Protein 7TSQ (pdb70)

InterPro domains:
  IPR000594 THIF-type NAD/FAD binding fold [PF00899] (12-118)
  IPR035985 Ubiquitin-activating enzyme-like [SSF69572] (13-163)
  IPR045886 ThiF/MoeB/HesA family [PTHR43267] (12-119)

B-factor: mean 51.38, std 20.16, range [18.45, 174.05]

Sequence (435 aa):
EAANDIRSKKVLIIGAGSLGSMIAENLMRIGVVSQGILDADLLQTGNLSRHALTMTSVGHNKAAALVEHLNRILPDASARSFSCAFPPESEVAKNSLRQYDVIIDCTGDDGVLKSLAAFDWKSEKIFISLAMTWRAEGLFAFAASETSFPVTDASSRFNASAGAWHPVFPARADDVQLWAAVGTKFICRVVSAPGRIYEYFKQMPDGTVEKEPHEYGSAANDIRSKKVLIIGAGSLGSMIAENLMRIGVVSQGILDADLLQTGNLSRHALTMTSVGHNKAAALVEHLNRILPDASARSFSCAFPPESEVAKNSLRQYDVIIDCTGDDGVLKSLAAFDWKSEKIFISLAMTWRAEGLFAFAASETSFPVTDASSRFNASAFPARADDVQLWAAVGTKFICRVVSAPGRIYEYFKQMPDGTVEKEPHEGRFATGRFA

Foldseek 3Di:
DVQLFQLPFAEEEADLAQLRLLLLLVCLLVRNQRYEYEFQDAAAPVRQQRHPDDPVRHGPQSQVRSLVVSCVNDVSRDYDYHNHHPPDDDPVSLVVVLRGAEYEYEDPDLVVLVSQQVRQSVDWHWYWYWYAPQLLQKIKIWIATGRGRDSVVSVVLVVVPPVCLASVHHDGNVSSNVRSVVRSVVVSVCSNPPHTDIKMWGAHRVGDIAIVVGDDDD/DQLFQLPFQEEEEDLAQLRLLLLLVCLLVRNQRYEYEFADAADPVRVQRHDDDPVRGPPTSQVVSLVVSCVNDVSRDYDYHNDHPPDDDPVSLVVVLRGAEYEYEDPDLVVLVSQQVRQSVDWHWYWYWYAPQQLQKIKIWIATGRGRPSVVSVVLVVVPPVHHGNVSSNLVSVVRSVVVSVCSNPPHTWIKMWGADPVGDIDIDIDD/DDDD/DDDDD

Nearest PDB structures (foldseek):
  7tsq-assembly1_B  TM=1.005E+00  e=3.492E-46  Enterobacter cloacae
  7tsx-assembly1_A  TM=9.877E-01  e=6.673E-42  Enterobacter cloacae
  7tqd-assembly1_A  TM=9.864E-01  e=5.724E-39  Enterobacter cloacae
  7to3-assembly1_A  TM=9.776E-01  e=2.320E-38  Enterobacter cloacae
  7tqd-assembly1_B  TM=9.700E-01  e=5.823E-31  Enterobacter cloacae

Radius of gyration: 21.44 Å; Cα contacts (8 Å, |Δi|>4): 1001; chains: 4; bounding box: 47×64×59 Å

Structure (mmCIF, N/CA/C/O backbone):
data_7TSQ
#
_entry.id   7TSQ
#
_cell.length_a   49.695
_cell.length_b   76.354
_cell.length_c   126.901
_cell.angle_alpha   90.000
_cell.angle_beta   90.000
_cell.angle_gamma   90.000
#
_symmetry.space_group_name_H-M   'P 21 21 21'
#
loop_
_entity.id
_entity.type
_entity.pdbx_description
1 polymer Cap2
2 polymer 'Cyclic AMP-AMP-GMP synthase'
3 non-polymer 'MAGNESIUM ION'
4 non-polymer 'ADENOSINE MONOPHOSPHATE'
5 water water
#
loop_
_atom_site.group_PDB
_atom_site.id
_atom_site.type_symbol
_atom_site.label_atom_id
_atom_site.label_alt_id
_atom_site.label_comp_id
_atom_site.label_asym_id
_atom_site.label_entity_id
_atom_site.label_seq_id
_atom_site.pdbx_PDB_ins_code
_atom_site.Cartn_x
_atom_site.Cartn_y
_atom_site.Cartn_z
_atom_site.occupancy
_atom_site.B_iso_or_equiv
_atom_site.auth_seq_id
_atom_site.auth_comp_id
_atom_site.auth_asym_id
_atom_site.auth_atom_id
_atom_site.pdbx_PDB_model_num
ATOM 1 N N . GLU A 1 12 ? 10.33988 -9.18868 25.04455 1.000 103.93746 371 GLU A N 1
ATOM 2 C CA . GLU A 1 12 ? 11.26011 -10.30863 25.19069 1.000 103.72938 371 GLU A CA 1
ATOM 3 C C . GLU A 1 12 ? 10.86940 -11.44593 24.25324 1.000 108.81913 371 GLU A C 1
ATOM 4 O O . GLU A 1 12 ? 9.69301 -11.79246 24.14138 1.000 107.93394 371 GLU A O 1
ATOM 7 N N . ALA A 1 13 ? 11.86902 -12.02971 23.58494 1.000 112.48615 372 ALA A N 1
ATOM 8 C CA . ALA A 1 13 ? 11.59164 -13.05555 22.58552 1.000 105.47690 372 ALA A CA 1
ATOM 9 C C . ALA A 1 13 ? 10.94942 -14.28955 23.20480 1.000 97.41042 372 ALA A C 1
ATOM 10 O O . ALA A 1 13 ? 10.14119 -14.96374 22.55631 1.000 86.62742 372 ALA A O 1
ATOM 17 N N . ALA A 1 14 ? 11.29914 -14.60942 24.44949 1.000 95.38821 373 ALA A N 1
ATOM 18 C CA . ALA A 1 14 ? 10.68741 -15.73462 25.14491 1.000 88.51118 373 ALA A CA 1
ATOM 19 C C . ALA A 1 14 ? 9.26203 -15.45149 25.60248 1.000 82.66603 373 ALA A C 1
ATOM 20 O O . ALA A 1 14 ? 8.57242 -16.37759 26.04692 1.000 79.71080 373 ALA A O 1
ATOM 27 N N . ASN A 1 15 ? 8.81442 -14.19880 25.50340 1.000 78.01012 374 ASN A N 1
ATOM 28 C CA . ASN A 1 15 ? 7.44009 -13.80620 25.78257 1.000 75.12403 374 ASN A CA 1
ATOM 29 C C . ASN A 1 15 ? 6.76139 -13.26001 24.52449 1.000 68.51808 374 ASN A C 1
ATOM 30 O O . ASN A 1 15 ? 5.85613 -12.43023 24.61009 1.000 63.62949 374 ASN A O 1
ATOM 41 N N . ASP A 1 16 ? 7.18840 -13.73259 23.35411 1.000 63.90920 375 ASP A N 1
ATOM 42 C CA . ASP A 1 16 ? 6.66556 -13.29068 22.06322 1.000 64.12605 375 ASP A CA 1
ATOM 43 C C . ASP A 1 16 ? 5.72984 -14.35683 21.51189 1.000 51.62018 375 ASP A C 1
ATOM 44 O O . ASP A 1 16 ? 6.15171 -15.48259 21.24502 1.000 54.20661 375 ASP A O 1
ATOM 53 N N . ILE A 1 17 ? 4.45414 -13.99431 21.32004 1.000 55.10465 376 ILE A N 1
ATOM 54 C CA . ILE A 1 17 ? 3.45852 -14.97213 20.89161 1.000 51.08960 376 ILE A CA 1
ATOM 55 C C . ILE A 1 17 ? 3.74914 -15.47454 19.48155 1.000 46.38699 376 ILE A C 1
ATOM 56 O O . ILE A 1 17 ? 3.32451 -16.57369 19.10739 1.000 43.29502 376 ILE A O 1
ATOM 72 N N . ARG A 1 18 ? 4.47493 -14.68888 18.68084 1.000 42.08548 377 ARG A N 1
ATOM 73 C CA . ARG A 1 18 ? 4.79471 -15.10492 17.31712 1.000 45.45649 377 ARG A CA 1
ATOM 74 C C . ARG A 1 18 ? 5.68953 -16.34179 17.27428 1.000 44.79215 377 ARG A C 1
ATOM 75 O O . ARG A 1 18 ? 5.72898 -17.03115 16.24353 1.000 45.30597 377 ARG A O 1
ATOM 96 N N . SER A 1 19 ? 6.36684 -16.66365 18.37429 1.000 42.71184 378 SER A N 1
ATOM 97 C CA . SER A 1 19 ? 7.16122 -17.87954 18.48772 1.000 43.98052 378 SER A CA 1
ATOM 98 C C . SER A 1 19 ? 6.46724 -18.98663 19.26985 1.000 43.25343 378 SER A C 1
ATOM 99 O O . SER A 1 19 ? 7.01778 -20.08904 19.37862 1.000 45.22114 378 SER A O 1
ATOM 107 N N . LYS A 1 20 ? 5.26534 -18.73366 19.79344 1.000 41.58688 379 LYS A N 1
ATOM 108 C CA . LYS A 1 20 ? 4.52654 -19.71647 20.58229 1.000 39.85470 379 LYS A CA 1
ATOM 109 C C . LYS A 1 20 ? 3.55139 -20.50756 19.70152 1.000 37.88653 379 LYS A C 1
ATOM 110 O O . LYS A 1 20 ? 2.99086 -19.98144 18.73830 1.000 34.84687 379 LYS A O 1
ATOM 129 N N . LYS A 1 21 ? 3.38942 -21.79413 20.02869 1.000 35.97890 380 LYS A N 1
ATOM 130 C CA . LYS A 1 21 ? 2.29491 -22.59222 19.47908 1.000 37.72264 380 LYS A CA 1
ATOM 131 C C . LYS A 1 21 ? 1.00345 -22.22548 20.21623 1.000 34.98512 380 LYS A C 1
ATOM 132 O O . LYS A 1 21 ? 0.97902 -22.21873 21.45371 1.000 32.68262 380 LYS A O 1
ATOM 151 N N . VAL A 1 22 ? -0.06810 -21.90504 19.47570 1.000 29.40550 381 VAL A N 1
ATOM 152 C CA . VAL A 1 22 ? -1.29748 -21.35266 20.06391 1.000 28.84520 381 VAL A CA 1
ATOM 153 C C . VAL A 1 22 ? -2.51039 -22.14406 19.58808 1.000 31.72810 381 VAL A C 1
ATOM 154 O O . VAL A 1 22 ? -2.97584 -21.97254 18.46175 1.000 36.71642 381 VAL A O 1
ATOM 167 N N . LEU A 1 23 ? -3.03260 -23.01538 20.46192 1.000 22.99941 382 LEU A N 1
ATOM 168 C CA . LEU A 1 23 ? -4.29945 -23.69376 20.21682 1.000 28.62070 382 LEU A CA 1
ATOM 169 C C . LEU A 1 23 ? -5.45988 -22.74085 20.48285 1.000 32.58519 382 LEU A C 1
ATOM 170 O O . LEU A 1 23 ? -5.42444 -21.92824 21.41298 1.000 33.19394 382 LEU A O 1
ATOM 186 N N . ILE A 1 24 ? -6.48921 -22.81932 19.63852 1.000 24.26741 383 ILE A N 1
ATOM 187 C CA . ILE A 1 24 ? -7.70968 -22.03185 19.78859 1.000 28.92294 383 ILE A CA 1
ATOM 188 C C . ILE A 1 24 ? -8.87548 -23.01070 19.72022 1.000 29.68658 383 ILE A C 1
ATOM 189 O O . ILE A 1 24 ? -9.17787 -23.55684 18.65851 1.000 29.76041 383 ILE A O 1
ATOM 205 N N . ILE A 1 25 ? -9.50583 -23.26883 20.86910 1.000 27.07242 384 ILE A N 1
ATOM 206 C CA . ILE A 1 25 ? -10.60103 -24.22981 20.97020 1.000 27.96490 384 ILE A CA 1
ATOM 207 C C . ILE A 1 25 ? -11.88371 -23.46000 20.68287 1.000 36.09981 384 ILE A C 1
ATOM 208 O O . ILE A 1 25 ? -12.35137 -22.67052 21.50598 1.000 34.40429 384 ILE A O 1
ATOM 224 N N . GLY A 1 26 ? -12.43985 -23.67882 19.49477 1.000 31.72721 385 GLY A N 1
ATOM 225 C CA . GLY A 1 26 ? -13.62431 -22.95862 19.06466 1.000 33.10216 385 GLY A CA 1
ATOM 226 C C . GLY A 1 26 ? -13.39709 -22.08724 17.84873 1.000 33.26521 385 GLY A C 1
ATOM 227 O O . GLY A 1 26 ? -12.81159 -21.00538 17.96009 1.000 32.22001 385 GLY A O 1
ATOM 231 N N . ALA A 1 27 ? -13.81268 -22.56260 16.67867 1.000 34.23726 386 ALA A N 1
ATOM 232 C CA . ALA A 1 27 ? -13.64380 -21.82315 15.42656 1.000 29.02812 386 ALA A CA 1
ATOM 233 C C . ALA A 1 27 ? -14.94471 -21.15695 14.99696 1.000 31.62178 386 ALA A C 1
ATOM 234 O O . ALA A 1 27 ? -15.37240 -21.26678 13.84392 1.000 28.83260 386 ALA A O 1
ATOM 241 N N . GLY A 1 28 ? -15.58519 -20.45672 15.92410 1.000 33.69893 387 GLY A N 1
ATOM 242 C CA . GLY A 1 28 ? -16.82875 -19.75389 15.68734 1.000 34.04604 387 GLY A CA 1
ATOM 243 C C . GLY A 1 28 ? -16.60570 -18.29889 15.34192 1.000 26.01899 387 GLY A C 1
ATOM 244 O O . GLY A 1 28 ? -15.56993 -17.90712 14.78938 1.000 23.78493 387 GLY A O 1
ATOM 248 N N . SER A 1 29 ? -17.59139 -17.46201 15.69699 1.000 29.41584 388 SER A N 1
ATOM 249 C CA . SER A 1 29 ? -17.52482 -16.04385 15.37131 1.000 29.90628 388 SER A CA 1
ATOM 250 C C . SER A 1 29 ? -16.25803 -15.41352 15.92879 1.000 25.86757 388 SER A C 1
ATOM 251 O O . SER A 1 29 ? -15.40371 -14.92529 15.18260 1.000 28.85139 388 SER A O 1
ATOM 259 N N . LEU A 1 30 ? -16.11052 -15.43344 17.25995 1.000 26.82056 389 LEU A N 1
ATOM 260 C CA . LEU A 1 30 ? -14.97821 -14.76195 17.88772 1.000 33.00895 389 LEU A CA 1
ATOM 261 C C . LEU A 1 30 ? -13.67296 -15.49521 17.62174 1.000 28.31765 389 LEU A C 1
ATOM 262 O O . LEU A 1 30 ? -12.65381 -14.86912 17.31406 1.000 26.94969 389 LEU A O 1
ATOM 278 N N . GLY A 1 31 ? -13.69154 -16.83702 17.70264 1.000 26.64836 390 GLY A N 1
ATOM 279 C CA . GLY A 1 31 ? -12.46753 -17.60196 17.53080 1.000 24.65671 390 GLY A CA 1
ATOM 280 C C . GLY A 1 31 ? -11.85790 -17.44481 16.15096 1.000 25.09612 390 GLY A C 1
ATOM 281 O O . GLY A 1 31 ? -10.64313 -17.33889 16.00392 1.000 25.01382 390 GLY A O 1
ATOM 285 N N . SER A 1 32 ? -12.70032 -17.41788 15.11104 1.000 24.62324 391 SER A N 1
ATOM 286 C CA . SER A 1 32 ? -12.17529 -17.32334 13.75315 1.000 27.12398 391 SER A CA 1
ATOM 287 C C . SER A 1 32 ? -11.52686 -15.97097 13.50649 1.000 23.66549 391 SER A C 1
ATOM 288 O O . SER A 1 32 ? -10.47799 -15.87811 12.86590 1.000 28.26047 391 SER A O 1
ATOM 296 N N . MET A 1 33 ? -12.13818 -14.89544 14.02323 1.000 26.92207 392 MET A N 1
ATOM 297 C CA . MET A 1 33 ? -11.58701 -13.56342 13.81634 1.000 28.64719 392 MET A CA 1
ATOM 298 C C . MET A 1 33 ? -10.32193 -13.34231 14.63511 1.000 26.56121 392 MET A C 1
ATOM 299 O O . MET A 1 33 ? -9.39888 -12.66028 14.19081 1.000 28.70533 392 MET A O 1
ATOM 313 N N . ILE A 1 34 ? -10.24772 -13.92326 15.83619 1.000 26.33563 393 ILE A N 1
ATOM 314 C CA . ILE A 1 34 ? -9.02178 -13.86285 16.62518 1.000 26.86800 393 ILE A CA 1
ATOM 315 C C . ILE A 1 34 ? -7.90829 -14.64020 15.93936 1.000 28.85958 393 ILE A C 1
ATOM 316 O O . ILE A 1 34 ? -6.77141 -14.18428 15.82551 1.000 23.19547 393 ILE A O 1
ATOM 332 N N . ALA A 1 35 ? -8.22558 -15.85249 15.45804 1.000 26.68703 394 ALA A N 1
ATOM 333 C CA . ALA A 1 35 ? -7.22265 -16.65415 14.76653 1.000 26.41968 394 ALA A CA 1
ATOM 334 C C . ALA A 1 35 ? -6.64805 -15.90981 13.56862 1.000 28.39537 394 ALA A C 1
ATOM 335 O O . ALA A 1 35 ? -5.43501 -15.92477 13.33780 1.000 28.60880 394 ALA A O 1
ATOM 342 N N . GLU A 1 36 ? -7.50579 -15.22286 12.79271 1.000 27.82091 395 GLU A N 1
ATOM 343 C CA . GLU A 1 36 ? -7.02307 -14.43503 11.66362 1.000 28.90748 395 GLU A CA 1
ATOM 344 C C . GLU A 1 36 ? -6.13482 -13.29443 12.13234 1.000 25.83716 395 GLU A C 1
ATOM 345 O O . GLU A 1 36 ? -5.05572 -13.06369 11.58579 1.000 26.94461 395 GLU A O 1
ATOM 357 N N . ASN A 1 37 ? -6.57440 -12.55024 13.16065 1.000 25.64388 396 ASN A N 1
ATOM 358 C CA . ASN A 1 37 ? -5.75268 -11.47161 13.69939 1.000 29.83087 396 ASN A CA 1
ATOM 359 C C . ASN A 1 37 ? -4.37783 -11.97783 14.10120 1.000 27.22632 396 ASN A C 1
ATOM 360 O O . ASN A 1 37 ? -3.35283 -11.37814 13.76699 1.000 27.72150 396 ASN A O 1
ATOM 371 N N . LEU A 1 38 ? -4.33680 -13.09937 14.83803 1.000 25.73602 397 LEU A N 1
ATOM 372 C CA . LEU A 1 38 ? -3.06268 -13.64023 15.30069 1.000 28.77844 397 LEU A CA 1
ATOM 373 C C . LEU A 1 38 ? -2.18071 -14.08493 14.14319 1.000 25.14204 397 LEU A C 1
ATOM 374 O O . LEU A 1 38 ? -0.95865 -13.90747 14.17526 1.000 24.31102 397 LEU A O 1
ATOM 390 N N . MET A 1 39 ? -2.78185 -14.64829 13.08950 1.000 22.58172 398 MET A N 1
ATOM 391 C CA . MET A 1 39 ? -1.99446 -15.05332 11.93198 1.000 26.08612 398 MET A CA 1
ATOM 392 C C . MET A 1 39 ? -1.39561 -13.84937 11.22044 1.000 25.84649 398 MET A C 1
ATOM 393 O O . MET A 1 39 ? -0.24585 -13.88848 10.78381 1.000 25.28803 398 MET A O 1
ATOM 407 N N . ARG A 1 40 ? -2.14926 -12.75070 11.12152 1.000 25.94987 399 ARG A N 1
ATOM 408 C CA . ARG A 1 40 ? -1.65017 -11.56878 10.42940 1.000 28.72688 399 ARG A CA 1
ATOM 409 C C . ARG A 1 40 ? -0.53568 -10.89000 11.20629 1.000 27.16393 399 ARG A C 1
ATOM 410 O O . ARG A 1 40 ? 0.35299 -10.28055 10.60067 1.000 26.31732 399 ARG A O 1
ATOM 431 N N . ILE A 1 41 ? -0.52061 -11.00965 12.54352 1.000 30.68396 400 ILE A N 1
ATOM 432 C CA . ILE A 1 41 ? 0.59205 -10.42358 13.28501 1.000 29.65568 400 ILE A CA 1
ATOM 433 C C . ILE A 1 41 ? 1.82292 -11.32103 13.29491 1.000 36.17985 400 ILE A C 1
ATOM 434 O O . ILE A 1 41 ? 2.92308 -10.85657 13.62021 1.000 35.48044 400 ILE A O 1
ATOM 450 N N . GLY A 1 42 ? 1.66520 -12.60005 12.95630 1.000 33.16474 401 GLY A N 1
ATOM 451 C CA . GLY A 1 42 ? 2.80899 -13.47700 12.80993 1.000 33.03600 401 GLY A CA 1
ATOM 452 C C . GLY A 1 42 ? 2.78661 -14.76181 13.61303 1.000 31.65371 401 GLY A C 1
ATOM 453 O O . GLY A 1 42 ? 3.80053 -15.45796 13.68663 1.000 30.46795 401 GLY A O 1
ATOM 457 N N . VAL A 1 43 ? 1.65851 -15.07552 14.24418 1.000 32.22436 402 VAL A N 1
ATOM 458 C CA . VAL A 1 43 ? 1.50158 -16.32615 14.97853 1.000 28.31993 402 VAL A CA 1
ATOM 459 C C . VAL A 1 43 ? 1.22515 -17.42697 13.96898 1.000 24.81922 402 VAL A C 1
ATOM 460 O O . VAL A 1 43 ? 0.06663 -17.70257 13.63964 1.000 27.03649 402 VAL A O 1
ATOM 473 N N . VAL A 1 44 ? 2.28863 -18.04061 13.44246 1.000 25.58053 403 VAL A N 1
ATOM 474 C CA . VAL A 1 44 ? 2.10656 -18.95930 12.32271 1.000 27.12737 403 VAL A CA 1
ATOM 475 C C . VAL A 1 44 ? 1.72320 -20.35619 12.79271 1.000 27.80016 403 VAL A C 1
ATOM 476 O O . VAL A 1 44 ? 1.09337 -21.11592 12.04596 1.000 25.54485 403 VAL A O 1
ATOM 489 N N . SER A 1 45 ? 2.09761 -20.73135 14.01569 1.000 22.94000 404 SER A N 1
ATOM 490 C CA . SER A 1 45 ? 1.86764 -22.09327 14.50731 1.000 27.37059 404 SER A CA 1
ATOM 491 C C . SER A 1 45 ? 0.60392 -22.11334 15.35593 1.000 30.21774 404 SER A C 1
ATOM 492 O O . SER A 1 45 ? 0.64021 -21.90984 16.57529 1.000 29.97292 404 SER A O 1
ATOM 500 N N . GLN A 1 46 ? -0.52941 -22.34590 14.69869 1.000 24.49193 405 GLN A N 1
ATOM 501 C CA . GLN A 1 46 ? -1.83184 -22.32780 15.35326 1.000 25.59503 405 GLN A CA 1
ATOM 502 C C . GLN A 1 46 ? -2.49484 -23.69331 15.20875 1.000 30.04128 405 GLN A C 1
ATOM 503 O O . GLN A 1 46 ? -2.34895 -24.36400 14.17333 1.000 29.09486 405 GLN A O 1
ATOM 517 N N . GLY A 1 47 ? -3.16634 -24.12961 16.27100 1.000 26.27669 406 GLY A N 1
ATOM 518 C CA . GLY A 1 47 ? -4.09467 -25.26146 16.22803 1.000 27.47923 406 GLY A CA 1
ATOM 519 C C . GLY A 1 47 ? -5.46248 -24.77300 16.41584 1.000 28.08632 406 GLY A C 1
ATOM 520 O O . GLY A 1 47 ? -5.73507 -23.82569 17.19022 1.000 28.97480 406 GLY A O 1
ATOM 524 N N . ILE A 1 48 ? -6.43907 -25.36922 15.69008 1.000 26.02766 407 ILE A N 1
ATOM 525 C CA . ILE A 1 48 ? -7.82506 -24.93330 15.65299 1.000 25.95108 407 ILE A CA 1
ATOM 526 C C . ILE A 1 48 ? -8.69070 -26.16530 15.88264 1.000 29.46316 407 ILE A C 1
ATOM 527 O O . ILE A 1 48 ? -8.66749 -27.10713 15.08170 1.000 23.42605 407 ILE A O 1
ATOM 543 N N . LEU A 1 49 ? -9.47874 -26.16087 16.97317 1.000 29.80071 408 LEU A N 1
ATOM 544 C CA . LEU A 1 49 ? -10.26023 -27.33125 17.38004 1.000 28.36833 408 LEU A CA 1
ATOM 545 C C . LEU A 1 49 ? -11.75219 -27.00532 17.35781 1.000 32.05012 408 LEU A C 1
ATOM 546 O O . LEU A 1 49 ? -12.21370 -26.13076 18.10154 1.000 27.30047 408 LEU A O 1
ATOM 562 N N . ASP A 1 50 ? -12.51054 -27.72839 16.51312 1.000 32.71709 409 ASP A N 1
ATOM 563 C CA . ASP A 1 50 ? -13.95854 -27.55778 16.40289 1.000 32.53622 409 ASP A CA 1
ATOM 564 C C . ASP A 1 50 ? -14.55235 -28.71475 15.60437 1.000 30.03293 409 ASP A C 1
ATOM 565 O O . ASP A 1 50 ? -14.04943 -29.06919 14.53303 1.000 31.96690 409 ASP A O 1
ATOM 574 N N . ALA A 1 51 ? -15.63814 -29.29335 16.12718 1.000 34.01649 410 ALA A N 1
ATOM 575 C CA . ALA A 1 51 ? -16.32277 -30.40671 15.47544 1.000 37.26632 410 ALA A CA 1
ATOM 576 C C . ALA A 1 51 ? -17.52022 -30.00615 14.60920 1.000 32.27334 410 ALA A C 1
ATOM 577 O O . ALA A 1 51 ? -17.96516 -30.81400 13.79277 1.000 34.05482 410 ALA A O 1
ATOM 584 N N . ASP A 1 52 ? -18.03828 -28.79419 14.77057 1.000 34.34338 411 ASP A N 1
ATOM 585 C CA . ASP A 1 52 ? -19.22163 -28.30848 14.07128 1.000 37.92182 411 ASP A CA 1
ATOM 586 C C . ASP A 1 52 ? -18.88840 -27.96705 12.61893 1.000 34.12047 411 ASP A C 1
ATOM 587 O O . ASP A 1 52 ? -17.72137 -27.80695 12.24164 1.000 33.72140 411 ASP A O 1
ATOM 596 N N . LEU A 1 53 ? -19.92513 -27.92322 11.78212 1.000 32.00867 412 LEU A N 1
ATOM 597 C CA . LEU A 1 53 ? -19.82344 -27.52439 10.38200 1.000 35.49505 412 LEU A CA 1
ATOM 598 C C . LEU A 1 53 ? -20.26629 -26.06692 10.24469 1.000 32.88518 412 LEU A C 1
ATOM 599 O O . LEU A 1 53 ? -21.06628 -25.57810 11.04510 1.000 32.34294 412 LEU A O 1
ATOM 615 N N . LEU A 1 54 ? -19.70621 -25.35248 9.26177 1.000 29.99971 413 LEU A N 1
ATOM 616 C CA . LEU A 1 54 ? -20.14470 -23.98436 8.98750 1.000 27.27715 413 LEU A CA 1
ATOM 617 C C . LEU A 1 54 ? -21.46101 -24.00515 8.21302 1.000 21.76955 413 LEU A C 1
ATOM 618 O O . LEU A 1 54 ? -21.69457 -24.88451 7.38105 1.000 27.73636 413 LEU A O 1
ATOM 634 N N . GLN A 1 55 ? -22.32875 -23.03177 8.49891 1.000 27.43277 414 GLN A N 1
ATOM 635 C CA . GLN A 1 55 ? -23.63127 -22.93122 7.85122 1.000 27.39987 414 GLN A CA 1
ATOM 636 C C . GLN A 1 55 ? -23.87464 -21.49471 7.41702 1.000 27.27622 414 GLN A C 1
ATOM 637 O O . GLN A 1 55 ? -23.14477 -20.57043 7.78951 1.000 24.03511 414 GLN A O 1
ATOM 651 N N . THR A 1 56 ? -24.91527 -21.30514 6.59859 1.000 32.71445 415 THR A N 1
ATOM 652 C CA . THR A 1 56 ? -25.15783 -19.99745 5.99464 1.000 32.37254 415 THR A CA 1
ATOM 653 C C . THR A 1 56 ? -25.50616 -18.93237 7.02744 1.000 33.95985 415 THR A C 1
ATOM 654 O O . THR A 1 56 ? -25.20323 -17.75132 6.83416 1.000 29.62116 415 THR A O 1
ATOM 665 N N . GLY A 1 57 ? -26.15310 -19.32380 8.12909 1.000 35.17680 416 GLY A N 1
ATOM 666 C CA . GLY A 1 57 ? -26.47691 -18.36441 9.16949 1.000 33.12760 416 GLY A CA 1
ATOM 667 C C . GLY A 1 57 ? -25.27592 -17.86526 9.94478 1.000 34.48539 416 GLY A C 1
ATOM 668 O O . GLY A 1 57 ? -25.36199 -16.82417 10.60381 1.000 36.56534 416 GLY A O 1
ATOM 672 N N . ASN A 1 58 ? -24.15537 -18.58905 9.88481 1.000 29.71046 417 ASN A N 1
ATOM 673 C CA . ASN A 1 58 ? -22.93553 -18.15528 10.54950 1.000 28.23607 417 ASN A CA 1
ATOM 674 C C . ASN A 1 58 ? -22.23094 -17.01633 9.82664 1.000 31.17819 417 ASN A C 1
ATOM 675 O O . ASN A 1 58 ? -21.46115 -16.28981 10.45784 1.000 30.95560 417 ASN A O 1
ATOM 686 N N . LEU A 1 59 ? -22.52792 -16.79417 8.54376 1.000 30.37135 418 LEU A N 1
ATOM 687 C CA . LEU A 1 59 ? -21.69110 -15.91810 7.72667 1.000 27.27217 418 LEU A CA 1
ATOM 688 C C . LEU A 1 59 ? -21.88635 -14.44492 8.06975 1.000 30.22975 418 LEU A C 1
ATOM 689 O O . LEU A 1 59 ? -21.00473 -13.61820 7.79473 1.000 31.66368 418 LEU A O 1
ATOM 705 N N . SER A 1 60 ? -22.97220 -14.10321 8.76343 1.000 24.97297 419 SER A N 1
ATOM 706 C CA . SER A 1 60 ? -23.16786 -12.71100 9.16591 1.000 34.20026 419 SER A CA 1
ATOM 707 C C . SER A 1 60 ? -22.16822 -12.29217 10.23547 1.000 31.30431 419 SER A C 1
ATOM 708 O O . SER A 1 60 ? -21.93649 -11.09264 10.45541 1.000 28.94528 419 SER A O 1
ATOM 716 N N . ARG A 1 61 ? -21.55634 -13.26782 10.90673 1.000 32.65062 420 ARG A N 1
ATOM 717 C CA . ARG A 1 61 ? -20.60739 -12.99429 11.98296 1.000 35.18376 420 ARG A CA 1
ATOM 718 C C . ARG A 1 61 ? -19.44711 -14.00681 11.99763 1.000 32.55733 420 ARG A C 1
ATOM 719 O O . ARG A 1 61 ? -19.26154 -14.76831 12.94204 1.000 38.18808 420 ARG A O 1
ATOM 740 N N . HIS A 1 62 ? -18.63613 -14.02746 10.93609 1.000 32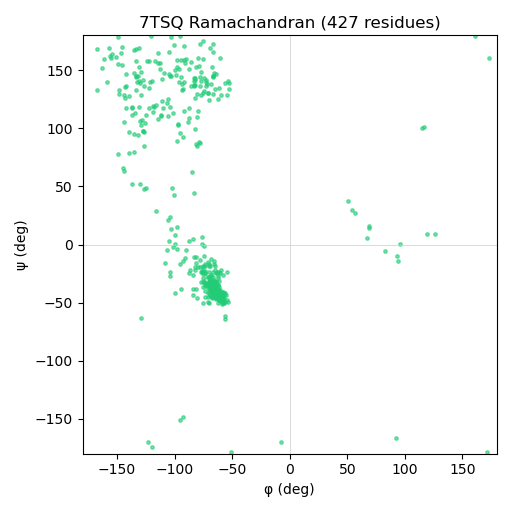.01653 421 HIS A N 1
ATOM 741 C CA . HIS A 1 62 ? -17.57456 -15.02822 10.81244 1.000 30.41596 421 HIS A CA 1
ATOM 742 C C . HIS A 1 62 ? -16.47945 -14.49091 9.89849 1.000 28.85435 421 HIS A C 1
ATOM 743 O O . HIS A 1 62 ? -16.69101 -13.55506 9.12715 1.000 31.69297 421 HIS A O 1
ATOM 757 N N . ALA A 1 63 ? -15.30115 -15.10971 9.99043 1.000 29.53044 422 ALA A N 1
ATOM 758 C CA . ALA A 1 63 ? -14.19817 -14.76268 9.09697 1.000 28.41044 422 ALA A CA 1
ATOM 759 C C . ALA A 1 63 ? -14.27090 -15.45206 7.73824 1.000 30.48759 422 ALA A C 1
ATOM 760 O O . ALA A 1 63 ? -13.67787 -14.95459 6.77312 1.000 29.78644 422 ALA A O 1
ATOM 767 N N . LEU A 1 64 ? -14.98489 -16.56986 7.64129 1.000 29.01206 423 LEU A N 1
ATOM 768 C CA . LEU A 1 64 ? -15.05485 -17.37110 6.42840 1.000 21.80121 423 LEU A CA 1
ATOM 769 C C . LEU A 1 64 ? -16.23745 -16.92929 5.55581 1.000 30.82876 423 LEU A C 1
ATOM 770 O O . LEU A 1 64 ? -17.06928 -16.11148 5.96210 1.000 25.28042 423 LEU A O 1
ATOM 786 N N . THR A 1 65 ? -16.28809 -17.46282 4.32675 1.000 24.12883 424 THR A N 1
ATOM 787 C CA . THR A 1 65 ? -17.28594 -17.07104 3.33200 1.000 22.80946 424 THR A CA 1
ATOM 788 C C . THR A 1 65 ? -18.13594 -18.28309 2.93970 1.000 26.34663 424 THR A C 1
ATOM 789 O O . THR A 1 65 ? -18.01920 -19.35464 3.52388 1.000 26.79035 424 THR A O 1
ATOM 800 N N . MET A 1 66 ? -19.01986 -18.09879 1.94025 1.000 27.17220 425 MET A N 1
ATOM 801 C CA . MET A 1 66 ? -19.87732 -19.18841 1.47086 1.000 26.64002 425 MET A CA 1
ATOM 802 C C . MET A 1 66 ? -19.08008 -20.37502 0.94399 1.000 25.76009 425 MET A C 1
ATOM 803 O O . MET A 1 66 ? -19.60128 -21.48917 0.89232 1.000 26.00624 425 MET A O 1
ATOM 817 N N . THR A 1 67 ? -17.82568 -20.15598 0.54034 1.000 23.77485 426 THR A N 1
ATOM 818 C CA . THR A 1 67 ? -17.00963 -21.24645 0.01415 1.000 28.53505 426 THR A CA 1
ATOM 819 C C . THR A 1 67 ? -16.69957 -22.29637 1.06571 1.000 29.72926 426 THR A C 1
ATOM 820 O O . THR A 1 67 ? -16.30336 -23.41418 0.72070 1.000 30.17286 426 THR A O 1
ATOM 831 N N . SER A 1 68 ? -16.88571 -21.96643 2.34328 1.000 30.51255 427 SER A N 1
ATOM 832 C CA . SER A 1 68 ? -16.64319 -22.89764 3.43480 1.000 28.89310 427 SER A CA 1
ATOM 833 C C . SER A 1 68 ? -17.91175 -23.46984 4.05271 1.000 32.22524 427 SER A C 1
ATOM 834 O O . SER A 1 68 ? -17.82507 -24.22182 5.02765 1.000 29.09354 427 SER A O 1
ATOM 842 N N . VAL A 1 69 ? -19.08563 -23.12873 3.52011 1.000 27.33620 428 VAL A N 1
ATOM 843 C CA . VAL A 1 69 ? -20.33235 -23.67216 4.03831 1.000 29.08834 428 VAL A CA 1
ATOM 844 C C . VAL A 1 69 ? -20.38240 -25.16680 3.77193 1.000 28.66767 428 VAL A C 1
ATOM 845 O O . VAL A 1 69 ? -20.17265 -25.62555 2.64144 1.000 31.91466 428 VAL A O 1
ATOM 858 N N . GLY A 1 70 ? -20.68144 -25.93650 4.81573 1.000 29.93631 429 GLY A N 1
ATOM 859 C CA . GLY A 1 70 ? -20.70257 -27.37871 4.71907 1.000 28.36465 429 GLY A CA 1
ATOM 860 C C . GLY A 1 70 ? -19.41146 -28.07752 5.09823 1.000 26.56808 429 GLY A C 1
ATOM 861 O O . GLY A 1 70 ? -19.39892 -29.31291 5.18605 1.000 34.52292 429 GLY A O 1
ATOM 865 N N . HIS A 1 71 ? -18.32855 -27.33199 5.29463 1.000 25.16548 430 HIS A N 1
ATOM 866 C CA . HIS A 1 71 ? -17.03264 -27.85876 5.69427 1.000 29.58482 430 HIS A CA 1
ATOM 867 C C . HIS A 1 71 ? -16.88254 -27.69896 7.20478 1.000 30.50915 430 HIS A C 1
ATOM 868 O O . HIS A 1 71 ? -17.49954 -26.81593 7.80984 1.000 21.78071 430 HIS A O 1
ATOM 882 N N . ASN A 1 72 ? -16.08463 -28.57696 7.81875 1.000 31.31402 431 ASN A N 1
ATOM 883 C CA . ASN A 1 72 ? -15.80537 -28.44839 9.24583 1.000 26.41262 431 ASN A CA 1
ATOM 884 C C . ASN A 1 72 ? -15.23045 -27.07164 9.52800 1.000 26.50589 431 ASN A C 1
ATOM 885 O O . ASN A 1 72 ? -14.43844 -26.54327 8.73857 1.000 25.46720 431 ASN A O 1
ATOM 896 N N . LYS A 1 73 ? -15.66935 -26.46281 10.63740 1.000 26.35792 432 LYS A N 1
ATOM 897 C CA . LYS A 1 73 ? -15.26160 -25.09455 10.94114 1.000 27.19541 432 LYS A CA 1
ATOM 898 C C . LYS A 1 73 ? -13.75943 -24.99192 11.17307 1.000 27.20264 432 LYS A C 1
ATOM 899 O O . LYS A 1 73 ? -13.13087 -23.99425 10.79952 1.000 20.98914 432 LYS A O 1
ATOM 918 N N . ALA A 1 74 ? -13.14811 -26.01429 11.78423 1.000 26.73501 433 ALA A N 1
ATOM 919 C CA . ALA A 1 74 ? -11.71048 -25.96246 12.03435 1.000 24.92900 433 ALA A CA 1
ATOM 920 C C . ALA A 1 74 ? -10.91933 -26.11122 10.74333 1.000 25.07596 433 ALA A C 1
ATOM 921 O O . ALA A 1 74 ? -10.01948 -25.31831 10.45239 1.000 26.31370 433 ALA A O 1
ATOM 928 N N . ALA A 1 75 ? -11.25709 -27.12526 9.93615 1.000 20.51087 434 ALA A N 1
ATOM 929 C CA . ALA A 1 75 ? -10.53688 -27.37309 8.69366 1.000 24.03866 434 ALA A CA 1
ATOM 930 C C . ALA A 1 75 ? -10.61942 -26.17548 7.75841 1.000 23.45809 434 ALA A C 1
ATOM 931 O O . ALA A 1 75 ? -9.62281 -25.75885 7.16203 1.000 24.40988 434 ALA A O 1
ATOM 938 N N . ALA A 1 76 ? -11.81191 -25.59698 7.61778 1.000 25.28709 435 ALA A N 1
ATOM 939 C CA . ALA A 1 76 ? -11.96447 -24.44384 6.73952 1.000 26.17791 435 ALA A CA 1
ATOM 940 C C . ALA A 1 76 ? -11.21921 -23.22802 7.26870 1.000 27.47209 435 ALA A C 1
ATOM 941 O O . ALA A 1 76 ? -10.57090 -22.50249 6.50594 1.000 23.88003 435 ALA A O 1
ATOM 948 N N . LEU A 1 77 ? -11.30736 -22.97286 8.57835 1.000 24.15788 436 LEU A N 1
ATOM 949 C CA . LEU A 1 77 ? -10.54318 -21.87452 9.14514 1.000 26.44319 436 LEU A CA 1
ATOM 950 C C . LEU A 1 77 ? -9.05622 -22.06016 8.91004 1.000 23.50634 436 LEU A C 1
ATOM 951 O O . LEU A 1 77 ? -8.35511 -21.11509 8.55446 1.000 24.36437 436 LEU A O 1
ATOM 967 N N . VAL A 1 78 ? -8.54992 -23.29472 9.04509 1.000 27.02226 437 VAL A N 1
ATOM 968 C CA . VAL A 1 78 ? -7.13036 -23.54915 8.82851 1.000 24.22244 437 VAL A CA 1
ATOM 969 C C . VAL A 1 78 ? -6.73934 -23.33311 7.37354 1.000 23.72019 437 VAL A C 1
ATOM 970 O O . VAL A 1 78 ? -5.63810 -22.85775 7.08385 1.000 25.61409 437 VAL A O 1
ATOM 983 N N . GLU A 1 79 ? -7.63921 -23.63853 6.42931 1.000 20.82658 438 GLU A N 1
ATOM 984 C CA . GLU A 1 79 ? -7.37588 -23.31372 5.03092 1.000 28.75001 438 GLU A CA 1
ATOM 98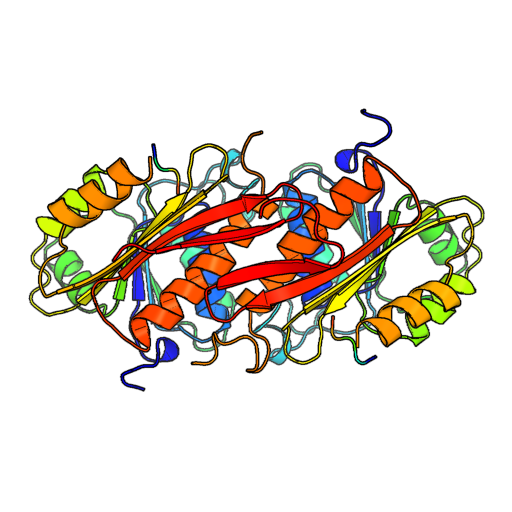5 C C . GLU A 1 79 ? -7.21608 -21.81165 4.83723 1.000 25.80865 438 GLU A C 1
ATOM 986 O O . GLU A 1 79 ? -6.25295 -21.35116 4.21984 1.000 26.88005 438 GLU A O 1
ATOM 998 N N . HIS A 1 80 ? -8.14124 -21.02123 5.39981 1.000 22.85937 439 HIS A N 1
ATOM 999 C CA . HIS A 1 80 ? -8.04646 -19.56694 5.30784 1.000 22.88183 439 HIS A CA 1
ATOM 1000 C C . HIS A 1 80 ? -6.75204 -19.05579 5.92425 1.000 23.40401 439 HIS A C 1
ATOM 1001 O O . HIS A 1 80 ? -6.03184 -18.25490 5.32126 1.000 24.31852 439 HIS A O 1
ATOM 1015 N N . LEU A 1 81 ? -6.40335 -19.55966 7.11507 1.000 18.57370 440 LEU A N 1
ATOM 1016 C CA . LEU A 1 81 ? -5.22019 -19.05953 7.80785 1.000 18.44833 440 LEU A CA 1
ATOM 1017 C C . LEU A 1 81 ? -3.94634 -19.35951 7.02478 1.000 23.30185 440 LEU A C 1
ATOM 1018 O O . LEU A 1 81 ? -3.03614 -18.52450 6.95822 1.000 22.94205 440 LEU A O 1
ATOM 1034 N N . ASN A 1 82 ? -3.86042 -20.53814 6.41499 1.000 20.67745 441 ASN A N 1
ATOM 1035 C CA . ASN A 1 82 ? -2.67487 -20.91042 5.65223 1.000 22.75235 441 ASN A CA 1
ATOM 1036 C C . ASN A 1 82 ? -2.56253 -20.20203 4.30701 1.000 26.82355 441 ASN A C 1
ATOM 1037 O O . ASN A 1 82 ? -1.57892 -20.41952 3.58408 1.000 24.99265 441 ASN A O 1
ATOM 1048 N N . ARG A 1 83 ? -3.53487 -19.36329 3.95962 1.000 23.31180 442 ARG A N 1
ATOM 1049 C CA . ARG A 1 83 ? -3.42537 -18.48257 2.80757 1.000 29.10249 442 ARG A CA 1
ATOM 1050 C C . ARG A 1 83 ? -2.99968 -17.06453 3.17585 1.000 28.65830 442 ARG A C 1
ATOM 1051 O O . ARG A 1 83 ? -2.73862 -16.26132 2.27515 1.000 29.56559 442 ARG A O 1
ATOM 1072 N N . ILE A 1 84 ? -2.85371 -16.75559 4.46692 1.000 23.74781 443 ILE A N 1
ATOM 1073 C CA . ILE A 1 84 ? -2.49944 -15.40681 4.89092 1.000 27.37734 443 ILE A CA 1
ATOM 1074 C C . ILE A 1 84 ? -0.99302 -15.16533 4.76320 1.000 31.14538 443 ILE A C 1
ATOM 1075 O O . ILE A 1 84 ? -0.57230 -14.13075 4.24155 1.000 31.26462 443 ILE A O 1
ATOM 1091 N N . LEU A 1 85 ? -0.16654 -16.10809 5.23120 1.000 26.70631 444 LEU A N 1
ATOM 1092 C CA . LEU A 1 85 ? 1.28593 -15.93073 5.23214 1.000 29.20222 444 LEU A CA 1
ATOM 1093 C C . LEU A 1 85 ? 2.01838 -17.11830 4.60928 1.000 30.67416 444 LEU A C 1
ATOM 1094 O O . LEU A 1 85 ? 1.55703 -18.25178 4.70592 1.000 26.60428 444 LEU A O 1
ATOM 1110 N N . PRO A 1 86 ? 3.17464 -16.87743 3.96771 1.000 28.65205 445 PRO A N 1
ATOM 1111 C CA . PRO A 1 86 ? 3.90472 -18.01006 3.36188 1.000 30.78774 445 PRO A CA 1
ATOM 1112 C C . PRO A 1 86 ? 4.34625 -19.06934 4.35074 1.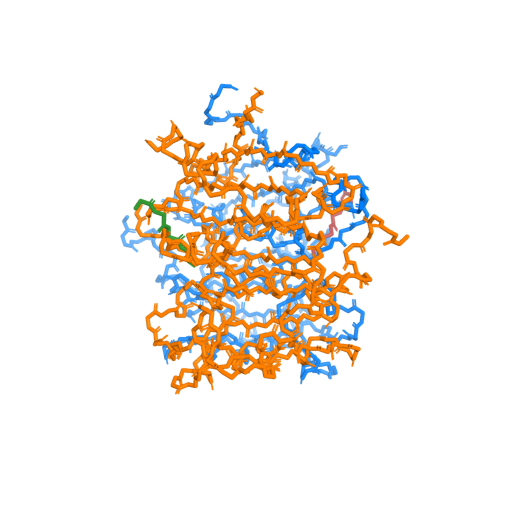000 30.49349 445 PRO A C 1
ATOM 1113 O O . PRO A 1 86 ? 4.43537 -20.24308 3.97466 1.000 27.00991 445 PRO A O 1
ATOM 1124 N N . ASP A 1 87 ? 4.64928 -18.69344 5.59590 1.000 27.86309 446 ASP A N 1
ATOM 1125 C CA . ASP A 1 87 ? 5.08708 -19.63596 6.61326 1.000 27.84929 446 ASP A CA 1
ATOM 1126 C C . ASP A 1 87 ? 3.96741 -20.04909 7.56561 1.000 31.56141 446 ASP A C 1
ATOM 1127 O O . ASP A 1 87 ? 4.23390 -20.72198 8.56567 1.000 31.54771 446 ASP A O 1
ATOM 1136 N N . ALA A 1 88 ? 2.72858 -19.66715 7.27469 1.000 29.03455 447 ALA A N 1
ATOM 1137 C CA . ALA A 1 88 ? 1.59467 -20.11022 8.07647 1.000 28.81530 447 ALA A CA 1
ATOM 1138 C C . ALA A 1 88 ? 1.57528 -21.62563 8.17364 1.000 29.17041 447 ALA A C 1
ATOM 1139 O O . ALA A 1 88 ? 1.64899 -22.32968 7.15885 1.000 28.29628 447 ALA A O 1
ATOM 1146 N N . SER A 1 89 ? 1.48699 -22.12661 9.40827 1.000 31.18974 448 SER A N 1
ATOM 1147 C CA . SER A 1 89 ? 1.44603 -23.55897 9.69032 1.000 29.81224 448 SER A CA 1
ATOM 1148 C C . SER A 1 89 ? 0.28314 -23.89674 10.62419 1.000 30.42271 448 SER A C 1
ATOM 1149 O O . SER A 1 89 ? 0.44188 -24.54338 11.66314 1.000 28.29360 448 SER A O 1
ATOM 1157 N N . ALA A 1 90 ? -0.90981 -23.44229 10.26074 1.000 28.30675 449 ALA A N 1
ATOM 1158 C CA . ALA A 1 90 ? -2.10708 -23.77033 11.02057 1.000 29.94609 449 ALA A CA 1
ATOM 1159 C C . ALA A 1 90 ? -2.50329 -25.22493 10.79283 1.000 31.16394 449 ALA A C 1
ATOM 1160 O O . ALA A 1 90 ? -2.37734 -25.75784 9.67967 1.000 24.85095 449 ALA A O 1
ATOM 1167 N N . ARG A 1 91 ? -2.96890 -25.88078 11.86022 1.000 30.58025 450 ARG A N 1
ATOM 1168 C CA . ARG A 1 91 ? -3.32769 -27.29383 11.83302 1.000 29.65884 450 ARG A CA 1
ATOM 1169 C C . ARG A 1 91 ? -4.71514 -27.46933 12.43362 1.000 29.62719 450 ARG A C 1
ATOM 1170 O O . ARG A 1 91 ? -5.06914 -26.79970 13.41163 1.000 23.41249 450 ARG A O 1
ATOM 1191 N N . SER A 1 92 ? -5.52807 -28.33514 11.81578 1.000 29.17965 451 SER A N 1
ATOM 1192 C CA . SER A 1 92 ? -6.92822 -28.49848 12.18704 1.000 32.08219 451 SER A CA 1
ATOM 1193 C C . SER A 1 92 ? -7.15432 -29.76559 13.00127 1.000 34.14288 451 SER A C 1
ATOM 1194 O O . SER A 1 92 ? -6.50779 -30.79877 12.77569 1.000 32.83616 451 SER A O 1
ATOM 1202 N N . PHE A 1 93 ? -8.08791 -29.67262 13.95344 1.000 34.76258 452 PHE A N 1
ATOM 1203 C CA . PHE A 1 93 ? -8.55595 -30.79463 14.76807 1.000 33.72847 452 PHE A CA 1
ATOM 1204 C C . PHE A 1 93 ? -10.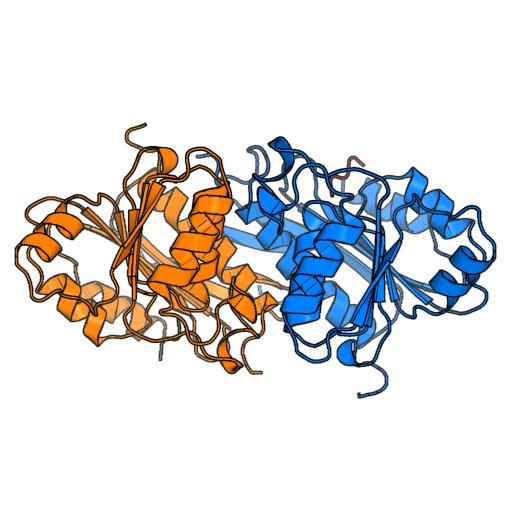08511 -30.82253 14.63389 1.000 37.84080 452 PHE A C 1
ATOM 1205 O O . PHE A 1 93 ? -10.78399 -30.08986 15.33851 1.000 30.48526 452 PHE A O 1
ATOM 1222 N N . SER A 1 94 ? -10.59924 -31.66305 13.72614 1.000 37.44952 453 SER A N 1
ATOM 1223 C CA . SER A 1 94 ? -12.02939 -31.69992 13.42222 1.000 40.63493 453 SER A CA 1
ATOM 1224 C C . SER A 1 94 ? -12.77586 -32.60068 14.40595 1.000 47.93119 453 SER A C 1
ATOM 1225 O O . SER A 1 94 ? -13.37780 -33.60794 14.05133 1.000 54.88761 453 SER A O 1
ATOM 1233 N N . CYS A 1 95 ? -12.72811 -32.19025 15.67231 1.000 46.20208 454 CYS A N 1
ATOM 1234 C CA . CYS A 1 95 ? -13.33588 -32.93739 16.76727 1.000 53.22680 454 CYS A CA 1
ATOM 1235 C C . CYS A 1 95 ? -13.60614 -31.97277 17.91063 1.000 49.24079 454 CYS A C 1
ATOM 1236 O O . CYS A 1 95 ? -13.16575 -30.82554 17.88911 1.000 49.26744 454 CYS A O 1
ATOM 1244 N N . ALA A 1 96 ? -14.35759 -32.44091 18.90519 1.000 51.93819 455 ALA A N 1
ATOM 1245 C CA . ALA A 1 96 ? -14.62223 -31.65156 20.10471 1.000 55.87338 455 ALA A CA 1
ATOM 1246 C C . ALA A 1 96 ? -13.55904 -31.91534 21.17128 1.000 50.23276 455 ALA A C 1
ATOM 1247 O O . ALA A 1 96 ? -12.84214 -32.90959 21.11909 1.000 46.51864 455 ALA A O 1
ATOM 1254 N N . PHE A 1 97 ? -13.42831 -30.97175 22.13200 1.000 47.50896 456 PHE A N 1
ATOM 1255 C CA . PHE A 1 97 ? -12.47252 -31.10292 23.24015 1.000 47.03458 456 PHE A CA 1
ATOM 1256 C C . PHE A 1 97 ? -13.15247 -31.72924 24.44726 1.000 48.37834 456 PHE A C 1
ATOM 1257 O O . PHE A 1 97 ? -14.26207 -31.30760 24.80822 1.000 54.61707 456 PHE A O 1
ATOM 1274 N N . PRO A 1 98 ? -12.53922 -32.74096 25.09199 1.000 50.77268 457 PRO A N 1
ATOM 1275 C CA . PRO A 1 98 ? -11.24195 -33.35671 24.76478 1.000 48.96657 457 PRO A CA 1
ATOM 1276 C C . PRO A 1 98 ? -11.32833 -34.34529 23.61281 1.000 54.78616 457 PRO A C 1
ATOM 1277 O O . PRO A 1 98 ? -12.40132 -34.89722 23.39253 1.000 61.23334 457 PRO A O 1
ATOM 1288 N N . PRO A 1 99 ? -10.22426 -34.55660 22.88856 1.000 62.36635 458 PRO A N 1
ATOM 1289 C CA . PRO A 1 99 ? -10.22649 -35.61652 21.86423 1.000 56.96541 458 PRO A CA 1
ATOM 1290 C C . PRO A 1 99 ? -10.34281 -36.97016 22.53198 1.000 61.21105 458 PRO A C 1
ATOM 1291 O O . PRO A 1 99 ? -10.19762 -37.10050 23.75199 1.000 64.79483 458 PRO A O 1
ATOM 1302 N N . GLU A 1 100 ? -10.65284 -37.99922 21.73904 1.000 60.70981 459 GLU A N 1
ATOM 1303 C CA . GLU A 1 100 ? -10.66640 -39.37749 22.22653 1.000 62.07548 459 GLU A CA 1
ATOM 1304 C C . GLU A 1 100 ? -9.34809 -40.10955 21.98354 1.000 54.01303 459 GLU A C 1
ATOM 1305 O O . GLU A 1 100 ? -8.90084 -40.87642 22.83896 1.000 55.88744 459 GLU A O 1
ATOM 1317 N N . SER A 1 101 ? -8.70879 -39.87025 20.84454 1.000 50.16786 460 SER A N 1
ATOM 1318 C CA . SER A 1 101 ? -7.43308 -40.50206 20.51789 1.000 48.67161 460 SER A CA 1
ATOM 1319 C C . SER A 1 101 ? -6.33235 -40.03205 21.45985 1.000 54.57666 460 SER A C 1
ATOM 1320 O O . SER A 1 101 ? -6.33863 -38.89614 21.94721 1.000 53.30513 460 SER A O 1
ATOM 1328 N N . GLU A 1 102 ? -5.38017 -40.92703 21.74242 1.000 54.70950 461 GLU A N 1
ATOM 1329 C CA . GLU A 1 102 ? -4.21487 -40.52690 22.52159 1.000 56.10306 461 GLU A CA 1
ATOM 1330 C C . GLU A 1 102 ? -3.25458 -39.67461 21.69886 1.000 48.53542 461 GLU A C 1
ATOM 1331 O O . GLU A 1 102 ? -2.65716 -38.73482 22.22332 1.000 52.66971 461 GLU A O 1
ATOM 1343 N N . VAL A 1 103 ? -3.11535 -39.97558 20.40301 1.000 48.24097 462 VAL A N 1
ATOM 1344 C CA . VAL A 1 103 ? -2.27767 -39.16563 19.52286 1.000 50.49777 462 VAL A CA 1
ATOM 1345 C C . VAL A 1 103 ? -2.76915 -37.72734 19.49616 1.000 42.85524 462 VAL A C 1
ATOM 1346 O O . VAL A 1 103 ? -1.99018 -36.77931 19.59130 1.000 42.58596 462 VAL A O 1
ATOM 1359 N N . ALA A 1 104 ? -4.09275 -37.54383 19.38258 1.000 41.25019 463 ALA A N 1
ATOM 1360 C CA . ALA A 1 104 ? -4.65274 -36.19745 19.35832 1.000 47.86538 463 ALA A CA 1
ATOM 1361 C C . ALA A 1 104 ? -4.38468 -35.46104 20.66158 1.000 41.05077 463 ALA A C 1
ATOM 1362 O O . ALA A 1 104 ? -4.03561 -34.27731 20.65926 1.000 37.61741 463 ALA A O 1
ATOM 1369 N N . LYS A 1 105 ? -4.54428 -36.14777 21.80228 1.000 38.91876 464 LYS A N 1
ATOM 1370 C CA . LYS A 1 105 ? -4.25256 -35.52414 23.08623 1.000 43.76960 464 LYS A CA 1
ATOM 1371 C C . LYS A 1 105 ? -2.79395 -35.09861 23.17674 1.000 41.68760 464 LYS A C 1
ATOM 1372 O O . LYS A 1 105 ? -2.48119 -34.00540 23.65398 1.000 43.65898 464 LYS A O 1
ATOM 1391 N N . ASN A 1 106 ? -1.86994 -35.95964 22.72151 1.000 37.57795 465 ASN A N 1
ATOM 1392 C CA . ASN A 1 106 ? -0.45730 -35.60100 22.74083 1.000 43.37246 465 ASN A CA 1
ATOM 1393 C C . ASN A 1 106 ? -0.17149 -34.41958 21.82745 1.000 38.17896 465 ASN A C 1
ATOM 1394 O O . ASN A 1 106 ? 0.65367 -33.56160 22.14537 1.000 41.53200 465 ASN A O 1
ATOM 1405 N N . SER A 1 107 ? -0.87437 -34.33585 20.68839 1.000 39.60098 466 SER A N 1
ATOM 1406 C CA . SER A 1 107 ? -0.70952 -33.19120 19.80031 1.000 39.31137 466 SER A CA 1
ATOM 1407 C C . SER A 1 107 ? -1.17397 -31.90338 20.46164 1.000 38.87495 466 SER A C 1
ATOM 1408 O O . SER A 1 107 ? -0.55466 -30.84779 20.29572 1.000 39.36431 466 SER A O 1
ATOM 1416 N N . LEU A 1 108 ? -2.26673 -31.96737 21.23133 1.000 37.25097 467 LEU A N 1
ATOM 1417 C CA . LEU A 1 108 ? -2.74808 -30.77040 21.90797 1.000 34.91432 467 LEU A CA 1
ATOM 1418 C C . LEU A 1 108 ? -1.81362 -30.35185 23.03812 1.000 36.92033 467 LEU A C 1
ATOM 1419 O O . LEU A 1 108 ? -1.73550 -29.16403 23.36164 1.000 29.89861 467 LEU A O 1
ATOM 1435 N N . ARG A 1 109 ? -1.10203 -31.30370 23.63871 1.000 32.01099 468 ARG A N 1
ATOM 1436 C CA . ARG A 1 109 ? -0.16458 -31.02352 24.72483 1.000 34.76379 468 ARG A CA 1
ATOM 1437 C C . ARG A 1 109 ? 1.15564 -30.41586 24.25255 1.000 36.01503 468 ARG A C 1
ATOM 1438 O O . ARG A 1 109 ? 2.03144 -30.14148 25.08302 1.000 42.87624 468 ARG A O 1
ATOM 1459 N N . GLN A 1 110 ? 1.32069 -30.20488 22.95138 1.000 32.81284 469 GLN A N 1
ATOM 1460 C CA . GLN A 1 110 ? 2.47054 -29.48971 22.41730 1.000 40.01367 469 GLN A CA 1
ATOM 1461 C C . GLN A 1 110 ? 2.24377 -27.98613 22.28562 1.000 31.14686 469 GLN A C 1
ATOM 1462 O O . GLN A 1 110 ? 3.20934 -27.24327 22.07610 1.000 37.45024 469 GLN A O 1
ATOM 1476 N N . TYR A 1 111 ? 1.00565 -27.52403 22.43165 1.000 34.06002 470 TYR A N 1
ATOM 1477 C CA . TYR A 1 111 ? 0.68802 -26.10744 22.29880 1.000 31.70105 470 TYR A CA 1
ATOM 1478 C C . TYR A 1 111 ? 0.96091 -25.36567 23.60109 1.000 39.42685 470 TYR A C 1
ATOM 1479 O O . TYR A 1 111 ? 0.65135 -25.85370 24.69378 1.000 39.13018 470 TYR A O 1
ATOM 1497 N N . ASP A 1 112 ? 1.57163 -24.17742 23.47843 1.000 36.43682 471 ASP A N 1
ATOM 1498 C CA . ASP A 1 112 ? 1.99866 -23.41691 24.64928 1.000 34.65597 471 ASP A CA 1
ATOM 1499 C C . ASP A 1 112 ? 0.87072 -22.56847 25.23370 1.000 34.58468 471 ASP A C 1
ATOM 1500 O O . ASP A 1 112 ? 0.74746 -22.46170 26.45693 1.000 34.45483 471 ASP A O 1
ATOM 1509 N N . VAL A 1 113 ? 0.03288 -21.97114 24.38816 1.000 36.83134 472 VAL A N 1
ATOM 1510 C CA . VAL A 1 113 ? -1.04704 -21.08061 24.81109 1.000 30.62991 472 VAL A CA 1
ATOM 1511 C C . VAL A 1 113 ? -2.37332 -21.68685 24.35950 1.000 34.72032 472 VAL A C 1
ATOM 1512 O O . VAL A 1 113 ? -2.60428 -21.85252 23.15534 1.000 32.10914 472 VAL A O 1
ATOM 1525 N N . ILE A 1 114 ? -3.25455 -21.98996 25.31659 1.000 33.03495 473 ILE A N 1
ATOM 1526 C CA . ILE A 1 114 ? -4.53333 -22.64415 25.03968 1.000 30.63648 473 ILE A CA 1
ATOM 1527 C C . ILE A 1 114 ? -5.63068 -21.59644 25.18423 1.000 35.48846 473 ILE A C 1
ATOM 1528 O O . ILE A 1 114 ? -5.93400 -21.15953 26.29928 1.000 28.84407 473 ILE A O 1
ATOM 1544 N N . ILE A 1 115 ? -6.25897 -21.20345 24.07198 1.000 31.01508 474 ILE A N 1
ATOM 1545 C CA . ILE A 1 115 ? -7.18069 -20.06849 24.04580 1.000 32.45654 474 ILE A CA 1
ATOM 1546 C C . ILE A 1 115 ? -8.60292 -20.57645 23.79563 1.000 38.47603 474 ILE A C 1
ATOM 1547 O O . ILE A 1 115 ? -8.94019 -21.00629 22.68705 1.000 33.99153 474 ILE A O 1
ATOM 1563 N N . ASP A 1 116 ? -9.46483 -20.46950 24.80932 1.000 32.99129 475 ASP A N 1
ATOM 1564 C CA . ASP A 1 116 ? -10.82075 -20.99837 24.74256 1.000 32.44774 475 ASP A CA 1
ATOM 1565 C C . ASP A 1 116 ? -11.77382 -19.91802 24.24558 1.000 38.87764 475 ASP A C 1
ATOM 1566 O O . ASP A 1 116 ? -12.01925 -18.92103 24.93655 1.000 34.03842 475 ASP A O 1
ATOM 1575 N N . CYS A 1 117 ? -12.34559 -20.14559 23.06433 1.000 34.48170 476 CYS A N 1
ATOM 1576 C CA . CYS A 1 117 ? -13.32404 -19.22730 22.50683 1.000 28.21340 476 CYS A CA 1
ATOM 1577 C C . CYS A 1 117 ? -14.63682 -19.91045 22.16093 1.000 37.84373 476 CYS A C 1
ATOM 1578 O O . CYS A 1 117 ? -15.17475 -19.72125 21.06457 1.000 36.42602 476 CYS A O 1
ATOM 1586 N N . THR A 1 118 ? -15.16832 -20.69846 23.09811 1.000 33.83239 477 THR A N 1
ATOM 1587 C CA . THR A 1 118 ? -16.40494 -21.43611 22.87391 1.000 36.28816 477 THR A CA 1
ATOM 1588 C C . THR A 1 118 ? -17.62994 -20.83937 23.55622 1.000 41.13124 477 THR A C 1
ATOM 1589 O O . THR A 1 118 ? -18.75534 -21.08288 23.10931 1.000 41.96390 477 THR A O 1
ATOM 1600 N N . GLY A 1 119 ? -17.44509 -20.06938 24.62589 1.000 42.08049 478 GLY A N 1
ATOM 1601 C CA . GLY A 1 119 ? -18.57268 -19.59811 25.40607 1.000 46.22214 478 GLY A CA 1
ATOM 1602 C C . GLY A 1 119 ? -19.30910 -20.67546 26.17669 1.000 44.66261 478 GLY A C 1
ATOM 1603 O O . GLY A 1 119 ? -20.40251 -20.41851 26.68906 1.000 47.16616 478 GLY A O 1
ATOM 1607 N N . ASP A 1 120 ? -18.72355 -21.85861 26.31119 1.000 39.87475 479 ASP A N 1
ATOM 1608 C CA . ASP A 1 120 ? -19.38046 -23.04382 26.85216 1.000 46.78210 479 ASP A CA 1
ATOM 1609 C C . ASP A 1 120 ? -18.77163 -23.37621 28.20528 1.000 44.79354 479 ASP A C 1
ATOM 1610 O O . ASP A 1 120 ? -17.55360 -23.54024 28.32082 1.000 41.58696 479 ASP A O 1
ATOM 1619 N N . ASP A 1 121 ? -19.61236 -23.44553 29.24024 1.000 44.85319 480 ASP A N 1
ATOM 1620 C CA . ASP A 1 121 ? -19.10126 -23.77169 30.56487 1.000 42.85575 480 ASP A CA 1
ATOM 1621 C C . ASP A 1 121 ? -18.55076 -25.18860 30.62843 1.000 43.72514 480 ASP A C 1
ATOM 1622 O O . ASP A 1 121 ? -17.62978 -25.47034 31.39930 1.000 44.03147 480 ASP A O 1
ATOM 1631 N N . GLY A 1 122 ? -19.11883 -26.09669 29.83416 1.000 43.63876 481 GLY A N 1
ATOM 1632 C CA . GLY A 1 122 ? -18.60493 -27.45253 29.79577 1.000 46.30143 481 GLY A CA 1
ATOM 1633 C C . GLY A 1 122 ? -17.17719 -27.52209 29.29657 1.000 44.29545 481 GLY A C 1
ATOM 1634 O O . GLY A 1 122 ? -16.38708 -28.35107 29.74346 1.000 43.19976 481 GLY A O 1
ATOM 1638 N N . VAL A 1 123 ? -16.82413 -26.64232 28.35447 1.000 42.19827 482 VAL A N 1
ATOM 1639 C CA . VAL A 1 123 ? -15.45111 -26.60078 27.86920 1.000 39.00289 482 VAL A CA 1
ATOM 1640 C C . VAL A 1 123 ? -14.50761 -26.16023 28.97692 1.000 42.05272 482 VAL A C 1
ATOM 1641 O O . VAL A 1 123 ? -13.39902 -26.68278 29.11233 1.000 44.60403 482 VAL A O 1
ATOM 1654 N N . LEU A 1 124 ? -14.94039 -25.21379 29.82019 1.000 38.60603 483 LEU A N 1
ATOM 1655 C CA . LEU A 1 124 ? -14.12827 -24.83309 30.96923 1.000 46.68979 483 LEU A CA 1
ATOM 1656 C C . LEU A 1 124 ? -13.87788 -26.02932 31.87401 1.000 46.98704 483 LEU A C 1
ATOM 1657 O O . LEU A 1 124 ? -12.74569 -26.30189 32.28282 1.000 49.24013 483 LEU A O 1
ATOM 1673 N N . LYS A 1 125 ? -14.94805 -26.77885 32.17744 1.000 48.28507 484 LYS A N 1
ATOM 1674 C CA . LYS A 1 125 ? -14.82511 -27.97049 33.00632 1.000 49.65398 484 LYS A CA 1
ATOM 1675 C C . LYS A 1 125 ? -13.91679 -29.00905 32.35677 1.000 47.26344 484 LYS A C 1
ATOM 1676 O O . LYS A 1 125 ? -13.13396 -29.68009 33.03668 1.000 45.18509 484 LYS A O 1
ATOM 1695 N N . SER A 1 126 ? -13.97363 -29.13691 31.02200 1.000 45.55186 485 SER A N 1
ATOM 1696 C CA . SER A 1 126 ? -13.10023 -30.08021 30.33073 1.000 42.51059 485 SER A CA 1
ATOM 1697 C C . SER A 1 126 ? -11.64736 -29.62809 30.37300 1.000 41.99026 485 SER A C 1
ATOM 1698 O O . SER A 1 126 ? -10.73231 -30.44545 30.51911 1.000 37.90635 485 SER A O 1
ATOM 1706 N N . LEU A 1 127 ? -11.40316 -28.31708 30.22265 1.000 41.09410 486 LEU A N 1
ATOM 1707 C CA . LEU A 1 127 ? -10.04560 -27.79622 30.33385 1.000 41.52615 486 LEU A CA 1
ATOM 1708 C C . LEU A 1 127 ? -9.45226 -28.11149 31.69363 1.000 44.06251 486 LEU A C 1
ATOM 1709 O O . LEU A 1 127 ? -8.33013 -28.61752 31.80208 1.000 41.95106 486 LEU A O 1
ATOM 1725 N N . ALA A 1 128 ? -10.22051 -27.86070 32.76190 1.000 42.06522 487 ALA A N 1
ATOM 1726 C CA . ALA A 1 128 ? -9.74008 -28.13632 34.11034 1.000 40.77265 487 ALA A CA 1
ATOM 1727 C C . ALA A 1 128 ? -9.46416 -29.61171 34.33194 1.000 45.51533 487 ALA A C 1
ATOM 1728 O O . ALA A 1 128 ? -8.56543 -29.96525 35.10988 1.000 47.39667 487 ALA A O 1
ATOM 1735 N N . ALA A 1 129 ? -10.17686 -30.49314 33.63552 1.000 47.95387 488 ALA A N 1
ATOM 1736 C CA . ALA A 1 129 ? -10.01273 -31.92686 33.82423 1.000 47.92461 488 ALA A CA 1
ATOM 1737 C C . ALA A 1 129 ? -8.92236 -32.56464 32.96546 1.000 46.41449 488 ALA A C 1
ATOM 1738 O O . ALA A 1 129 ? -8.37242 -33.58997 33.36410 1.000 45.91833 488 ALA A O 1
ATOM 1745 N N . PHE A 1 130 ? -8.57860 -31.95867 31.82829 1.000 41.70819 489 PHE A N 1
ATOM 1746 C CA . PHE A 1 130 ? -7.55916 -32.48235 30.91641 1.000 46.99653 489 PHE A CA 1
ATOM 1747 C C . PHE A 1 130 ? -6.18403 -32.43773 31.57678 1.000 50.98612 489 PHE A C 1
ATOM 1748 O O . PHE A 1 130 ? -5.86582 -31.52435 32.34511 1.000 46.23194 489 PHE A O 1
ATOM 1765 N N . ASP A 1 131 ? -5.36569 -33.45457 31.28727 1.000 47.89216 490 ASP A N 1
ATOM 1766 C CA . ASP A 1 131 ? -4.00029 -33.54676 31.80615 1.000 48.34851 490 ASP A CA 1
ATOM 1767 C C . ASP A 1 131 ? -3.04512 -32.92520 30.79971 1.000 45.58548 490 ASP A C 1
ATOM 1768 O O . ASP A 1 131 ? -2.54722 -33.58426 29.88698 1.000 46.66500 490 ASP A O 1
ATOM 1777 N N . TRP A 1 132 ? -2.76333 -31.63436 30.98428 1.000 44.56725 491 TRP A N 1
ATOM 1778 C CA . TRP A 1 132 ? -1.89310 -30.91149 30.06616 1.000 41.37307 491 TRP A CA 1
ATOM 1779 C C . TRP A 1 132 ? -0.41978 -31.28494 30.21882 1.000 39.98285 491 TRP A C 1
ATOM 1780 O O . TRP A 1 132 ? 0.36498 -31.03701 29.29786 1.000 40.01518 491 TRP A O 1
ATOM 1801 N N . LYS A 1 133 ? -0.04145 -31.87929 31.35104 1.000 42.44889 492 LYS A N 1
ATOM 1802 C CA . LYS A 1 133 ? 1.28039 -32.43340 31.62769 1.000 46.75226 492 LYS A CA 1
ATOM 1803 C C . LYS A 1 133 ? 2.39229 -31.38378 31.72291 1.000 52.40010 492 LYS A C 1
ATOM 1804 O O . LYS A 1 133 ? 3.57262 -31.74743 31.89937 1.000 48.03237 492 LYS A O 1
ATOM 1823 N N . SER A 1 134 ? 2.06262 -30.08704 31.65916 1.000 45.02788 493 SER A N 1
ATOM 1824 C CA . SER A 1 134 ? 3.03495 -29.00814 31.83455 1.000 46.68225 493 SER A CA 1
ATOM 1825 C C . SER A 1 134 ? 2.27492 -27.69506 32.01069 1.000 50.22214 493 SER A C 1
ATOM 1826 O O . SER A 1 134 ? 1.06870 -27.62222 31.77359 1.000 44.71152 493 SER A O 1
ATOM 1834 N N . GLU A 1 135 ? 2.99944 -26.64766 32.42984 1.000 48.77870 494 GLU A N 1
ATOM 1835 C CA . GLU A 1 135 ? 2.38817 -25.33012 32.62126 1.000 50.33160 494 GLU A CA 1
ATOM 1836 C C . GLU A 1 135 ? 2.03178 -24.69628 31.27759 1.000 44.27273 494 GLU A C 1
ATOM 1837 O O . GLU A 1 135 ? 2.85766 -24.65331 30.35836 1.000 39.72402 494 GLU A O 1
ATOM 1849 N N . LYS A 1 136 ? 0.78779 -24.22012 31.16096 1.000 40.43302 495 LYS A N 1
ATOM 1850 C CA . LYS A 1 136 ? 0.26345 -23.59234 29.95431 1.000 42.68969 495 LYS A CA 1
ATOM 1851 C C . LYS A 1 136 ? -0.24857 -22.19541 30.29467 1.000 39.56171 495 LYS A C 1
ATOM 1852 O O . LYS A 1 136 ? -0.55288 -21.88801 31.44598 1.000 40.18053 495 LYS A O 1
ATOM 1871 N N . ILE A 1 137 ? -0.33287 -21.32992 29.27799 1.000 33.95185 496 ILE A N 1
ATOM 1872 C CA . ILE A 1 137 ? -0.96183 -20.01691 29.39565 1.000 33.90188 496 ILE A CA 1
ATOM 1873 C C . ILE A 1 137 ? -2.40862 -20.15320 28.90625 1.000 35.46037 496 ILE A C 1
ATOM 1874 O O . ILE A 1 137 ? -2.66051 -20.13351 27.69609 1.000 40.27021 496 ILE A O 1
ATOM 1890 N N . PHE A 1 138 ? -3.35022 -20.34821 29.83570 1.000 30.97067 497 PHE A N 1
ATOM 1891 C CA . PHE A 1 138 ? -4.76772 -20.48944 29.49031 1.000 33.54000 497 PHE A CA 1
ATOM 1892 C C . PHE A 1 138 ? -5.39607 -19.10704 29.31866 1.000 37.14532 497 PHE A C 1
ATOM 1893 O O . PHE A 1 138 ? -5.09109 -18.17455 30.07631 1.000 33.53520 497 PHE A O 1
ATOM 1910 N N . ILE A 1 139 ? -6.27658 -18.96915 28.31582 1.000 31.23559 498 ILE A N 1
ATOM 1911 C CA . ILE A 1 139 ? -6.97446 -17.70736 28.07211 1.000 33.41036 498 ILE A CA 1
ATOM 1912 C C . ILE A 1 139 ? -8.41107 -17.95145 27.60386 1.000 38.14042 498 ILE A C 1
ATOM 1913 O O . ILE A 1 139 ? -8.63188 -18.34047 26.45202 1.000 47.67576 498 ILE A O 1
ATOM 1929 N N . SER A 1 140 ? -9.40274 -17.72291 28.47106 1.000 31.63970 499 SER A N 1
ATOM 1930 C CA . SER A 1 140 ? -10.80517 -17.82558 28.05828 1.000 34.45375 499 SER A CA 1
ATOM 1931 C C . SER A 1 140 ? -11.33797 -16.46302 27.62738 1.000 37.13392 499 SER A C 1
ATOM 1932 O O . SER A 1 140 ? -11.04860 -15.44288 28.26203 1.000 38.10150 499 SER A O 1
ATOM 1940 N N . LEU A 1 141 ? -12.10608 -16.44955 26.53334 1.000 34.44066 500 LEU A N 1
ATOM 1941 C CA . LEU A 1 141 ? -12.67642 -15.21540 25.99403 1.000 28.06205 500 LEU A CA 1
ATOM 1942 C C . LEU A 1 141 ? -14.06969 -15.49870 25.44141 1.000 33.71138 500 LEU A C 1
ATOM 1943 O O . LEU A 1 141 ? -14.24901 -16.44406 24.66613 1.000 34.31026 500 LEU A O 1
ATOM 1959 N N . ALA A 1 142 ? -15.05308 -14.69751 25.85877 1.000 29.10686 501 ALA A N 1
ATOM 1960 C CA . ALA A 1 142 ? -16.41752 -14.81120 25.36060 1.000 36.42192 501 ALA A CA 1
ATOM 1961 C C . ALA A 1 142 ? -17.10752 -13.46924 25.51385 1.000 36.50997 501 ALA A C 1
ATOM 1962 O O . ALA A 1 142 ? -16.66228 -12.60659 26.27973 1.000 35.91500 501 ALA A O 1
ATOM 1969 N N . MET A 1 143 ? -18.19452 -13.27184 24.76169 1.000 35.91012 502 MET A N 1
ATOM 1970 C CA . MET A 1 143 ? -18.94795 -12.02252 24.76142 1.000 39.19064 502 MET A CA 1
ATOM 1971 C C . MET A 1 143 ? -20.25139 -12.19432 25.54076 1.000 36.45148 502 MET A C 1
ATOM 1972 O O . MET A 1 143 ? -20.65083 -13.30931 25.86984 1.000 40.47481 502 MET A O 1
ATOM 1986 N N . THR A 1 144 ? -20.89391 -11.07158 25.87650 1.000 44.51745 503 THR A N 1
ATOM 1987 C CA . THR A 1 144 ? -22.24199 -11.10768 26.44053 1.000 44.98401 503 THR A CA 1
ATOM 1988 C C . THR A 1 144 ? -23.26041 -11.34887 25.32285 1.000 45.50858 503 THR A C 1
ATOM 1989 O O . THR A 1 144 ? -22.91557 -11.34805 24.14010 1.000 46.59676 503 THR A O 1
ATOM 2000 N N . TRP A 1 145 ? -24.53515 -11.56489 25.68505 1.000 54.69275 504 TRP A N 1
ATOM 2001 C CA . TRP A 1 145 ? -25.46103 -12.12613 24.69678 1.000 67.16157 504 TRP A CA 1
ATOM 2002 C C . TRP A 1 145 ? -25.74140 -11.15551 23.55819 1.000 65.35159 504 TRP A C 1
ATOM 2003 O O . TRP A 1 145 ? -25.95802 -11.58381 22.41777 1.000 68.20902 504 TRP A O 1
ATOM 2024 N N . ARG A 1 146 ? -25.71527 -9.84455 23.81608 1.000 52.59643 505 ARG A N 1
ATOM 2025 C CA . ARG A 1 146 ? -25.87178 -8.86936 22.74305 1.000 54.71574 505 ARG A CA 1
ATOM 2026 C C . ARG A 1 146 ? -24.55598 -8.17787 22.37276 1.000 48.75802 505 ARG A C 1
ATOM 2027 O O . ARG A 1 146 ? -24.56087 -7.08488 21.78784 1.000 48.24289 505 ARG A O 1
ATOM 2048 N N . ALA A 1 147 ? -23.43107 -8.80898 22.70635 1.000 44.47323 506 ALA A N 1
ATOM 2049 C CA . ALA A 1 147 ? -22.09366 -8.25343 22.47812 1.000 40.04766 506 ALA A CA 1
ATOM 2050 C C . ALA A 1 147 ? -21.95951 -6.83092 23.01105 1.000 40.88529 506 ALA A C 1
ATOM 2051 O O . ALA A 1 147 ? -21.36233 -5.95796 22.37724 1.000 41.45906 506 ALA A O 1
ATOM 2058 N N . GLU A 1 148 ? -22.58768 -6.57129 24.15380 1.000 43.37824 507 GLU A N 1
ATOM 2059 C CA . GLU A 1 148 ? -22.37234 -5.32922 24.89255 1.000 46.83440 507 GLU A CA 1
ATOM 2060 C C . GLU A 1 148 ? -21.08370 -5.34428 25.71745 1.000 45.81652 507 GLU A C 1
ATOM 2061 O O . GLU A 1 148 ? -20.55546 -4.27065 26.02926 1.000 40.07874 507 GLU A O 1
ATOM 2073 N N . GLY A 1 149 ? -20.52289 -6.52545 25.99923 1.000 39.83642 508 GLY A N 1
ATOM 2074 C CA . GLY A 1 149 ? -19.27786 -6.65204 26.73102 1.000 40.45996 508 GLY A CA 1
ATOM 2075 C C . GLY A 1 149 ? -18.46916 -7.87552 26.32567 1.000 36.17700 508 GLY A C 1
ATOM 2076 O O . GLY A 1 149 ? -18.88199 -8.66766 25.47952 1.000 34.17584 508 GLY A O 1
ATOM 2080 N N . LEU A 1 150 ? -17.29281 -8.02137 26.95930 1.000 38.40577 509 LEU A N 1
ATOM 2081 C CA . LEU A 1 150 ? -16.34642 -9.10828 26.67290 1.000 31.99411 509 LEU A CA 1
ATOM 2082 C C . LEU A 1 150 ? -15.69365 -9.59588 27.96175 1.000 35.42879 509 LEU A C 1
ATOM 2083 O O . LEU A 1 150 ? -15.02355 -8.81979 28.65160 1.000 34.94016 509 LEU A O 1
ATOM 2099 N N . PHE A 1 151 ? -15.92185 -10.87034 28.30464 1.000 30.82151 510 PHE A N 1
ATOM 2100 C CA . PHE A 1 151 ? -15.22652 -11.50329 29.42036 1.000 32.56133 510 PHE A CA 1
ATOM 2101 C C . PHE A 1 151 ? -13.83365 -11.93770 28.96648 1.000 35.05884 510 PHE A C 1
ATOM 2102 O O . PHE A 1 151 ? -13.69900 -12.62137 27.94527 1.000 31.84659 510 PHE A O 1
ATOM 2119 N N . ALA A 1 152 ? -12.79502 -11.56632 29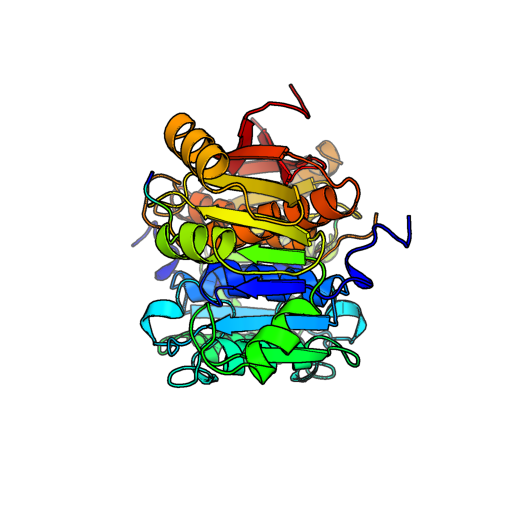.73134 1.000 33.75531 511 ALA A N 1
ATOM 2120 C CA . ALA A 1 152 ? -11.40186 -11.85005 29.35193 1.000 28.73655 511 ALA A CA 1
ATOM 2121 C C . ALA A 1 152 ? -10.58331 -12.37798 30.53519 1.000 34.22853 511 ALA A C 1
ATOM 2122 O O . ALA A 1 152 ? -10.00546 -11.59622 31.29584 1.000 36.38136 511 ALA A O 1
ATOM 2129 N N . PHE A 1 153 ? -10.49020 -13.70442 30.64416 1.000 35.87213 512 PHE A N 1
ATOM 2130 C CA . PHE A 1 153 ? -9.77840 -14.36365 31.73244 1.000 36.08244 512 PHE A CA 1
ATOM 2131 C C . PHE A 1 153 ? -8.48607 -14.99911 31.22387 1.000 36.49634 512 PHE A C 1
ATOM 2132 O O . PHE A 1 153 ? -8.40842 -15.46543 30.08314 1.000 34.81963 512 PHE A O 1
ATOM 2149 N N . ALA A 1 154 ? -7.46826 -15.02978 32.09246 1.000 39.68167 513 ALA A N 1
ATOM 2150 C CA . ALA A 1 154 ? -6.18342 -15.62848 31.75688 1.000 36.51345 513 ALA A CA 1
ATOM 2151 C C . ALA A 1 154 ? -5.53435 -16.21414 33.00948 1.000 41.72628 513 ALA A C 1
ATOM 2152 O O . ALA A 1 154 ? -5.81854 -15.79401 34.13728 1.000 35.24506 513 ALA A O 1
ATOM 2159 N N . ALA A 1 155 ? -4.66159 -17.20363 32.79296 1.000 39.42976 514 ALA A N 1
ATOM 2160 C CA . ALA A 1 155 ? -3.98325 -17.90591 33.87941 1.000 42.18516 514 ALA A CA 1
ATOM 2161 C C . ALA A 1 155 ? -2.77024 -18.65172 33.33524 1.000 44.74764 514 ALA A C 1
ATOM 2162 O O . ALA A 1 155 ? -2.74588 -19.05901 32.16701 1.000 41.02761 514 ALA A O 1
ATOM 2169 N N . SER A 1 156 ? -1.76433 -18.83598 34.19848 1.000 44.01313 515 SER A N 1
ATOM 2170 C CA . SER A 1 156 ? -0.53011 -19.54882 33.84796 1.000 49.21623 515 SER A CA 1
ATOM 2171 C C . SER A 1 156 ? -0.27957 -20.66422 34.86385 1.000 52.26844 515 SER A C 1
ATOM 2172 O O . SER A 1 156 ? 0.47928 -20.49478 35.82283 1.000 57.63224 515 SER A O 1
ATOM 2180 N N . GLU A 1 157 ? -0.90978 -21.82169 34.63118 1.000 54.29816 516 GLU A N 1
ATOM 2181 C CA . GLU A 1 157 ? -0.87049 -22.94747 35.56145 1.000 53.37963 516 GLU A CA 1
ATOM 2182 C C . GLU A 1 157 ? -0.90683 -24.25786 34.77698 1.000 52.64626 516 GLU A C 1
ATOM 2183 O O . GLU A 1 157 ? -1.23111 -24.28823 33.58571 1.000 48.28293 516 GLU A O 1
ATOM 2195 N N . THR A 1 158 ? -0.56189 -25.36082 35.45935 1.000 54.55483 517 THR A N 1
ATOM 2196 C CA . THR A 1 158 ? -0.59122 -26.67604 34.81878 1.000 56.86139 517 THR A CA 1
ATOM 2197 C C . THR A 1 158 ? -2.01622 -27.19917 34.64942 1.000 54.68261 517 THR A C 1
ATOM 2198 O O . THR A 1 158 ? -2.27325 -28.01640 33.75454 1.000 54.44540 517 THR A O 1
ATOM 2209 N N . SER A 1 159 ? -2.95792 -26.70896 35.45922 1.000 56.62676 518 SER A N 1
ATOM 2210 C CA . SER A 1 159 ? -4.38013 -27.04244 35.34883 1.000 58.44686 518 SER A CA 1
ATOM 2211 C C . SER A 1 159 ? -5.20674 -25.76235 35.28385 1.000 53.82744 518 SER A C 1
ATOM 2212 O O . SER A 1 159 ? -4.89399 -24.78557 35.96628 1.000 52.72212 518 SER A O 1
ATOM 2220 N N . PHE A 1 160 ? -6.25401 -25.76323 34.45172 1.000 51.17907 519 PHE A N 1
ATOM 2221 C CA . PHE A 1 160 ? -7.07071 -24.55292 34.27053 1.000 49.80401 519 PHE A CA 1
ATOM 2222 C C . PHE A 1 160 ? -7.89696 -24.27671 35.52304 1.000 49.57919 519 PHE A C 1
ATOM 2223 O O . PHE A 1 160 ? -8.57050 -25.18360 36.02791 1.000 49.13491 519 PHE A O 1
ATOM 2240 N N . PRO A 1 161 ? -7.88546 -23.03925 36.05215 1.000 48.75066 520 PRO A N 1
ATOM 2241 C CA . PRO A 1 161 ? -8.73824 -22.71206 37.22743 1.000 48.50001 520 PRO A CA 1
ATOM 2242 C C . PRO A 1 161 ? -10.18953 -22.40815 36.87598 1.000 49.32484 520 PRO A C 1
ATOM 2243 O O . PRO A 1 161 ? -10.60141 -21.26691 36.71918 1.000 51.92157 520 PRO A O 1
ATOM 2254 N N . VAL A 1 162 ? -11.01738 -23.45001 36.79225 1.000 50.88029 521 VAL A N 1
ATOM 2255 C CA . VAL A 1 162 ? -12.38452 -23.26045 36.32094 1.000 54.66537 521 VAL A CA 1
ATOM 2256 C C . VAL A 1 162 ? -13.20680 -22.47858 37.33765 1.000 51.57523 521 VAL A C 1
ATOM 2257 O O . VAL A 1 162 ? -13.93633 -21.54766 36.98998 1.000 48.95059 521 VAL A O 1
ATOM 2270 N N . THR A 1 163 ? -13.07358 -22.82000 38.62448 1.000 52.03625 522 THR A N 1
ATOM 2271 C CA . THR A 1 163 ? -13.89122 -22.18140 39.64814 1.000 52.87003 522 THR A CA 1
ATOM 2272 C C . THR A 1 163 ? -13.68741 -20.67196 39.66410 1.000 55.80807 522 THR A C 1
ATOM 2273 O O . THR A 1 163 ? -14.64685 -19.90492 39.58986 1.000 56.23804 522 THR A O 1
ATOM 2284 N N . ASP A 1 164 ? -12.42915 -20.21648 39.71455 1.000 51.85183 523 ASP A N 1
ATOM 2285 C CA . ASP A 1 164 ? -12.17276 -18.77951 39.77619 1.000 56.32290 523 ASP A CA 1
ATOM 2286 C C . ASP A 1 164 ? -12.66263 -18.06305 38.52365 1.000 50.27357 523 ASP A C 1
ATOM 2287 O O . ASP A 1 164 ? -13.22583 -16.96919 38.59822 1.000 52.51713 523 ASP A O 1
ATOM 2296 N N . ALA A 1 165 ? -12.44122 -18.65973 37.34689 1.000 51.33772 524 ALA A N 1
ATOM 2297 C CA . ALA A 1 165 ? -12.93123 -18.05235 36.11724 1.000 46.98980 524 ALA A CA 1
ATOM 2298 C C . ALA A 1 165 ? -14.44104 -17.87750 36.15757 1.000 48.12576 524 ALA A C 1
ATOM 2299 O O . ALA A 1 165 ? -14.96747 -16.80209 35.87399 1.000 53.19469 524 ALA A O 1
ATOM 2306 N N . SER A 1 166 ? -15.16655 -18.94499 36.52204 1.000 54.73497 525 SER A N 1
ATOM 2307 C CA . SER A 1 166 ? -16.61827 -18.85663 36.62786 1.000 56.61072 525 SER A CA 1
ATOM 2308 C C . SER A 1 166 ? -17.04086 -17.77915 37.61259 1.000 51.14254 525 SER A C 1
ATOM 2309 O O . SER A 1 166 ? -17.94936 -16.99323 37.33677 1.000 57.34042 525 SER A O 1
ATOM 2317 N N . SER A 1 167 ? -16.36760 -17.70367 38.76817 1.000 50.03560 526 SER A N 1
ATOM 2318 C CA . SER A 1 167 ? -16.68410 -16.67239 39.74735 1.000 55.09944 526 SER A CA 1
ATOM 2319 C C . SER A 1 167 ? -16.56842 -15.28309 39.14330 1.000 57.47192 526 SER A C 1
ATOM 2320 O O . SER A 1 167 ? -17.48362 -14.46728 39.24636 1.000 57.07857 526 SER A O 1
ATOM 2328 N N . ARG A 1 168 ? -15.43559 -14.99647 38.48684 1.000 56.22810 527 ARG A N 1
ATOM 2329 C CA . ARG A 1 168 ? -15.24094 -13.68677 37.87399 1.000 54.60858 527 ARG A CA 1
ATOM 2330 C C . ARG A 1 168 ? -16.31221 -13.39593 36.82645 1.000 52.38110 527 ARG A C 1
ATOM 2331 O O . ARG A 1 168 ? -16.88412 -12.30233 36.80051 1.000 56.74631 527 ARG A O 1
ATOM 2352 N N . PHE A 1 169 ? -16.62875 -14.37332 35.96573 1.000 53.03411 528 PHE A N 1
ATOM 2353 C CA . PHE A 1 169 ? -17.67483 -14.16851 34.96943 1.000 56.50052 528 PHE A CA 1
ATOM 2354 C C . PHE A 1 169 ? -19.00667 -13.81831 35.62926 1.000 58.53754 528 PHE A C 1
ATOM 2355 O O . PHE A 1 169 ? -19.68629 -12.87395 35.22608 1.000 59.37949 528 PHE A O 1
ATOM 2372 N N . ASN A 1 170 ? -19.39972 -14.58358 36.66188 1.000 60.28158 529 ASN A N 1
ATOM 2373 C CA . ASN A 1 170 ? -20.67122 -14.33038 37.33480 1.000 66.09255 529 ASN A CA 1
ATOM 2374 C C . ASN A 1 170 ? -20.68377 -12.97163 38.02424 1.000 67.98402 529 ASN A C 1
ATOM 2375 O O . ASN A 1 170 ? -21.70265 -12.27710 38.03515 1.000 74.17665 529 ASN A O 1
ATOM 2386 N N . ALA A 1 171 ? -19.54641 -12.56849 38.60748 1.000 60.82163 530 ALA A N 1
ATOM 2387 C CA . ALA A 1 171 ? -19.47321 -11.27410 39.27227 1.000 64.57516 530 ALA A CA 1
ATOM 2388 C C . ALA A 1 171 ? -19.65877 -10.13198 38.28849 1.000 63.11604 530 ALA A C 1
ATOM 2389 O O . ALA A 1 171 ? -20.29025 -9.12236 38.60443 1.000 70.74031 530 ALA A O 1
ATOM 2396 N N . SER A 1 172 ? -19.12420 -10.27787 37.07040 1.000 59.01325 531 SER A N 1
ATOM 2397 C CA . SER A 1 172 ? -19.30043 -9.24415 36.05740 1.000 67.75013 531 SER A CA 1
ATOM 2398 C C . SER A 1 172 ? -20.70508 -9.26641 35.46925 1.000 72.16975 531 SER A C 1
ATOM 2399 O O . SER A 1 172 ? -21.21842 -8.22298 35.05207 1.000 69.58388 531 SER A O 1
ATOM 2407 N N . ALA A 1 173 ? -21.34634 -10.43166 35.44453 1.000 75.66038 532 ALA A N 1
ATOM 2408 C CA . ALA A 1 173 ? -22.70065 -10.55470 34.91768 1.000 79.60248 532 ALA A CA 1
ATOM 2409 C C . ALA A 1 173 ? -23.70589 -9.87161 35.83620 1.000 77.91958 532 ALA A C 1
ATOM 2410 O O . ALA A 1 173 ? -24.79563 -9.48740 35.41094 1.000 83.51114 532 ALA A O 1
ATOM 2417 N N . GLY A 1 188 ? -30.14894 2.67435 15.86412 1.000 94.66070 547 GLY A N 1
ATOM 2418 C CA . GLY A 1 188 ? -30.10427 1.56051 14.94232 1.000 91.82006 547 GLY A CA 1
ATOM 2419 C C . GLY A 1 188 ? -29.54228 0.30096 15.56407 1.000 97.44574 547 GLY A C 1
ATOM 2420 O O . GLY A 1 188 ? -29.37325 0.23416 16.77307 1.000 93.34950 547 GLY A O 1
ATOM 2423 N N . ALA A 1 189 ? -29.27817 -0.70729 14.73500 1.000 96.21240 548 ALA A N 1
ATOM 2424 C CA . ALA A 1 189 ? -28.67126 -1.93776 15.22043 1.000 96.77867 548 ALA A CA 1
ATOM 2425 C C . ALA A 1 189 ? -27.23411 -1.75054 15.67898 1.000 96.99733 548 ALA A C 1
ATOM 2426 O O . ALA A 1 189 ? -26.70022 -2.63218 16.36239 1.000 94.62188 548 ALA A O 1
ATOM 2433 N N . TRP A 1 190 ? -26.61948 -0.60751 15.36397 1.000 102.37962 549 TRP A N 1
ATOM 2434 C CA . TRP A 1 190 ? -25.28669 -0.30483 15.86413 1.000 104.05962 549 TRP A CA 1
ATOM 2435 C C . TRP A 1 190 ? -25.25339 -0.21854 17.38537 1.000 103.03415 549 TRP A C 1
ATOM 2436 O O . TRP A 1 190 ? -24.20944 -0.46964 17.99024 1.000 98.99756 549 TRP A O 1
ATOM 2457 N N . HIS A 1 191 ? -26.37303 0.12559 18.01415 1.000 93.61285 550 HIS A N 1
ATOM 2458 C CA . HIS A 1 191 ? -26.40817 0.28192 19.46561 1.000 91.92740 550 HIS A CA 1
ATOM 2459 C C . HIS A 1 191 ? -26.05665 -1.04111 20.13522 1.000 93.81367 550 HIS A C 1
ATOM 2460 O O . HIS A 1 191 ? -26.57343 -2.09419 19.72930 1.000 89.64789 550 HIS A O 1
ATOM 2474 N N . PRO A 1 192 ? -25.19200 -1.04059 21.16010 1.000 107.62407 551 PRO A N 1
ATOM 2475 C CA . PRO A 1 192 ? -24.75113 -2.32593 21.73093 1.000 102.66068 551 PRO A CA 1
ATOM 2476 C C . PRO A 1 192 ? -25.87635 -3.20306 22.24996 1.000 103.84863 551 PRO A C 1
ATOM 2477 O O . PRO A 1 192 ? -25.72424 -4.42806 22.25725 1.000 98.19859 551 PRO A O 1
ATOM 2488 N N . VAL A 1 193 ? -27.01286 -2.62909 22.64908 1.000 96.00538 552 VAL A N 1
ATOM 2489 C CA . VAL A 1 193 ? -28.09005 -3.42605 23.22205 1.000 94.28895 552 VAL A CA 1
ATOM 2490 C C . VAL A 1 193 ? -28.72405 -4.33575 22.17807 1.000 89.00938 552 VAL A C 1
ATOM 2491 O O . VAL A 1 193 ? -29.26383 -5.39222 22.51823 1.000 91.19856 552 VAL A O 1
ATOM 2504 N N . PHE A 1 194 ? -28.66464 -3.95487 20.89800 1.000 86.52944 553 PHE A N 1
ATOM 2505 C CA . PHE A 1 194 ? -29.24609 -4.74420 19.81560 1.000 87.33405 553 PHE A CA 1
ATOM 2506 C C . PHE A 1 194 ? -28.44720 -6.03526 19.61413 1.000 80.22056 553 PHE A C 1
ATOM 2507 O O . PHE A 1 194 ? -27.36843 -6.20397 20.18621 1.000 77.58314 553 PHE A O 1
ATOM 2524 N N . PRO A 1 195 ? -28.96203 -6.97898 18.81003 1.000 80.71119 554 PRO A N 1
ATOM 2525 C CA . PRO A 1 195 ? -28.23567 -8.24489 18.59515 1.000 76.25448 554 PRO A CA 1
ATOM 2526 C C . PRO A 1 195 ? -26.86578 -8.02443 17.96646 1.000 68.16667 554 PRO A C 1
ATOM 2527 O O . PRO A 1 195 ? -26.57629 -6.98111 17.37580 1.000 62.06386 554 PRO A O 1
ATOM 2538 N N . ALA A 1 196 ? -26.00341 -9.02990 18.11455 1.000 58.34328 555 ALA A N 1
ATOM 2539 C CA . ALA A 1 196 ? -24.62428 -8.90874 17.65719 1.000 56.58746 555 ALA A CA 1
ATOM 2540 C C . ALA A 1 196 ? -24.53327 -8.95013 16.13762 1.000 48.94372 555 ALA A C 1
ATOM 2541 O O . ALA A 1 196 ? -25.24663 -9.70567 15.47449 1.000 55.77644 555 ALA A O 1
ATOM 2548 N N . ARG A 1 197 ? -23.66489 -8.10752 15.58698 1.000 43.33335 556 ARG A N 1
ATOM 2549 C CA . ARG A 1 197 ? -23.39654 -8.03048 14.15468 1.000 42.36447 556 ARG A CA 1
ATOM 2550 C C . ARG A 1 197 ? -21.91819 -8.30932 13.91556 1.000 38.46476 556 ARG A C 1
ATOM 2551 O O . ARG A 1 197 ? -21.15545 -8.54446 14.85329 1.000 38.41531 556 ARG A O 1
ATOM 2572 N N . ALA A 1 198 ? -21.51026 -8.27879 12.64264 1.000 36.75277 557 ALA A N 1
ATOM 2573 C CA . ALA A 1 198 ? -20.10835 -8.50701 12.31215 1.000 35.37606 557 ALA A CA 1
ATOM 2574 C C . ALA A 1 198 ? -19.19600 -7.52169 13.01688 1.000 37.02764 557 ALA A C 1
ATOM 2575 O O . ALA A 1 198 ? -18.16073 -7.89717 13.57681 1.000 32.19403 557 ALA A O 1
ATOM 2582 N N . ASP A 1 199 ? -19.58636 -6.23806 13.04597 1.000 33.86873 558 ASP A N 1
ATOM 2583 C CA . ASP A 1 199 ? -18.69394 -5.23904 13.62142 1.000 32.34004 558 ASP A CA 1
ATOM 2584 C C . ASP A 1 199 ? -18.56938 -5.39186 15.12943 1.000 31.36435 558 ASP A C 1
ATOM 2585 O O . ASP A 1 199 ? -17.48327 -5.15071 15.67778 1.000 36.76316 558 ASP A O 1
ATOM 2594 N N . ASP A 1 200 ? -19.62081 -5.85629 15.81879 1.000 36.91836 559 ASP A N 1
ATOM 2595 C CA . ASP A 1 200 ? -19.51971 -6.12908 17.24486 1.000 37.84082 559 ASP A CA 1
ATOM 2596 C C . ASP A 1 200 ? -18.50119 -7.22207 17.52559 1.000 35.00523 559 ASP A C 1
ATOM 2597 O O . ASP A 1 200 ? -17.66810 -7.10139 18.42704 1.000 27.28791 559 ASP A O 1
ATOM 2606 N N . VAL A 1 201 ? -18.56280 -8.32426 16.76460 1.000 32.72488 560 VAL A N 1
ATOM 2607 C CA . VAL A 1 201 ? -17.64382 -9.42975 16.98718 1.000 29.87472 560 VAL A CA 1
ATOM 2608 C C . VAL A 1 201 ? -16.23682 -9.04764 16.56872 1.000 30.35956 560 VAL A C 1
ATOM 2609 O O . VAL A 1 201 ? -15.24752 -9.46591 17.18012 1.000 30.53630 560 VAL A O 1
ATOM 2622 N N . GLN A 1 202 ? -16.11217 -8.22372 15.51857 1.000 31.60441 561 GLN A N 1
ATOM 2623 C CA . GLN A 1 202 ? -14.79429 -7.76733 15.09391 1.000 32.74991 561 GLN A CA 1
ATOM 2624 C C . GLN A 1 202 ? -14.17633 -6.85197 16.13365 1.000 29.91775 561 GLN A C 1
ATOM 2625 O O . GLN A 1 202 ? -12.95810 -6.83283 16.34149 1.000 28.65738 561 GLN A O 1
ATOM 2639 N N . LEU A 1 203 ? -15.01369 -6.03875 16.78933 1.000 29.80103 562 LEU A N 1
ATOM 2640 C CA . LEU A 1 203 ? -14.50310 -5.17436 17.83661 1.000 28.81517 562 LEU A CA 1
ATOM 2641 C C . LEU A 1 203 ? -13.95847 -5.99508 18.99133 1.000 29.67195 562 LEU A C 1
ATOM 2642 O O . LEU A 1 203 ? -12.86885 -5.72185 19.50460 1.000 28.22677 562 LEU A O 1
ATOM 2658 N N . TRP A 1 204 ? -14.69483 -7.02015 19.41146 1.000 27.38236 563 TRP A N 1
ATOM 2659 C CA . TRP A 1 204 ? -14.24082 -7.84011 20.52408 1.000 25.69843 563 TRP A CA 1
ATOM 2660 C C . TRP A 1 204 ? -13.16528 -8.84850 20.13197 1.000 33.84737 563 TRP A C 1
ATOM 2661 O O . TRP A 1 204 ? -12.46720 -9.36599 21.01615 1.000 36.26807 563 TRP A O 1
ATOM 2682 N N . ALA A 1 205 ? -13.02595 -9.16602 18.84279 1.000 27.74434 564 ALA A N 1
ATOM 2683 C CA . ALA A 1 205 ? -11.87802 -9.94710 18.39372 1.000 32.63678 564 ALA A CA 1
ATOM 2684 C C . ALA A 1 205 ? -10.59613 -9.12878 18.38239 1.000 28.93585 564 ALA A C 1
ATOM 2685 O O . ALA A 1 205 ? -9.51263 -9.66530 18.64764 1.000 29.20147 564 ALA A O 1
ATOM 2692 N N . ALA A 1 206 ? -10.69700 -7.83103 18.08982 1.000 26.76717 565 ALA A N 1
ATOM 2693 C CA . ALA A 1 206 ? -9.54277 -6.95185 18.18995 1.000 31.64898 565 ALA A CA 1
ATOM 2694 C C . ALA A 1 206 ? -9.14340 -6.71699 19.63763 1.000 29.62885 565 ALA A C 1
ATOM 2695 O O . ALA A 1 206 ? -7.95739 -6.69544 19.96833 1.000 30.71946 565 ALA A O 1
ATOM 2702 N N . VAL A 1 207 ? -10.12273 -6.52630 20.52993 1.000 28.85288 566 VAL A N 1
ATOM 2703 C CA . VAL A 1 207 ? -9.79995 -6.30876 21.93394 1.000 29.03833 566 VAL A CA 1
ATOM 2704 C C . VAL A 1 207 ? -9.24401 -7.56806 22.57654 1.000 28.30811 566 VAL A C 1
ATOM 2705 O O . VAL A 1 207 ? -8.37248 -7.50467 23.45273 1.000 33.26128 566 VAL A O 1
ATOM 2718 N N . GLY A 1 208 ? -9.72025 -8.74788 22.14541 1.000 30.78004 567 GLY A N 1
ATOM 2719 C CA . GLY A 1 208 ? -9.21540 -9.99052 22.68929 1.000 27.96708 567 GLY A CA 1
ATOM 2720 C C . GLY A 1 208 ? -7.86042 -10.39731 22.15498 1.000 27.61143 567 GLY A C 1
ATOM 2721 O O . GLY A 1 208 ? -7.07648 -11.03343 22.86734 1.000 30.06044 567 GLY A O 1
ATOM 2725 N N . THR A 1 209 ? -7.56124 -10.06010 20.89878 1.000 28.65928 568 THR A N 1
ATOM 2726 C CA . THR A 1 209 ? -6.21850 -10.28739 20.37809 1.000 29.70845 568 THR A CA 1
ATOM 2727 C C . THR A 1 209 ? -5.19401 -9.43229 21.10775 1.000 28.96995 568 THR A C 1
ATOM 2728 O O . THR A 1 209 ? -4.09006 -9.89222 21.41535 1.000 30.71614 568 THR A O 1
ATOM 2739 N N . LYS A 1 210 ? -5.55330 -8.17867 21.42405 1.000 27.17478 569 LYS A N 1
ATOM 2740 C CA . LYS A 1 210 ? -4.68623 -7.35313 22.25515 1.000 36.29472 569 LYS A CA 1
ATOM 2741 C C . LYS A 1 210 ? -4.53136 -7.93882 23.65554 1.000 29.52785 569 LYS A C 1
ATOM 2742 O O . LYS A 1 210 ? -3.43304 -7.93477 24.21788 1.000 35.40147 569 LYS A O 1
ATOM 2761 N N . PHE A 1 211 ? -5.61144 -8.48451 24.22867 1.000 32.56749 570 PHE A N 1
ATOM 2762 C CA . PHE A 1 211 ? -5.53559 -9.14203 25.53473 1.000 29.72793 570 PHE A CA 1
ATOM 2763 C C . PHE A 1 211 ? -4.67399 -10.39510 25.48755 1.000 33.31380 570 PHE A C 1
ATOM 2764 O O . PHE A 1 211 ? -3.96731 -10.70899 26.44962 1.000 31.91403 570 PHE A O 1
ATOM 2781 N N . ILE A 1 212 ? -4.72566 -11.13921 24.37544 1.000 31.82189 571 ILE A N 1
ATOM 2782 C CA . ILE A 1 212 ? -3.92972 -12.34900 24.24604 1.000 31.23179 571 ILE A CA 1
ATOM 2783 C C . ILE A 1 212 ? -2.44717 -12.02102 24.15220 1.000 32.45071 571 ILE A C 1
ATOM 2784 O O . ILE A 1 212 ? -1.59639 -12.70992 24.71963 1.000 34.68185 571 ILE A O 1
ATOM 2800 N N . CYS A 1 213 ? -2.10868 -10.94459 23.43837 1.000 30.90849 572 CYS A N 1
ATOM 2801 C CA . CYS A 1 213 ? -0.70896 -10.55419 23.30040 1.000 34.77487 572 CYS A CA 1
ATOM 2802 C C . CYS A 1 213 ? -0.15221 -9.94922 24.58115 1.000 34.28539 572 CYS A C 1
ATOM 2803 O O . CYS A 1 213 ? 1.03436 -10.12938 24.88792 1.000 35.34966 572 CYS A O 1
ATOM 2811 N N . ARG A 1 214 ? -0.98498 -9.24427 25.35218 1.000 30.48090 573 ARG A N 1
ATOM 2812 C CA . ARG A 1 214 ? -0.53087 -8.70343 26.62863 1.000 39.86977 573 ARG A CA 1
ATOM 2813 C C . ARG A 1 214 ? -0.31932 -9.80721 27.65784 1.000 34.96970 573 ARG A C 1
ATOM 2814 O O . ARG A 1 214 ? 0.63272 -9.76930 28.43851 1.000 40.21870 573 ARG A O 1
ATOM 2835 N N . VAL A 1 215 ? -1.18847 -10.82697 27.65146 1.000 39.21122 574 VAL A N 1
ATOM 2836 C CA . VAL A 1 215 ? -1.05910 -11.93801 28.58839 1.000 35.43670 574 VAL A CA 1
ATOM 2837 C C . VAL A 1 215 ? 0.22483 -12.71617 28.33444 1.000 42.20713 574 VAL A C 1
ATOM 2838 O O . VAL A 1 215 ? 0.96202 -13.05496 29.26279 1.000 41.17967 574 VAL A O 1
ATOM 2851 N N . VAL A 1 216 ? 0.51483 -13.02076 27.06403 1.000 34.04270 575 VAL A N 1
ATOM 2852 C CA . VAL A 1 216 ? 1.72283 -13.78230 26.74950 1.000 41.71056 575 VAL A CA 1
ATOM 2853 C C . VAL A 1 216 ? 2.97960 -12.97780 27.03830 1.000 41.85783 575 VAL A C 1
ATOM 2854 O O . VAL A 1 216 ? 4.01725 -13.53939 27.40736 1.000 45.63915 575 VAL A O 1
ATOM 2867 N N . SER A 1 217 ? 2.91213 -11.65066 26.89865 1.000 46.54085 576 SER A N 1
ATOM 2868 C CA . SER A 1 217 ? 4.05562 -10.80902 27.22836 1.000 51.21603 576 SER A CA 1
ATOM 2869 C C . SER A 1 217 ? 4.32082 -10.78208 28.72528 1.000 55.34168 576 SER A C 1
ATOM 2870 O O . SER A 1 217 ? 5.48244 -10.69705 29.14049 1.000 55.77515 576 SER A O 1
ATOM 2878 N N . ALA A 1 218 ? 3.27848 -10.90401 29.55219 1.000 47.40969 577 ALA A N 1
ATOM 2879 C CA . ALA A 1 218 ? 3.41010 -10.89463 31.00689 1.000 45.95409 577 ALA A CA 1
ATOM 2880 C C . ALA A 1 218 ? 2.48585 -11.92958 31.60964 1.000 45.49097 577 ALA A C 1
ATOM 2881 O O . ALA A 1 218 ? 1.40842 -11.59885 32.14054 1.000 48.82777 577 ALA A O 1
ATOM 2888 N N . PRO A 1 219 ? 2.86755 -13.20670 31.58708 1.000 49.00393 578 PRO A N 1
ATOM 2889 C CA . PRO A 1 219 ? 1.96434 -14.26667 32.05203 1.000 47.12901 578 PRO A CA 1
ATOM 2890 C C . PRO A 1 219 ? 1.63659 -14.14573 33.53434 1.000 48.51035 578 PRO A C 1
ATOM 2891 O O . PRO A 1 219 ? 2.45522 -13.69230 34.33973 1.000 52.16562 578 PRO A O 1
ATOM 2902 N N . GLY A 1 220 ? 0.41451 -14.54649 33.87832 1.000 52.51494 579 GLY A N 1
ATOM 2903 C CA . GLY A 1 220 ? -0.07455 -14.48025 35.24513 1.000 52.51956 579 GLY A CA 1
ATOM 2904 C C . GLY A 1 220 ? -1.59092 -14.53602 35.29295 1.000 52.36236 579 GLY A C 1
ATOM 2905 O O . GLY A 1 220 ? -2.26590 -14.62455 34.27001 1.000 54.43207 579 GLY A O 1
ATOM 2909 N N . ARG A 1 221 ? -2.12418 -14.48443 36.51858 1.000 51.45071 580 ARG A N 1
ATOM 2910 C CA . ARG A 1 221 ? -3.58040 -14.48254 36.71467 1.000 46.03726 580 ARG A CA 1
ATOM 2911 C C . ARG A 1 221 ? -4.13142 -13.07733 36.47432 1.000 46.19651 580 ARG A C 1
ATOM 2912 O O . ARG A 1 221 ? -3.81395 -12.14586 37.22042 1.000 45.73477 580 ARG A O 1
ATOM 2933 N N . ILE A 1 222 ? -4.94999 -12.92945 35.43276 1.000 45.42513 581 ILE A N 1
ATOM 2934 C CA . ILE A 1 222 ? -5.48890 -11.64668 34.99657 1.000 45.07952 581 ILE A CA 1
ATOM 2935 C C . ILE A 1 222 ? -6.97780 -11.83019 34.74300 1.000 42.77318 581 ILE A C 1
ATOM 2936 O O . ILE A 1 222 ? -7.42212 -12.90213 34.32253 1.000 43.50936 581 ILE A O 1
ATOM 2952 N N . TYR A 1 223 ? -7.76640 -10.78849 35.03737 1.000 42.41365 582 TYR A N 1
ATOM 2953 C CA . TYR A 1 223 ? -9.16039 -10.76538 34.59848 1.000 42.80227 582 TYR A CA 1
ATOM 2954 C C . TYR A 1 223 ? -9.63598 -9.34562 34.32685 1.000 43.33018 582 TYR A C 1
ATOM 2955 O O . TYR A 1 223 ? -9.43643 -8.45857 35.16342 1.000 45.60688 582 TYR A O 1
ATOM 2973 N N . GLU A 1 224 ? -10.29978 -9.15032 33.18141 1.000 42.64785 583 GLU A N 1
ATOM 2974 C CA . GLU A 1 224 ? -10.78451 -7.83831 32.75924 1.000 43.19975 583 GLU A CA 1
ATOM 2975 C C . GLU A 1 224 ? -12.14219 -7.99700 32.08574 1.000 41.63739 583 GLU A C 1
ATOM 2976 O O . GLU A 1 224 ? -12.41027 -9.01175 31.42634 1.000 36.95571 583 GLU A O 1
ATOM 2988 N N . TYR A 1 225 ? -13.00893 -6.98763 32.26063 1.000 43.80406 584 TYR A N 1
ATOM 2989 C CA . TYR A 1 225 ? -14.35045 -6.96105 31.67104 1.000 43.98135 584 TYR A CA 1
ATOM 2990 C C . TYR A 1 225 ? -14.51625 -5.67555 30.86638 1.000 37.38825 584 TYR A C 1
ATOM 2991 O O . TYR A 1 225 ? -14.53624 -4.57959 31.43620 1.000 43.92455 584 TYR A O 1
ATOM 3009 N N . PHE A 1 226 ? -14.60650 -5.80898 29.54388 1.000 37.74422 585 PHE A N 1
ATOM 3010 C CA . PHE A 1 226 ? -14.76153 -4.67555 28.63942 1.000 42.52426 585 PHE A CA 1
ATOM 3011 C C . PHE A 1 226 ? -16.23959 -4.43011 28.33613 1.000 43.07316 585 PHE A C 1
ATOM 3012 O O . PHE A 1 226 ? -17.09345 -5.31037 28.50193 1.000 42.38771 585 PHE A O 1
ATOM 3029 N N . LYS A 1 227 ? -16.54840 -3.19273 27.90441 1.000 42.54386 586 LYS A N 1
ATOM 3030 C CA . LYS A 1 227 ? -17.92129 -2.74804 27.65302 1.000 39.78658 586 LYS A CA 1
ATOM 3031 C C . LYS A 1 227 ? -17.99018 -1.81417 26.44287 1.000 38.14389 586 LYS A C 1
ATOM 3032 O O . LYS A 1 227 ? -17.27033 -0.81722 26.39436 1.000 40.55572 586 LYS A O 1
ATOM 3051 N N . GLN A 1 228 ? -18.84637 -2.14335 25.46672 1.000 38.56813 587 GLN A N 1
ATOM 3052 C CA . GLN A 1 228 ? -19.13895 -1.23418 24.35427 1.000 45.48576 587 GLN A CA 1
ATOM 3053 C C . GLN A 1 228 ? -20.19331 -0.21818 24.78125 1.000 42.75356 587 GLN A C 1
ATOM 3054 O O . GLN A 1 228 ? -21.15764 -0.56410 25.46395 1.000 49.53894 587 GLN A O 1
ATOM 3068 N N . MET A 1 229 ? -19.98673 1.04817 24.41403 1.000 36.45157 588 MET A N 1
ATOM 3069 C CA . MET A 1 229 ? -20.88088 2.14473 24.76209 1.000 49.10584 588 MET A CA 1
ATOM 3070 C C . MET A 1 229 ? -21.57474 2.69531 23.52227 1.000 50.58204 588 MET A C 1
ATOM 3071 O O . MET A 1 229 ? -21.06756 2.55599 22.40443 1.000 48.45894 588 MET A O 1
ATOM 3085 N N . PRO A 1 230 ? -22.74539 3.33679 23.67639 1.000 53.99969 589 PRO A N 1
ATOM 3086 C CA . PRO A 1 230 ? -23.47977 3.78410 22.47502 1.000 59.10970 589 PRO A CA 1
ATOM 3087 C C . PRO A 1 230 ? -22.74998 4.84007 21.66536 1.000 54.65785 589 PRO A C 1
ATOM 3088 O O . PRO A 1 230 ? -22.97971 4.94715 20.45284 1.000 57.18902 589 PRO A O 1
ATOM 3099 N N . ASP A 1 231 ? -21.86037 5.60945 22.28866 1.000 60.59939 590 ASP A N 1
ATOM 3100 C CA . ASP A 1 231 ? -21.12908 6.64729 21.57464 1.000 62.46253 590 ASP A CA 1
ATOM 3101 C C . ASP A 1 231 ? -19.89878 6.12321 20.84818 1.000 55.75565 590 ASP A C 1
ATOM 3102 O O . ASP A 1 231 ? -19.17371 6.92273 20.24557 1.000 53.85077 590 ASP A O 1
ATOM 3111 N N . GLY A 1 232 ? -19.67274 4.81493 20.84907 1.000 51.41097 591 GLY A N 1
ATOM 3112 C CA . GLY A 1 232 ? -18.57097 4.23630 20.11536 1.000 49.55298 591 GLY A CA 1
ATOM 3113 C C . GLY A 1 232 ? -17.31102 3.97780 20.91319 1.000 45.93584 591 GLY A C 1
ATOM 3114 O O . GLY A 1 232 ? -16.31386 3.53111 20.33184 1.000 47.66868 591 GLY A O 1
ATOM 3118 N N . THR A 1 233 ? -17.31210 4.28524 22.20363 1.000 43.40907 592 THR A N 1
ATOM 3119 C CA . THR A 1 233 ? -16.16657 4.10721 23.08401 1.000 44.53700 592 THR A CA 1
ATOM 3120 C C . THR A 1 233 ? -16.20700 2.73485 23.76289 1.000 39.86319 592 THR A C 1
ATOM 3121 O O . THR A 1 233 ? -17.24775 2.07903 23.82916 1.000 41.83839 592 THR A O 1
ATOM 3132 N N . VAL A 1 234 ? -15.03595 2.28292 24.22038 1.000 40.08860 593 VAL A N 1
ATOM 3133 C CA . VAL A 1 234 ? -14.87293 1.00697 24.92003 1.000 38.81362 593 VAL A CA 1
ATOM 3134 C C . VAL A 1 234 ? -14.25523 1.27775 26.28545 1.000 36.78221 593 VAL A C 1
ATOM 3135 O O . VAL A 1 234 ? -13.29343 2.04612 26.38954 1.000 37.57058 593 VAL A O 1
ATOM 3148 N N . GLU A 1 235 ? -14.80924 0.64735 27.32848 1.000 40.29312 594 GLU A N 1
ATOM 3149 C CA . GLU A 1 235 ? -14.36730 0.82699 28.71021 1.000 43.58416 594 GLU A CA 1
ATOM 3150 C C . GLU A 1 235 ? -13.96806 -0.52681 29.29153 1.000 36.67690 594 GLU A C 1
ATOM 3151 O O . GLU A 1 235 ? -14.38163 -1.57215 28.79088 1.000 36.04855 594 GLU A O 1
ATOM 3163 N N . LYS A 1 236 ? -13.13714 -0.50933 30.34970 1.000 39.18720 595 LYS A N 1
ATOM 3164 C CA . LYS A 1 236 ? -12.62969 -1.73104 30.96946 1.000 43.40452 595 LYS A CA 1
ATOM 3165 C C . LYS A 1 236 ? -12.75129 -1.65861 32.49102 1.000 45.03661 595 LYS A C 1
ATOM 3166 O O . LYS A 1 236 ? -12.58864 -0.59187 33.09373 1.000 48.41689 595 LYS A O 1
ATOM 3185 N N . GLU A 1 237 ? -13.04305 -2.80609 33.10101 1.000 46.32296 596 GLU A N 1
ATOM 3186 C CA . GLU A 1 237 ? -13.16275 -2.94772 34.55202 1.000 49.42044 596 GLU A CA 1
ATOM 3187 C C . GLU A 1 237 ? -12.27277 -4.10764 34.99863 1.000 52.81345 596 GLU A C 1
ATOM 3188 O O . GLU A 1 237 ? -12.72413 -5.26796 34.96846 1.000 59.90038 596 GLU A O 1
ATOM 3200 N N . PRO A 1 238 ? -11.05696 -3.84151 35.48938 1.000 49.75132 597 PRO A N 1
ATOM 3201 C CA . PRO A 1 238 ? -10.57110 -2.61025 36.13895 1.000 56.56038 597 PRO A CA 1
ATOM 3202 C C . PRO A 1 238 ? -10.12760 -1.49335 35.20803 1.000 52.88720 597 PRO A C 1
ATOM 3203 O O . PRO A 1 238 ? -9.55612 -1.77737 34.17176 1.000 49.12398 597 PRO A O 1
ATOM 3214 N N . HIS A 1 239 ? -10.38993 -0.24359 35.57648 1.000 48.90228 598 HIS A N 1
ATOM 3215 C CA . HIS A 1 239 ? -9.90984 0.87433 34.77878 1.000 54.04253 598 HIS A CA 1
ATOM 3216 C C . HIS A 1 239 ? -8.39444 0.96193 34.87116 1.000 51.25159 598 HIS A C 1
ATOM 3217 O O . HIS A 1 239 ? -7.81424 0.77356 35.94255 1.000 56.44565 598 HIS A O 1
ATOM 3231 N N . GLU A 1 240 ? -7.74874 1.23041 33.72932 1.000 50.33138 599 GLU A N 1
ATOM 3232 C CA . GLU A 1 240 ? -6.30125 1.40596 33.69258 1.000 43.50102 599 GLU A CA 1
ATOM 3233 C C . GLU A 1 240 ? -5.88224 2.69544 32.98697 1.000 46.19235 599 GLU A C 1
ATOM 3234 O O . GLU A 1 240 ? -5.29066 3.57719 33.61643 1.000 50.05486 599 GLU A O 1
ATOM 3246 N N . TYR A 1 241 ? -6.18485 2.82756 31.69663 1.000 45.19982 600 TYR A N 1
ATOM 3247 C CA . TYR A 1 241 ? -5.71859 3.95329 30.89175 1.000 46.88186 600 TYR A CA 1
ATOM 3248 C C . TYR A 1 241 ? -6.80012 5.02501 30.75075 1.000 48.83340 600 TYR A C 1
ATOM 3249 O O . TYR A 1 241 ? -7.99696 4.72769 30.69391 1.000 48.11585 600 TYR A O 1
ATOM 3267 N N . GLY A 1 242 ? -6.36684 6.28753 30.70116 1.000 51.02552 601 GLY A N 1
ATOM 3268 C CA . GLY A 1 242 ? -7.27800 7.39935 30.47368 1.000 45.23899 601 GLY A CA 1
ATOM 3269 C C . GLY A 1 242 ? -7.82256 8.02033 31.74355 1.000 54.74333 601 GLY A C 1
ATOM 3270 O O . GLY A 1 242 ? -7.34741 7.77749 32.85581 1.000 60.61171 601 GLY A O 1
ATOM 3274 N N . SER A 1 243 ? -8.85684 8.84646 31.56450 1.000 69.91175 602 SER A N 1
ATOM 3275 C CA . SER A 1 243 ? -9.52550 9.48701 32.69901 1.000 72.37106 602 SER A CA 1
ATOM 3276 C C . SER A 1 243 ? -10.50114 8.53106 33.37490 1.000 75.14288 602 SER A C 1
ATOM 3277 O O . SER A 1 243 ? -11.56118 8.22080 32.82216 1.000 75.75181 602 SER A O 1
ATOM 3285 N N . ALA B 1 13 ? -36.56151 2.30431 6.26430 1.000 86.00746 372 ALA B N 1
ATOM 3286 C CA . ALA B 1 13 ? -35.45101 1.98636 5.37835 1.000 88.65288 372 ALA B CA 1
ATOM 3287 C C . ALA B 1 13 ? -34.69279 3.23743 4.96033 1.000 94.64887 372 ALA B C 1
ATOM 3288 O O . ALA B 1 13 ? -33.51968 3.16676 4.61174 1.000 92.86582 372 ALA B O 1
ATOM 3294 N N . ALA B 1 14 ? -35.36675 4.38680 5.00393 1.000 94.80580 373 ALA B N 1
ATOM 3295 C CA . ALA B 1 14 ? -34.69783 5.63732 4.67196 1.000 95.56663 373 ALA B CA 1
ATOM 3296 C C . ALA B 1 14 ? -33.53604 5.91744 5.60857 1.000 91.13300 373 ALA B C 1
ATOM 3297 O O . ALA B 1 14 ? -32.59651 6.63455 5.24314 1.000 89.09011 373 ALA B O 1
ATOM 3304 N N . ASN B 1 15 ? -33.57118 5.35570 6.81917 1.000 87.47644 374 ASN B N 1
ATOM 3305 C CA . ASN B 1 15 ? -32.48897 5.48603 7.78133 1.000 80.38388 374 ASN B CA 1
ATOM 3306 C C . ASN B 1 15 ? -31.61510 4.23438 7.87409 1.000 78.13848 374 ASN B C 1
ATOM 3307 O O . ASN B 1 15 ? -30.76955 4.15191 8.76863 1.000 77.78004 374 ASN B O 1
ATOM 3318 N N . ASP B 1 16 ? -31.74340 3.30630 6.92632 1.000 75.43403 375 ASP B N 1
ATOM 3319 C CA . ASP B 1 16 ? -31.13649 1.97805 7.00508 1.000 68.91580 375 ASP B CA 1
ATOM 3320 C C . ASP B 1 16 ? -30.11636 1.80662 5.88910 1.000 55.21318 375 ASP B C 1
ATOM 3321 O O . ASP B 1 16 ? -30.46339 1.85757 4.70540 1.000 53.73299 375 ASP B O 1
ATOM 3330 N N . ILE B 1 17 ? -28.85338 1.55994 6.26684 1.000 53.95856 376 ILE B N 1
ATOM 3331 C CA . ILE B 1 17 ? -27.78548 1.45622 5.27570 1.000 47.48318 376 ILE B CA 1
ATOM 3332 C C . ILE B 1 17 ? -27.91917 0.18392 4.44156 1.000 40.42273 376 ILE B C 1
ATOM 3333 O O . ILE B 1 17 ? -27.41984 0.12387 3.31223 1.000 45.77261 376 ILE B O 1
ATOM 3349 N N . ARG B 1 18 ? -28.59289 -0.84802 4.96394 1.000 40.20940 377 ARG B N 1
ATOM 3350 C CA . ARG B 1 18 ? -28.73720 -2.09648 4.21740 1.000 44.91154 377 ARG B CA 1
ATOM 3351 C C . ARG B 1 18 ? -29.48531 -1.90315 2.89984 1.000 42.84690 377 ARG B C 1
ATOM 3352 O O . ARG B 1 18 ? -29.32103 -2.69914 1.96722 1.000 43.82946 377 ARG B O 1
ATOM 3373 N N . SER B 1 19 ? -30.30126 -0.85691 2.79742 1.000 46.12085 378 SER B N 1
ATOM 3374 C CA . SER B 1 19 ? -31.02210 -0.54500 1.57166 1.000 43.42265 378 SER B CA 1
ATOM 3375 C C . SER B 1 19 ? -30.35956 0.55670 0.74244 1.000 46.69412 378 SER B C 1
ATOM 3376 O O . SER B 1 19 ? -30.87493 0.91505 -0.32121 1.000 45.01782 378 SER B O 1
ATOM 3384 N N . LYS B 1 20 ? -29.23047 1.08564 1.20871 1.000 43.31230 379 LYS B N 1
ATOM 3385 C CA . LYS B 1 20 ? -28.52199 2.15922 0.51794 1.000 42.25588 379 LYS B CA 1
ATOM 3386 C C . LYS B 1 20 ? -27.40354 1.59717 -0.35857 1.000 41.52620 379 LYS B C 1
ATOM 3387 O O . LYS B 1 20 ? -26.72458 0.64044 0.01808 1.000 38.78440 379 LYS B O 1
ATOM 3406 N N . LYS B 1 21 ? -27.24022 2.17913 -1.55274 1.000 35.77886 380 LYS B N 1
ATOM 3407 C CA . LYS B 1 21 ? -26.04689 1.92109 -2.35704 1.000 38.11953 380 LYS B CA 1
ATOM 3408 C C . LYS B 1 21 ? -24.86522 2.66747 -1.73319 1.000 39.72493 380 LYS B C 1
ATOM 3409 O O . LYS B 1 21 ? -24.98833 3.84943 -1.39200 1.000 38.33653 380 LYS B O 1
ATOM 3428 N N . VAL B 1 22 ? -23.72894 1.98119 -1.54915 1.000 33.70265 381 VAL B N 1
ATOM 3429 C CA . VAL B 1 22 ? -22.60197 2.51831 -0.77448 1.000 32.08279 381 VAL B CA 1
ATOM 3430 C C . VAL B 1 22 ? -21.31288 2.37165 -1.57430 1.000 37.67777 381 VAL B C 1
ATOM 3431 O O . VAL B 1 22 ? -20.76517 1.27422 -1.70289 1.000 38.31275 381 VAL B O 1
ATOM 3444 N N . LEU B 1 23 ? -20.81154 3.49449 -2.10325 1.000 32.91164 382 LEU B N 1
ATOM 3445 C CA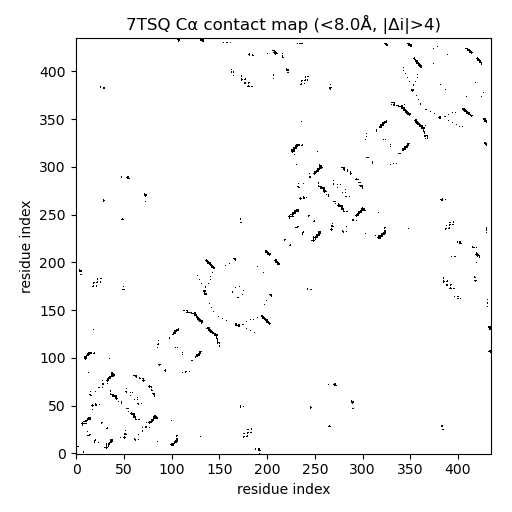 . LEU B 1 23 ? -19.49977 3.53716 -2.73758 1.000 34.76486 382 LEU B CA 1
ATOM 3446 C C . LEU B 1 23 ? -18.41860 3.71765 -1.67822 1.000 41.49437 382 LEU B C 1
ATOM 3447 O O . LEU B 1 23 ? -18.57052 4.51453 -0.74556 1.000 34.83992 382 LEU B O 1
ATOM 3463 N N . ILE B 1 24 ? -17.33212 2.95186 -1.80701 1.000 34.84295 383 ILE B N 1
ATOM 3464 C CA . ILE B 1 24 ? -16.20085 3.00431 -0.88659 1.000 33.43257 383 ILE B CA 1
ATOM 3465 C C . ILE B 1 24 ? -14.95231 3.23774 -1.72860 1.000 30.74637 383 ILE B C 1
ATOM 3466 O O . ILE B 1 24 ? -14.48182 2.32876 -2.41850 1.000 34.55209 383 ILE B O 1
ATOM 3482 N N . ILE B 1 25 ? -14.43282 4.46308 -1.70017 1.000 36.44137 384 ILE B N 1
ATOM 3483 C CA . ILE B 1 25 ? -13.25363 4.84730 -2.47450 1.000 36.72323 384 ILE B CA 1
ATOM 3484 C C . ILE B 1 25 ? -12.02803 4.52136 -1.63629 1.000 39.31201 384 ILE B C 1
ATOM 3485 O O . ILE B 1 25 ? -11.76112 5.17586 -0.62637 1.000 40.06794 384 ILE B O 1
ATOM 3501 N N . GLY B 1 26 ? -11.28545 3.49876 -2.05159 1.000 35.90562 385 GLY B N 1
ATOM 3502 C CA . GLY B 1 26 ? -10.12889 3.04322 -1.30338 1.000 40.12407 385 GLY B CA 1
ATOM 3503 C C . GLY B 1 26 ? -10.30424 1.64527 -0.74161 1.000 39.46833 385 GLY B C 1
ATOM 3504 O O . GLY B 1 26 ? -11.00534 1.45589 0.25933 1.000 32.23875 385 GLY B O 1
ATOM 3508 N N . ALA B 1 27 ? -9.72298 0.65355 -1.41390 1.000 38.38758 386 ALA B N 1
ATOM 3509 C CA . ALA B 1 27 ? -9.80784 -0.74639 -1.00348 1.000 37.46100 386 ALA B CA 1
ATOM 3510 C C . ALA B 1 27 ? -8.54480 -1.20431 -0.28262 1.000 40.03412 386 ALA B C 1
ATOM 3511 O O . ALA B 1 27 ? -8.04304 -2.30715 -0.53796 1.000 30.17291 386 ALA B O 1
ATOM 3518 N N . GLY B 1 28 ? -8.01050 -0.37201 0.59889 1.000 38.29001 387 GLY B N 1
ATOM 3519 C CA . GLY B 1 28 ? -6.81850 -0.67504 1.36092 1.000 35.84357 387 GLY B CA 1
ATOM 3520 C C . GLY B 1 28 ? -7.12227 -1.29283 2.70929 1.000 36.18916 387 GLY B C 1
ATOM 3521 O O . GLY B 1 28 ? -8.11237 -2.00339 2.89057 1.000 30.18321 387 GLY B O 1
ATOM 3525 N N . SER B 1 29 ? -6.26126 -1.00774 3.68578 1.000 32.82711 388 SER B N 1
ATOM 3526 C CA . SER B 1 29 ? -6.40811 -1.63398 4.99257 1.000 36.25066 388 SER B CA 1
ATOM 3527 C C . SER B 1 29 ? -7.77193 -1.36987 5.57833 1.000 30.91316 388 SER B C 1
ATOM 3528 O O . SER B 1 29 ? -8.59288 -2.27587 5.78885 1.000 32.46738 388 SER B O 1
ATOM 3536 N N . LEU B 1 30 ? -8.05444 -0.08911 5.86065 1.000 32.32409 389 LEU B N 1
ATOM 3537 C CA . LEU B 1 30 ? -9.29302 0.25831 6.53761 1.000 35.77838 389 LEU B CA 1
ATOM 3538 C C . LEU B 1 30 ? -10.51541 0.04505 5.65530 1.000 26.91594 389 LEU B C 1
ATOM 3539 O O . LEU B 1 30 ? -11.57450 -0.39556 6.12190 1.000 27.79907 389 LEU B O 1
ATOM 3555 N N . GLY B 1 31 ? -10.38541 0.32405 4.35624 1.000 37.07735 390 GLY B N 1
ATOM 3556 C CA . GLY B 1 31 ? -11.51463 0.23069 3.45565 1.000 30.37007 390 GLY B CA 1
ATOM 3557 C C . GLY B 1 31 ? -11.91672 -1.18304 3.09901 1.000 31.08321 390 GLY B C 1
ATOM 3558 O O . GLY B 1 31 ? -13.09464 -1.45163 2.84577 1.000 27.92249 390 GLY B O 1
ATOM 3562 N N . SER B 1 32 ? -10.95819 -2.10400 3.04788 1.000 28.92755 391 SER B N 1
ATOM 3563 C CA . SER B 1 32 ? -11.31069 -3.49379 2.80080 1.000 29.87727 391 SER B CA 1
ATOM 3564 C C . SER B 1 32 ? -12.08451 -4.06719 3.97671 1.000 29.18180 391 SER B C 1
ATOM 3565 O O . SER B 1 32 ? -13.11653 -4.72220 3.80160 1.000 26.26822 391 SER B O 1
ATOM 3573 N N . MET B 1 33 ? -11.60514 -3.80536 5.20463 1.000 24.31573 392 MET B N 1
ATOM 3574 C CA . MET B 1 33 ? -12.26878 -4.33676 6.38851 1.000 33.61946 392 MET B CA 1
ATOM 3575 C C . MET B 1 33 ? -13.63937 -3.71255 6.58664 1.000 22.99954 392 MET B C 1
ATOM 3576 O O . MET B 1 33 ? -14.60443 -4.40021 6.92127 1.000 30.83917 392 MET B O 1
ATOM 3590 N N . ILE B 1 34 ? -13.76062 -2.39755 6.36573 1.000 27.85290 393 ILE B N 1
ATOM 3591 C CA . ILE B 1 34 ? -15.05997 -1.74510 6.47786 1.000 27.50817 393 ILE B CA 1
ATOM 3592 C C . ILE B 1 34 ? -16.03841 -2.33115 5.47121 1.000 27.12400 393 ILE B C 1
ATOM 3593 O O . ILE B 1 34 ? -17.18087 -2.66183 5.80209 1.000 27.69786 393 ILE B O 1
ATOM 3609 N N . ALA B 1 35 ? -15.59147 -2.50098 4.21815 1.000 31.56704 394 ALA B N 1
ATOM 3610 C CA . ALA B 1 35 ? -16.44973 -3.09844 3.19932 1.000 29.24364 394 ALA B CA 1
ATOM 3611 C C . ALA B 1 35 ? -16.94062 -4.47611 3.62248 1.000 33.57946 394 ALA B C 1
ATOM 3612 O O . ALA B 1 35 ? -18.12756 -4.78802 3.49869 1.000 28.86212 394 ALA B O 1
ATOM 3619 N N . GLU B 1 36 ? -16.04139 -5.32372 4.14274 1.000 28.85535 395 GLU B N 1
ATOM 3620 C CA . GLU B 1 36 ? -16.45534 -6.65364 4.57719 1.000 29.97677 395 GLU B CA 1
ATOM 3621 C C . GLU B 1 36 ? -17.47311 -6.57192 5.70541 1.000 23.29789 395 GLU B C 1
ATOM 3622 O O . GLU B 1 36 ? -18.50053 -7.25710 5.68887 1.000 29.96841 395 GLU B O 1
ATOM 3634 N N . ASN B 1 37 ? -17.20584 -5.72432 6.71708 1.000 25.77344 396 ASN B N 1
ATOM 3635 C CA . ASN B 1 37 ? -18.17096 -5.53673 7.79576 1.000 23.84240 396 ASN B CA 1
ATOM 3636 C C . ASN B 1 37 ? -19.53488 -5.16328 7.25254 1.000 30.77403 396 ASN B C 1
ATOM 3637 O O . ASN B 1 37 ? -20.55534 -5.74258 7.63176 1.000 27.73482 396 ASN B O 1
ATOM 3648 N N . LEU B 1 38 ? -19.57447 -4.16945 6.35167 1.000 26.75212 397 LEU B N 1
ATOM 3649 C CA . LEU B 1 38 ? -20.84488 -3.72950 5.78547 1.000 27.11269 397 LEU B CA 1
ATOM 3650 C C . LEU B 1 38 ? -21.53484 -4.84493 5.01201 1.000 24.41794 397 LEU B C 1
ATOM 3651 O O . LEU B 1 38 ? -22.75234 -5.03637 5.13123 1.000 26.11790 397 LEU B O 1
ATOM 3667 N N . MET B 1 39 ? -20.77539 -5.63198 4.24249 1.000 25.05804 398 MET B N 1
ATOM 3668 C CA . MET B 1 39 ? -21.38587 -6.72782 3.50257 1.000 22.85381 398 MET B CA 1
ATOM 3669 C C . MET B 1 39 ? -22.02653 -7.74156 4.43909 1.000 25.90758 398 MET B C 1
ATOM 3670 O O . MET B 1 39 ? -23.11345 -8.25274 4.16322 1.000 25.56743 398 MET B O 1
ATOM 3684 N N . ARG B 1 40 ? -21.37384 -8.02933 5.57122 1.000 27.45751 399 ARG B N 1
ATOM 3685 C CA . ARG B 1 40 ? -21.88941 -9.02135 6.50435 1.000 26.17410 399 ARG B CA 1
ATOM 3686 C C . ARG B 1 40 ? -23.09883 -8.53997 7.29073 1.000 28.22810 399 ARG B C 1
ATOM 3687 O O . ARG B 1 40 ? -23.90419 -9.37077 7.72178 1.000 29.57128 399 ARG B O 1
ATOM 3708 N N . ILE B 1 41 ? -23.28000 -7.22282 7.46720 1.000 32.60161 400 ILE B N 1
ATOM 3709 C CA . ILE B 1 41 ? -24.50552 -6.74409 8.10203 1.000 34.54519 400 ILE B CA 1
ATOM 3710 C C . ILE B 1 41 ? -25.66544 -6.61881 7.13110 1.000 32.18930 400 ILE B C 1
ATOM 3711 O O . ILE B 1 41 ? -26.80563 -6.40990 7.56221 1.000 34.01454 400 ILE B O 1
ATOM 3727 N N . GLY B 1 42 ? -25.40275 -6.72927 5.82990 1.000 36.02787 401 GLY B N 1
ATOM 3728 C CA . GLY B 1 42 ? -26.45775 -6.70483 4.83997 1.000 32.91321 401 GLY B CA 1
ATOM 3729 C C . GLY B 1 42 ? -26.41098 -5.59804 3.80063 1.000 32.24752 401 GLY B C 1
ATOM 3730 O O . GLY B 1 42 ? -27.37534 -5.41315 3.05385 1.000 35.45268 401 GLY B O 1
ATOM 3734 N N . VAL B 1 43 ? -25.32489 -4.83589 3.75169 1.000 31.11735 402 VAL B N 1
ATOM 3735 C CA . VAL B 1 43 ? -25.16867 -3.79960 2.73439 1.000 34.13999 402 VAL B CA 1
ATOM 3736 C C . VAL B 1 43 ? -24.70735 -4.46731 1.44693 1.000 30.33004 402 VAL B C 1
ATOM 3737 O O . VAL B 1 43 ? -23.50647 -4.53573 1.17059 1.000 30.40028 402 VAL B O 1
ATOM 3750 N N . VAL B 1 44 ? -25.65307 -4.97784 0.65107 1.000 28.09724 403 VAL B N 1
ATOM 3751 C CA . VAL B 1 44 ? -25.27167 -5.79663 -0.49434 1.000 36.42323 403 VAL B CA 1
ATOM 3752 C C . VAL B 1 44 ? -24.86301 -4.93683 -1.68428 1.000 30.35446 403 VAL B C 1
ATOM 3753 O O . VAL B 1 44 ? -23.93479 -5.28241 -2.41862 1.000 38.91643 403 VAL B O 1
ATOM 3766 N N . SER B 1 45 ? -25.54582 -3.81544 -1.90504 1.000 34.24350 404 SER B N 1
ATOM 3767 C CA . SER B 1 45 ? -25.22271 -2.94183 -3.03476 1.000 36.10979 404 SER B CA 1
ATOM 3768 C C . SER B 1 45 ? -24.05446 -2.04880 -2.63529 1.000 39.86561 404 SER B C 1
ATOM 3769 O O . SER B 1 45 ? -24.22848 -1.05350 -1.92253 1.000 34.11806 404 SER B O 1
ATOM 3777 N N . GLN B 1 46 ? -22.84907 -2.42473 -3.07051 1.000 33.34143 405 GLN B N 1
ATOM 3778 C CA . GLN B 1 46 ? -21.63388 -1.68373 -2.75701 1.000 34.65438 405 GLN B CA 1
ATOM 3779 C C . GLN B 1 46 ? -20.81778 -1.44783 -4.02334 1.000 39.32981 405 GLN B C 1
ATOM 3780 O O . GLN B 1 46 ? -20.80441 -2.28404 -4.93331 1.000 33.40163 405 GLN B O 1
ATOM 3794 N N . GLY B 1 47 ? -20.15643 -0.29368 -4.08849 1.000 36.17200 406 GLY B N 1
ATOM 3795 C CA . GLY B 1 47 ? -19.12382 -0.03416 -5.07802 1.000 33.89024 406 GLY B CA 1
ATOM 3796 C C . GLY B 1 47 ? -17.77224 0.07696 -4.39473 1.000 34.29697 406 GLY B C 1
ATOM 3797 O O . GLY B 1 47 ? -17.68570 0.45438 -3.22351 1.000 38.45087 406 GLY B O 1
ATOM 3801 N N . ILE B 1 48 ? -16.70577 -0.27372 -5.12793 1.000 31.01283 407 ILE B N 1
ATOM 3802 C CA . ILE B 1 48 ? -15.34246 -0.31269 -4.59158 1.000 27.92874 407 ILE B CA 1
ATOM 3803 C C . ILE B 1 48 ? -14.41472 0.31345 -5.62705 1.000 33.14351 407 ILE B C 1
ATOM 3804 O O . ILE B 1 48 ? -14.17747 -0.27229 -6.68737 1.000 32.98017 407 ILE B O 1
ATOM 3820 N N . LEU B 1 49 ? -13.85794 1.48896 -5.31377 1.000 34.49076 408 LEU B N 1
ATOM 3821 C CA . LEU B 1 49 ? -13.04433 2.25228 -6.26363 1.000 38.62162 408 LEU B CA 1
ATOM 3822 C C . LEU B 1 49 ? -11.58889 2.28150 -5.80406 1.000 38.14317 408 LEU B C 1
ATOM 3823 O O . LEU B 1 49 ? -11.26626 2.92962 -4.80187 1.000 34.55599 408 LEU B O 1
ATOM 3839 N N . ASP B 1 50 ? -10.71501 1.58784 -6.54614 1.000 31.42362 409 ASP B N 1
ATOM 3840 C CA . ASP B 1 50 ? -9.28014 1.54139 -6.27731 1.000 36.72396 409 ASP B CA 1
ATOM 3841 C C . ASP B 1 50 ? -8.54854 1.13681 -7.55211 1.000 34.74707 409 ASP B C 1
ATOM 3842 O O . ASP B 1 50 ? -9.00244 0.25544 -8.28765 1.000 38.47748 409 ASP B O 1
ATOM 3851 N N . ALA B 1 51 ? -7.39807 1.77029 -7.81139 1.000 34.47487 410 ALA B N 1
ATOM 3852 C CA . ALA B 1 51 ? -6.61817 1.50194 -9.01425 1.000 42.79998 410 ALA B CA 1
ATOM 3853 C C . ALA B 1 51 ? -5.32214 0.73104 -8.78178 1.000 38.47957 410 ALA B C 1
ATOM 3854 O O . ALA B 1 51 ? -4.75459 0.20538 -9.74572 1.000 41.69759 410 ALA B O 1
ATOM 3861 N N . ASP B 1 52 ? -4.84381 0.65762 -7.54019 1.000 36.85612 411 ASP B N 1
ATOM 3862 C CA . ASP B 1 52 ? -3.57497 0.01336 -7.21939 1.000 33.57136 411 ASP B CA 1
ATOM 3863 C C . ASP B 1 52 ? -3.76515 -1.49229 -7.02032 1.000 39.44903 411 ASP B C 1
ATOM 3864 O O . ASP B 1 52 ? -4.86486 -1.96983 -6.73421 1.000 35.23045 411 ASP B O 1
ATOM 3873 N N . LEU B 1 53 ? -2.67877 -2.24711 -7.19357 1.000 35.25868 412 LEU B N 1
ATOM 3874 C CA . LEU B 1 53 ? -2.69291 -3.69863 -7.01689 1.000 36.54187 412 LEU B CA 1
ATOM 3875 C C . LEU B 1 53 ? -2.41290 -4.06057 -5.55580 1.000 33.85802 412 LEU B C 1
ATOM 3876 O O . LEU B 1 53 ? -1.76123 -3.30765 -4.83736 1.000 36.26863 412 LEU B O 1
ATOM 3892 N N . LEU B 1 54 ? -2.95556 -5.19907 -5.10965 1.000 33.40814 413 LEU B N 1
ATOM 3893 C CA . LEU B 1 54 ? -2.67545 -5.68018 -3.75691 1.000 29.25124 413 LEU B CA 1
ATOM 3894 C C . LEU B 1 54 ? -1.24555 -6.20710 -3.67404 1.000 30.66677 413 LEU B C 1
ATOM 3895 O O . LEU B 1 54 ? -0.76873 -6.89670 -4.58255 1.000 31.62356 413 LEU B O 1
ATOM 3911 N N . GLN B 1 55 ? -0.54889 -5.85024 -2.59577 1.000 32.84142 414 GLN B N 1
ATOM 3912 C CA . GLN B 1 55 ? 0.85359 -6.19692 -2.39879 1.000 32.52213 414 GLN B CA 1
ATOM 3913 C C . GLN B 1 55 ? 0.98854 -7.13391 -1.20356 1.000 32.46121 414 GLN B C 1
ATOM 3914 O O . GLN B 1 55 ? 0.11813 -7.18464 -0.32660 1.000 34.10852 414 GLN B O 1
ATOM 3928 N N . THR B 1 56 ? 2.07883 -7.91304 -1.18444 1.000 28.05904 415 THR B N 1
ATOM 3929 C CA . THR B 1 56 ? 2.28593 -8.87033 -0.10097 1.000 35.02755 415 THR B CA 1
ATOM 3930 C C . THR B 1 56 ? 2.41832 -8.17855 1.24110 1.000 36.58650 415 THR B C 1
ATOM 3931 O O . THR B 1 56 ? 1.98455 -8.68403 2.27831 1.000 39.78705 415 THR B O 1
ATOM 3942 N N . GLY B 1 57 ? 3.02375 -6.98725 1.23811 1.000 30.65575 416 GLY B N 1
ATOM 3943 C CA . GLY B 1 57 ? 3.15618 -6.23521 2.46497 1.000 43.80146 416 GLY B CA 1
ATOM 3944 C C . GLY B 1 57 ? 1.85633 -5.67501 3.00525 1.000 41.17006 416 GLY B C 1
ATOM 3945 O O . GLY B 1 57 ? 1.78487 -5.29956 4.18596 1.000 48.71157 416 GLY B O 1
ATOM 3949 N N . ASN B 1 58 ? 0.81579 -5.61192 2.16688 1.000 40.60699 417 ASN B N 1
ATOM 3950 C CA . ASN B 1 58 ? -0.47645 -5.12165 2.61942 1.000 36.84923 417 ASN B CA 1
ATOM 3951 C C . ASN B 1 58 ? -1.19226 -6.13366 3.49805 1.000 40.26805 417 ASN B C 1
ATOM 3952 O O . ASN B 1 58 ? -1.98687 -5.74196 4.35262 1.000 35.36268 417 ASN B O 1
ATOM 3963 N N . LEU B 1 59 ? -0.86981 -7.42772 3.35644 1.000 34.71455 418 LEU B N 1
ATOM 3964 C CA . LEU B 1 59 ? -1.68494 -8.47641 3.96470 1.000 36.06297 418 LEU B CA 1
ATOM 3965 C C . LEU B 1 59 ? -1.63825 -8.43772 5.48501 1.000 35.01442 418 LEU B C 1
ATOM 3966 O O . LEU B 1 59 ? -2.61429 -8.80932 6.14387 1.000 39.67735 418 LEU B O 1
ATOM 3982 N N . SER B 1 60 ? -0.54749 -7.94304 6.06660 1.000 31.61002 419 SER B N 1
ATOM 3983 C CA . SER B 1 60 ? -0.46635 -7.86128 7.52248 1.000 31.85364 419 SER B CA 1
ATOM 3984 C C . SER B 1 60 ? -1.63721 -7.09593 8.12619 1.000 33.37162 419 SER B C 1
ATOM 3985 O O . SER B 1 60 ? -1.98562 -7.31007 9.29343 1.000 32.48530 419 SER B O 1
ATOM 3993 N N . ARG B 1 61 ? -2.27368 -6.20996 7.33972 1.000 34.60559 420 ARG B N 1
ATOM 3994 C CA . ARG B 1 61 ? -3.37648 -5.37374 7.80314 1.000 35.26712 420 ARG B CA 1
ATOM 3995 C C . ARG B 1 61 ? -4.39333 -5.18744 6.66646 1.000 33.35567 420 ARG B C 1
ATOM 3996 O O . ARG B 1 61 ? -4.61668 -4.09259 6.15010 1.000 37.59700 420 ARG B O 1
ATOM 4017 N N . HIS B 1 62 ? -5.04327 -6.28173 6.27516 1.000 30.63506 421 HIS B N 1
ATOM 4018 C CA . HIS B 1 62 ? -5.95130 -6.28869 5.13161 1.000 31.20812 421 HIS B CA 1
ATOM 4019 C C . HIS B 1 62 ? -6.97228 -7.40156 5.32735 1.000 31.87774 421 HIS B C 1
ATOM 4020 O O . HIS B 1 62 ? -6.79974 -8.29917 6.15764 1.000 35.36851 421 HIS B O 1
ATOM 4034 N N . ALA B 1 63 ? -8.05720 -7.33286 4.55211 1.000 29.42014 422 ALA B N 1
ATOM 4035 C CA . ALA B 1 63 ? -9.10593 -8.34486 4.61106 1.000 26.11484 422 ALA B CA 1
ATOM 4036 C C . ALA B 1 63 ? -8.85452 -9.54339 3.70831 1.000 27.73882 422 ALA B C 1
ATOM 4037 O O . ALA B 1 63 ? -9.40989 -10.61941 3.96682 1.000 32.48082 422 ALA B O 1
ATOM 4044 N N . LEU B 1 64 ? -8.02729 -9.39118 2.67137 1.000 24.67490 423 LEU B N 1
ATOM 4045 C CA . LEU B 1 64 ? -7.79397 -10.43641 1.68327 1.000 26.47794 423 LEU B CA 1
ATOM 4046 C C . LEU B 1 64 ? -6.54851 -11.24360 2.05082 1.000 28.64714 423 LEU B C 1
ATOM 4047 O O . LEU B 1 64 ? -5.89489 -10.99555 3.07188 1.000 27.24376 423 LEU B O 1
ATOM 4063 N N . THR B 1 65 ? -6.22914 -12.25164 1.22890 1.000 26.00634 424 THR B N 1
ATOM 4064 C CA . THR B 1 65 ? -5.11702 -13.16501 1.48711 1.000 26.50661 424 THR B CA 1
ATOM 4065 C C . THR B 1 65 ? -4.13316 -13.15933 0.31781 1.000 29.58317 424 THR B C 1
ATOM 4066 O O . THR B 1 65 ? -4.23527 -12.34133 -0.59756 1.000 29.16988 424 THR B O 1
ATOM 4077 N N . MET B 1 66 ? -3.18154 -14.10671 0.33704 1.000 24.79596 425 MET B N 1
ATOM 4078 C CA . MET B 1 66 ? -2.17572 -14.18393 -0.72553 1.000 28.41036 425 MET B CA 1
ATOM 4079 C C . MET B 1 66 ? -2.78840 -14.47984 -2.08958 1.000 24.63417 425 MET B C 1
ATOM 4080 O O . MET B 1 66 ? -2.17933 -14.16590 -3.12229 1.000 27.21664 425 MET B O 1
ATOM 4094 N N . THR B 1 67 ? -3.97314 -15.09651 -2.10992 1.000 26.27133 426 THR B N 1
ATOM 4095 C CA . THR B 1 67 ? -4.62809 -15.45312 -3.36242 1.000 30.05908 426 THR B CA 1
ATOM 4096 C C . THR B 1 67 ? -5.04740 -14.23767 -4.17032 1.000 28.76752 426 THR B C 1
ATOM 4097 O O . THR B 1 67 ? -5.34267 -14.37320 -5.36242 1.000 25.45423 426 THR B O 1
ATOM 4108 N N . SER B 1 68 ? -5.04461 -13.05206 -3.55667 1.000 28.22476 427 SER B N 1
ATOM 4109 C CA . SER B 1 68 ? -5.38662 -11.81242 -4.23695 1.000 30.65593 427 SER B CA 1
ATOM 4110 C C . SER B 1 68 ? -4.19730 -10.90805 -4.53457 1.000 27.90141 427 SER B C 1
ATOM 4111 O O . SER B 1 68 ? -4.36574 -9.87901 -5.18383 1.000 29.35126 427 SER B O 1
ATOM 4119 N N . VAL B 1 69 ? -2.99418 -11.27421 -4.07764 1.000 28.80055 428 VAL B N 1
ATOM 4120 C CA . VAL B 1 69 ? -1.81122 -10.46587 -4.34907 1.000 27.67520 428 VAL B CA 1
ATOM 4121 C C . VAL B 1 69 ? -1.53204 -10.45989 -5.84143 1.000 28.16518 428 VAL B C 1
ATOM 4122 O O . VAL B 1 69 ? -1.54523 -11.50017 -6.50780 1.000 27.65700 428 VAL B O 1
ATOM 4135 N N . GLY B 1 70 ? -1.25961 -9.26679 -6.37852 1.000 28.37364 429 GLY B N 1
ATOM 4136 C CA . GLY B 1 70 ? -1.04805 -9.09172 -7.79872 1.000 29.77875 429 GLY B CA 1
ATOM 4137 C C . GLY B 1 70 ? -2.27796 -8.70014 -8.59463 1.000 29.92793 429 GLY B C 1
ATOM 4138 O O . GLY B 1 70 ? -2.14393 -8.31766 -9.76434 1.000 37.71336 429 GLY B O 1
ATOM 4142 N N . HIS B 1 71 ? -3.46890 -8.82844 -8.01261 1.000 28.55641 430 HIS B N 1
ATOM 4143 C CA . HIS B 1 71 ? -4.73284 -8.44975 -8.62749 1.000 33.37916 430 HIS B CA 1
ATOM 4144 C C . HIS B 1 71 ? -5.11028 -7.04491 -8.16106 1.000 34.92506 430 HIS B C 1
ATOM 4145 O O . HIS B 1 71 ? -4.74179 -6.62482 -7.06131 1.000 32.18447 430 HIS B O 1
ATOM 4159 N N . ASN B 1 72 ? -5.84057 -6.30511 -9.00508 1.000 32.42753 431 ASN B N 1
ATOM 4160 C CA . ASN B 1 72 ? -6.32556 -4.98708 -8.60116 1.000 30.57459 431 ASN B CA 1
ATOM 4161 C C . ASN B 1 72 ? -7.06930 -5.08864 -7.27822 1.000 26.82178 431 ASN B C 1
ATOM 4162 O O . ASN B 1 72 ? -7.82872 -6.03453 -7.04318 1.000 27.94899 431 ASN B O 1
ATOM 4173 N N . LYS B 1 73 ? -6.84804 -4.09918 -6.39896 1.000 27.81017 432 LYS B N 1
ATOM 4174 C CA . LYS B 1 73 ? -7.42611 -4.14407 -5.05873 1.000 27.80514 432 LYS B CA 1
ATOM 4175 C C . LYS B 1 73 ? -8.95083 -4.12086 -5.09596 1.000 37.30727 432 LYS B C 1
ATOM 4176 O O . LYS B 1 73 ? -9.61586 -4.78808 -4.28787 1.000 24.51542 432 LYS B O 1
ATOM 4195 N N . ALA B 1 74 ? -9.53300 -3.35371 -6.02192 1.000 30.60067 433 ALA B N 1
ATOM 4196 C CA . ALA B 1 74 ? -10.98627 -3.26116 -6.09160 1.000 31.34913 433 ALA B CA 1
ATOM 4197 C C . ALA B 1 74 ? -11.60456 -4.55556 -6.59380 1.000 28.61111 433 ALA B C 1
ATOM 4198 O O . ALA B 1 74 ? -12.51684 -5.11103 -5.96980 1.000 27.77834 433 ALA B O 1
ATOM 4205 N N . ALA B 1 75 ? -11.09978 -5.07422 -7.72002 1.000 24.33943 434 ALA B N 1
ATOM 4206 C CA . ALA B 1 75 ? -11.61985 -6.31480 -8.27877 1.000 31.90941 434 ALA B CA 1
ATOM 4207 C C . ALA B 1 75 ? -11.51494 -7.45993 -7.28129 1.000 31.35005 434 ALA B C 1
ATOM 4208 O O . ALA B 1 75 ? -12.46307 -8.22068 -7.08096 1.000 31.09907 434 ALA B O 1
ATOM 4215 N N . ALA B 1 76 ? -10.35441 -7.60198 -6.62876 1.000 30.44580 435 ALA B N 1
ATOM 4216 C CA . ALA B 1 76 ? -10.17301 -8.69423 -5.68055 1.000 34.02454 435 ALA B CA 1
ATOM 4217 C C . ALA B 1 76 ? -11.12474 -8.56801 -4.50113 1.000 31.66741 435 ALA B C 1
ATOM 4218 O O . ALA B 1 76 ? -11.73335 -9.54909 -4.06049 1.000 32.61762 435 ALA B O 1
ATOM 4225 N N . LEU B 1 77 ? -11.25385 -7.35067 -3.95059 1.000 32.16295 436 LEU B N 1
ATOM 4226 C CA . LEU B 1 77 ? -12.17088 -7.15493 -2.83475 1.000 27.67458 436 LEU B CA 1
ATOM 4227 C C . LEU B 1 77 ? -13.60364 -7.45382 -3.23140 1.000 29.61005 436 LEU B C 1
ATOM 4228 O O . LEU B 1 77 ? -14.35551 -8.06043 -2.46338 1.000 24.96825 436 LEU B O 1
ATOM 4244 N N . VAL B 1 78 ? -14.00642 -7.07170 -4.45141 1.000 28.48735 437 VAL B N 1
ATOM 4245 C CA . VAL B 1 78 ? -15.36544 -7.34207 -4.90320 1.000 25.97945 437 VAL B CA 1
ATOM 4246 C C . VAL B 1 78 ? -15.59673 -8.83838 -5.06739 1.000 30.52513 437 VAL B C 1
ATOM 4247 O O . VAL B 1 78 ? -16.64287 -9.36668 -4.67437 1.000 25.20794 437 VAL B O 1
ATOM 4260 N N . GLU B 1 79 ? -14.60743 -9.57518 -5.60526 1.000 25.91475 438 GLU B N 1
ATOM 4261 C CA . GLU B 1 79 ? -14.72498 -11.02882 -5.66972 1.000 30.83594 438 GLU B CA 1
ATOM 4262 C C . GLU B 1 79 ? -14.92772 -11.63345 -4.28655 1.000 30.06035 438 GLU B C 1
ATOM 4263 O O . GLU B 1 79 ? -15.72852 -12.55749 -4.10893 1.000 25.93265 438 GLU B O 1
ATOM 4275 N N . HIS B 1 80 ? -14.21266 -11.11758 -3.28072 1.000 26.81282 439 HIS B N 1
ATOM 4276 C CA . HIS B 1 80 ? -14.36596 -11.60503 -1.91621 1.000 28.52210 439 HIS B CA 1
ATOM 4277 C C . HIS B 1 80 ? -15.72056 -11.22644 -1.34505 1.000 23.50688 439 HIS B C 1
ATOM 4278 O O . HIS B 1 80 ? -16.38836 -12.04680 -0.70803 1.000 21.93562 439 HIS B O 1
ATOM 4292 N N . LEU B 1 81 ? -16.14747 -9.97675 -1.55993 1.000 22.00265 440 LEU B N 1
ATOM 4293 C CA . LEU B 1 81 ? -17.41768 -9.52278 -1.00682 1.000 25.34812 440 LEU B CA 1
ATOM 4294 C C . LEU B 1 81 ? -18.60304 -10.29019 -1.58645 1.000 27.92871 440 LEU B C 1
ATOM 4295 O O . LEU B 1 81 ? -19.57245 -10.56233 -0.86694 1.000 29.13305 440 LEU B O 1
ATOM 4311 N N . ASN B 1 82 ? -18.55722 -10.63540 -2.88137 1.000 26.40941 441 ASN B N 1
ATOM 4312 C CA . ASN B 1 82 ? -19.64312 -11.37565 -3.52282 1.000 26.48710 441 ASN B CA 1
ATOM 4313 C C . ASN B 1 82 ? -19.73060 -12.82501 -3.06769 1.000 27.19895 441 ASN B C 1
ATOM 4314 O O . ASN B 1 82 ? -20.76286 -13.46696 -3.29058 1.000 24.79269 441 ASN B O 1
ATOM 4325 N N . ARG B 1 83 ? -18.69040 -13.35016 -2.41688 1.000 27.04280 442 ARG B N 1
ATOM 4326 C CA . ARG B 1 83 ? -18.72581 -14.67362 -1.81526 1.000 26.35082 442 ARG B CA 1
ATOM 4327 C C . ARG B 1 83 ? -19.20281 -14.67003 -0.36781 1.000 26.41059 442 ARG B C 1
ATOM 4328 O O . ARG B 1 83 ? -19.41989 -15.74998 0.19126 1.000 25.51438 442 ARG B O 1
ATOM 4349 N N . ILE B 1 84 ? -19.43784 -13.50090 0.23274 1.000 29.49441 443 ILE B N 1
ATOM 4350 C CA . ILE B 1 84 ? -19.80836 -13.44860 1.64346 1.000 26.38879 443 ILE B CA 1
ATOM 4351 C C . ILE B 1 84 ? -21.25675 -13.86785 1.83782 1.000 30.47889 443 ILE B C 1
ATOM 4352 O O . ILE B 1 84 ? -21.56488 -14.72915 2.66758 1.000 29.93893 443 ILE B O 1
ATOM 4368 N N . LEU B 1 85 ? -22.17404 -13.26984 1.07186 1.000 31.06549 444 LEU B N 1
ATOM 4369 C CA . LEU B 1 85 ? -23.59682 -13.54887 1.19292 1.000 33.32049 444 LEU B CA 1
ATOM 4370 C C . LEU B 1 85 ? -24.22991 -13.82322 -0.16115 1.000 32.43204 444 LEU B C 1
ATOM 4371 O O . LEU B 1 85 ? -23.76523 -13.31301 -1.18109 1.000 29.60349 444 LEU B O 1
ATOM 4387 N N . PRO B 1 86 ? -25.31382 -14.61461 -0.19790 1.000 30.24948 445 PRO B N 1
ATOM 4388 C CA . PRO B 1 86 ? -25.96807 -14.88173 -1.49391 1.000 28.48186 445 PRO B CA 1
ATOM 4389 C C . PRO B 1 86 ? -26.40411 -13.64597 -2.26649 1.000 31.99876 445 PRO B C 1
ATOM 4390 O O . PRO B 1 86 ? -26.25017 -13.60011 -3.49523 1.000 31.74900 445 PRO B O 1
ATOM 4401 N N . ASP B 1 87 ? -26.96705 -12.64750 -1.59162 1.000 29.95583 446 ASP B N 1
ATOM 4402 C CA . ASP B 1 87 ? -27.48224 -11.45629 -2.25812 1.000 36.62734 446 ASP B CA 1
ATOM 4403 C C . ASP B 1 87 ? -26.43609 -10.36296 -2.46650 1.000 30.59590 446 ASP B C 1
ATOM 4404 O O . ASP B 1 87 ? -26.77463 -9.28941 -2.98015 1.000 33.03457 446 ASP B O 1
ATOM 4413 N N . ALA B 1 88 ? -25.18346 -10.60534 -2.08805 1.000 31.83271 447 ALA B N 1
ATOM 4414 C CA . ALA B 1 88 ? -24.12172 -9.62709 -2.30189 1.000 31.50010 447 ALA B CA 1
ATOM 4415 C C . ALA B 1 88 ? -24.08424 -9.18729 -3.75413 1.000 28.32686 447 ALA B C 1
ATOM 4416 O O . ALA B 1 88 ? -24.14076 -10.01339 -4.67152 1.000 36.21554 447 ALA B O 1
ATOM 4423 N N . SER B 1 89 ? -23.98453 -7.87113 -3.96288 1.000 27.17390 448 SER B N 1
ATOM 4424 C CA . SER B 1 89 ? -24.00122 -7.27144 -5.29275 1.000 32.98038 448 SER B CA 1
ATOM 4425 C C . SER B 1 89 ? -22.94103 -6.17777 -5.40863 1.000 38.68579 448 SER B C 1
ATOM 4426 O O . SER B 1 89 ? -23.20764 -5.03946 -5.81498 1.000 30.19352 448 SER B O 1
ATOM 4434 N N . ALA B 1 90 ? -21.70799 -6.52791 -5.05643 1.000 29.10589 449 ALA B N 1
ATOM 4435 C CA . ALA B 1 90 ? -20.60394 -5.58476 -5.11933 1.000 30.92261 449 ALA B CA 1
ATOM 4436 C C . ALA B 1 90 ? -20.12611 -5.40335 -6.55654 1.000 32.03352 449 ALA B C 1
ATOM 4437 O O . ALA B 1 90 ? -20.20510 -6.31394 -7.38467 1.000 33.97605 449 ALA B O 1
ATOM 4444 N N . ARG B 1 91 ? -19.64112 -4.19422 -6.85341 1.000 36.47118 450 ARG B N 1
ATOM 4445 C CA . ARG B 1 91 ? -19.15301 -3.83539 -8.18042 1.000 35.92428 450 ARG B CA 1
ATOM 4446 C C . ARG B 1 91 ? -17.80354 -3.14400 -8.04304 1.000 33.17375 450 ARG B C 1
ATOM 4447 O O . ARG B 1 91 ? -17.59820 -2.35295 -7.11799 1.000 31.47009 450 ARG B O 1
ATOM 4468 N N . SER B 1 92 ? -16.87571 -3.45393 -8.95358 1.000 34.10913 451 SER B N 1
ATOM 4469 C CA . SER B 1 92 ? -15.51445 -2.93290 -8.88767 1.000 38.46683 451 SER B CA 1
ATOM 4470 C C . SER B 1 92 ? -15.28518 -1.81555 -9.90009 1.000 35.84982 451 SER B C 1
ATOM 4471 O O . SER B 1 92 ? -15.84192 -1.82966 -11.00115 1.000 34.02682 451 SER B O 1
ATOM 4479 N N . PHE B 1 93 ? -14.46691 -0.83769 -9.50332 1.000 38.92622 452 PHE B N 1
ATOM 4480 C CA . PHE B 1 93 ? -14.03966 0.26216 -10.37227 1.000 36.17645 452 PHE B CA 1
ATOM 4481 C C . PHE B 1 93 ? -12.51002 0.32622 -10.32731 1.000 37.72001 452 PHE B C 1
ATOM 4482 O O . PHE B 1 93 ? -11.93843 0.89539 -9.39499 1.000 43.39938 452 PHE B O 1
ATOM 4499 N N . SER B 1 94 ? -11.84223 -0.26590 -11.32549 1.000 40.62151 453 SER B N 1
ATOM 4500 C CA . SER B 1 94 ? -10.37464 -0.34712 -11.35148 1.000 42.64441 453 SER B CA 1
ATOM 4501 C C . SER B 1 94 ? -9.70054 0.91133 -11.89449 1.000 51.36048 453 SER B C 1
ATOM 4502 O O . SER B 1 94 ? -8.76988 0.83347 -12.70248 1.000 57.56264 453 SER B O 1
ATOM 4510 N N . CYS B 1 95 ? -10.16769 2.07682 -11.45537 1.000 53.03287 454 CYS B N 1
ATOM 4511 C CA . CYS B 1 95 ? -9.64763 3.37660 -11.85272 1.000 55.81132 454 CYS B CA 1
ATOM 4512 C C . CYS B 1 95 ? -9.51147 4.23655 -10.60835 1.000 58.03947 454 CYS B C 1
ATOM 4513 O O . CYS B 1 95 ? -10.00506 3.88359 -9.53729 1.000 57.03547 454 CYS B O 1
ATOM 4521 N N . ALA B 1 96 ? -8.80805 5.35905 -10.73762 1.000 57.42255 455 ALA B N 1
ATOM 4522 C CA . ALA B 1 96 ? -8.70538 6.31304 -9.63732 1.000 69.69772 455 ALA B CA 1
ATOM 4523 C C . ALA B 1 96 ? -9.81661 7.35981 -9.73186 1.000 63.28524 455 ALA B C 1
ATOM 4524 O O . ALA B 1 96 ? -10.37672 7.58912 -10.79964 1.000 59.51524 455 ALA B O 1
ATOM 4531 N N . PHE B 1 97 ? -10.15743 7.97509 -8.57839 1.000 65.85475 456 PHE B N 1
ATOM 4532 C CA . PHE B 1 97 ? -11.21835 8.98502 -8.56395 1.000 68.77536 456 PHE B CA 1
ATOM 4533 C C . PHE B 1 97 ? -10.63283 10.34840 -8.91478 1.000 64.30801 456 PHE B C 1
ATOM 4534 O O . PHE B 1 97 ? -9.54780 10.70021 -8.43217 1.000 67.27386 456 PHE B O 1
ATOM 4551 N N . PRO B 1 98 ? -11.32071 11.13629 -9.77420 1.000 62.37111 457 PRO B N 1
ATOM 4552 C CA . PRO B 1 98 ? -12.54932 10.81943 -10.52817 1.000 63.77119 457 PRO B CA 1
ATOM 4553 C C . PRO B 1 98 ? -12.25961 9.98252 -11.76634 1.000 64.21984 457 PRO B C 1
ATOM 4554 O O . PRO B 1 98 ? -11.11472 9.96020 -12.21829 1.000 67.46793 457 PRO B O 1
ATOM 4565 N N . PRO B 1 99 ? -13.27438 9.30594 -12.30251 1.000 69.47012 458 PRO B N 1
ATOM 4566 C CA . PRO B 1 99 ? -13.07252 8.54654 -13.54543 1.000 67.97393 458 PRO B CA 1
ATOM 4567 C C . PRO B 1 99 ? -12.80195 9.48800 -14.70587 1.000 70.62229 458 PRO B C 1
ATOM 4568 O O . PRO B 1 99 ? -12.87698 10.71426 -14.58493 1.000 73.13504 458 PRO B O 1
ATOM 4579 N N . GLU B 1 100 ? -12.44801 8.90235 -15.84985 1.000 73.97666 459 GLU B N 1
ATOM 4580 C CA . GLU B 1 100 ? -12.30183 9.66058 -17.08860 1.000 82.57776 459 GLU B CA 1
ATOM 4581 C C . GLU B 1 100 ? -13.51527 9.54426 -18.00708 1.000 77.53960 459 GLU B C 1
ATOM 4582 O O . GLU B 1 100 ? -13.96099 10.54860 -18.56698 1.000 76.66842 459 GLU B O 1
ATOM 4594 N N . SER B 1 101 ? -14.07673 8.34419 -18.14459 1.000 76.78364 460 SER B N 1
ATOM 4595 C CA . SER B 1 101 ? -15.28361 8.14891 -18.94581 1.000 75.67771 460 SER B CA 1
ATOM 4596 C C . SER B 1 101 ? -16.47321 8.84674 -18.29626 1.000 67.79222 460 SER B C 1
ATOM 4597 O O . SER B 1 101 ? -16.58075 8.92962 -17.06729 1.000 62.45168 460 SER B O 1
ATOM 4605 N N . GLU B 1 102 ? -17.37674 9.38346 -19.12801 1.000 69.66588 461 GLU B N 1
ATOM 4606 C CA . GLU B 1 102 ? -18.61315 9.97185 -18.61735 1.000 66.76576 461 GLU B CA 1
ATOM 4607 C C . GLU B 1 102 ? -19.62764 8.91800 -18.18165 1.000 65.92725 461 GLU B C 1
ATOM 4608 O O . GLU B 1 102 ? -20.47576 9.19365 -17.32889 1.000 58.83854 461 GLU B O 1
ATOM 4620 N N . VAL B 1 103 ? -19.56455 7.70865 -18.74980 1.000 64.17140 462 VAL B N 1
ATOM 4621 C CA . VAL B 1 103 ? -20.37397 6.60326 -18.25277 1.000 62.31446 462 VAL B CA 1
ATOM 4622 C C . VAL B 1 103 ? -19.98606 6.26548 -16.82081 1.000 55.93221 462 VAL B C 1
ATOM 4623 O O . VAL B 1 103 ? -20.83627 6.09999 -15.94259 1.000 54.24465 462 VAL B O 1
ATOM 4636 N N . ALA B 1 104 ? -18.67505 6.19016 -16.55538 1.000 57.08212 463 ALA B N 1
ATOM 4637 C CA . ALA B 1 104 ? -18.20421 5.84033 -15.22165 1.000 58.77586 463 ALA B CA 1
ATOM 4638 C C . ALA B 1 104 ? -18.64444 6.85816 -14.18323 1.000 56.59830 463 ALA B C 1
ATOM 4639 O O . ALA B 1 104 ? -19.01874 6.49567 -13.06407 1.000 51.42610 463 ALA B O 1
ATOM 4646 N N . LYS B 1 105 ? -18.60083 8.15431 -14.52648 1.000 58.78383 464 LYS B N 1
ATOM 4647 C CA . LYS B 1 105 ? -19.01704 9.17877 -13.57495 1.000 57.88908 464 LYS B CA 1
ATOM 4648 C C . LYS B 1 105 ? -20.50343 9.07038 -13.25717 1.000 52.29307 464 LYS B C 1
ATOM 4649 O O . LYS B 1 105 ? -20.92582 9.31414 -12.12141 1.000 53.26813 464 LYS B O 1
ATOM 4668 N N . ASN B 1 106 ? -21.32132 8.69498 -14.25074 1.000 53.48475 465 ASN B N 1
ATOM 4669 C CA . ASN B 1 106 ? -22.73577 8.45389 -13.99459 1.000 54.18213 465 ASN B CA 1
ATOM 4670 C C . ASN B 1 106 ? -22.93579 7.24095 -13.09723 1.000 48.89126 465 ASN B C 1
ATOM 4671 O O . ASN B 1 106 ? -23.82759 7.22729 -12.24612 1.000 48.20368 465 ASN B O 1
ATOM 4682 N N . SER B 1 107 ? -22.08431 6.21254 -13.24737 1.000 50.86470 466 SER B N 1
ATOM 4683 C CA . SER B 1 107 ? -22.19305 5.02614 -12.40704 1.000 48.97113 466 SER B CA 1
ATOM 4684 C C . SER B 1 107 ? -21.93793 5.35865 -10.94739 1.000 46.27259 466 SER B C 1
ATOM 4685 O O . SER B 1 107 ? -22.60838 4.84022 -10.04979 1.000 48.92251 466 SER B O 1
ATOM 4693 N N . LEU B 1 108 ? -20.96193 6.23293 -10.68289 1.000 47.32846 467 LEU B N 1
ATOM 4694 C CA . LEU B 1 108 ? -20.68068 6.62590 -9.30862 1.000 39.35451 467 LEU B CA 1
ATOM 4695 C C . LEU B 1 108 ? -21.77161 7.53113 -8.74319 1.000 53.71665 467 LEU B C 1
ATOM 4696 O O . LEU B 1 108 ? -22.00195 7.53946 -7.53008 1.000 50.04206 467 LEU B O 1
ATOM 4712 N N . ARG B 1 109 ? -22.45365 8.29091 -9.60268 1.000 45.80014 468 ARG B N 1
ATOM 4713 C CA . ARG B 1 109 ? -23.56052 9.15567 -9.20299 1.000 50.79947 468 ARG B CA 1
ATOM 4714 C C . ARG B 1 109 ? -24.86200 8.38965 -8.93157 1.000 47.45368 468 ARG B C 1
ATOM 4715 O O . ARG B 1 109 ? -25.90622 9.02109 -8.72339 1.000 60.36350 468 ARG B O 1
ATOM 4736 N N . GLN B 1 110 ? -24.83142 7.05667 -8.95566 1.000 51.02466 469 GLN B N 1
ATOM 4737 C CA . GLN B 1 110 ? -25.96977 6.25507 -8.52339 1.000 56.43608 469 GLN B CA 1
ATOM 4738 C C . GLN B 1 110 ? -25.88749 5.86159 -7.05246 1.000 50.35963 469 GLN B C 1
ATOM 4739 O O . GLN B 1 110 ? -26.88665 5.40864 -6.48626 1.000 51.96558 469 GLN B O 1
ATOM 4753 N N . TYR B 1 111 ? -24.72155 6.01015 -6.43428 1.000 44.63078 470 TYR B N 1
ATOM 4754 C CA . TYR B 1 111 ? -24.52028 5.59058 -5.05430 1.000 46.16150 470 TYR B CA 1
ATOM 4755 C C . TYR B 1 111 ? -25.01669 6.65223 -4.08115 1.000 40.04284 470 TYR B C 1
ATOM 4756 O O . TYR B 1 111 ? -24.87548 7.85736 -4.31231 1.000 43.83912 470 TYR B O 1
ATOM 4774 N N . ASP B 1 112 ? -25.63548 6.19217 -2.98212 1.000 44.22656 471 ASP B N 1
ATOM 4775 C CA . ASP B 1 112 ? -26.22627 7.09962 -2.00498 1.000 40.63888 471 ASP B CA 1
ATOM 4776 C C . ASP B 1 112 ? -25.18253 7.61061 -1.00654 1.000 43.38153 471 ASP B C 1
ATOM 4777 O O . ASP B 1 112 ? -25.16050 8.80042 -0.67961 1.000 41.15347 471 ASP B O 1
ATOM 4786 N N . VAL B 1 113 ? -24.31622 6.72041 -0.52061 1.000 40.48253 472 VAL B N 1
ATOM 4787 C CA . VAL B 1 113 ? -23.35984 7.00954 0.55188 1.000 39.14786 472 VAL B CA 1
ATOM 4788 C C . VAL B 1 113 ? -21.95250 6.81050 -0.00127 1.000 34.12367 472 VAL B C 1
ATOM 4789 O O . VAL B 1 113 ? -21.56598 5.68790 -0.33120 1.000 39.21132 472 VAL B O 1
ATOM 4802 N N . ILE B 1 114 ? -21.18988 7.90037 -0.09156 1.000 35.70615 473 ILE B N 1
ATOM 4803 C CA . ILE B 1 114 ? -19.83777 7.88935 -0.64925 1.000 34.05047 473 ILE B CA 1
ATOM 4804 C C . ILE B 1 114 ? -18.85454 7.89973 0.51881 1.000 40.70882 473 ILE B C 1
ATOM 4805 O O . ILE B 1 114 ? -18.75059 8.89922 1.23461 1.000 40.89005 473 ILE B O 1
ATOM 4821 N N . ILE B 1 115 ? -18.10588 6.80331 0.71133 1.000 39.48066 474 ILE B N 1
ATOM 4822 C CA . ILE B 1 115 ? -17.27242 6.62461 1.90077 1.000 38.42441 474 ILE B CA 1
ATOM 4823 C C . ILE B 1 115 ? -15.79950 6.61939 1.49284 1.000 36.03462 474 ILE B C 1
ATOM 4824 O O . ILE B 1 115 ? -15.29823 5.64197 0.93121 1.000 43.05920 474 ILE B O 1
ATOM 4840 N N . ASP B 1 116 ? -15.08804 7.69691 1.81848 1.000 37.01131 475 ASP B N 1
ATOM 4841 C CA . ASP B 1 116 ? -13.68043 7.83342 1.45313 1.000 38.37289 475 ASP B CA 1
ATOM 4842 C C . ASP B 1 116 ? -12.78166 7.21099 2.51227 1.000 41.99945 475 ASP B C 1
ATOM 4843 O O . ASP B 1 116 ? -12.73186 7.68681 3.65495 1.000 37.86835 475 ASP B O 1
ATOM 4852 N N . CYS B 1 117 ? -12.02958 6.18312 2.12168 1.000 37.47990 476 CYS B N 1
ATOM 4853 C CA . CYS B 1 117 ? -11.09148 5.50631 3.00856 1.000 39.82816 476 CYS B CA 1
ATOM 4854 C C . CYS B 1 117 ? -9.69471 5.45631 2.39986 1.000 38.48081 476 CYS B C 1
ATOM 4855 O O . CYS B 1 117 ? -9.04061 4.41220 2.36173 1.000 41.41306 476 CYS B O 1
ATOM 4863 N N . THR B 1 118 ? -9.21840 6.59437 1.89080 1.000 41.09761 477 THR B N 1
ATOM 4864 C CA . THR B 1 118 ? -7.90262 6.66105 1.26318 1.000 43.46803 477 THR B CA 1
ATOM 4865 C C . THR B 1 118 ? -6.83238 7.32569 2.11775 1.000 38.92680 477 THR B C 1
ATOM 4866 O O . THR B 1 118 ? -5.64873 7.01251 1.96342 1.000 47.53136 477 THR B O 1
ATOM 4877 N N . GLY B 1 119 ? -7.21997 8.22393 3.01633 1.000 44.46962 478 GLY B N 1
ATOM 4878 C CA . GLY B 1 119 ? -6.24944 9.01198 3.74069 1.000 45.09375 478 GLY B CA 1
ATOM 4879 C C . GLY B 1 119 ? -5.49647 10.01618 2.89716 1.000 47.52713 478 GLY B C 1
ATOM 4880 O O . GLY B 1 119 ? -4.46321 10.52481 3.33310 1.000 50.31243 478 GLY B O 1
ATOM 4884 N N . ASP B 1 120 ? -5.99655 10.31840 1.70491 1.000 44.36591 479 ASP B N 1
ATOM 4885 C CA . ASP B 1 120 ? -5.33254 11.18459 0.73542 1.000 51.39273 479 ASP B CA 1
ATOM 4886 C C . ASP B 1 120 ? -6.05380 12.52040 0.69425 1.000 47.46910 479 ASP B C 1
ATOM 4887 O O . ASP B 1 120 ? -7.26464 12.56989 0.45673 1.000 41.63666 479 ASP B O 1
ATOM 4896 N N . ASP B 1 121 ? -5.32016 13.60046 0.97737 1.000 52.11472 480 ASP B N 1
ATOM 4897 C CA . ASP B 1 121 ? -5.91136 14.92870 0.88920 1.000 53.33628 480 ASP B CA 1
ATOM 4898 C C . ASP B 1 121 ? -6.30092 15.29924 -0.53552 1.000 49.33416 480 ASP B C 1
ATOM 4899 O O . ASP B 1 121 ? -7.17104 16.15028 -0.73263 1.000 58.51877 480 ASP B O 1
ATOM 4908 N N . GLY B 1 122 ? -5.69200 14.65359 -1.53119 1.000 54.16783 481 GLY B N 1
ATOM 4909 C CA . GLY B 1 122 ? -6.09119 14.88878 -2.90576 1.000 55.64321 481 GLY B CA 1
ATOM 4910 C C . GLY B 1 122 ? -7.47909 14.36125 -3.21793 1.000 54.44148 481 GLY B C 1
ATOM 4911 O O . GLY B 1 122 ? -8.22779 14.96374 -3.98584 1.000 53.81873 481 GLY B O 1
ATOM 4915 N N . VAL B 1 123 ? -7.84565 13.22380 -2.62102 1.000 52.04343 482 VAL B N 1
ATOM 4916 C CA . VAL B 1 123 ? -9.17757 12.67417 -2.84199 1.000 50.63086 482 VAL B CA 1
ATOM 4917 C C . VAL B 1 123 ? -10.24280 13.57898 -2.24426 1.000 50.27277 482 VAL B C 1
ATOM 4918 O O . VAL B 1 123 ? -11.34385 13.71426 -2.78666 1.000 49.60018 482 VAL B O 1
ATOM 4931 N N . LEU B 1 124 ? -9.92943 14.23584 -1.11860 1.000 44.87044 483 LEU B N 1
ATOM 4932 C CA . LEU B 1 124 ? -10.89180 15.13333 -0.49569 1.000 51.62763 483 LEU B CA 1
ATOM 4933 C C . LEU B 1 124 ? -11.26781 16.27647 -1.43037 1.000 56.47070 483 LEU B C 1
ATOM 4934 O O . LEU B 1 124 ? -12.45025 16.59018 -1.60958 1.000 52.06852 483 LEU B O 1
ATOM 4950 N N . LYS B 1 125 ? -10.26916 16.93382 -2.02977 1.000 53.23275 484 LYS B N 1
ATOM 4951 C CA . LYS B 1 125 ? -10.56650 18.02021 -2.95867 1.000 57.28549 484 LYS B CA 1
ATOM 4952 C C . LYS B 1 125 ? -11.09842 17.51546 -4.29490 1.000 53.71681 484 LYS B C 1
ATOM 4953 O O . LYS B 1 125 ? -11.81245 18.25010 -4.98789 1.000 59.28458 484 LYS B O 1
ATOM 4972 N N . SER B 1 126 ? -10.80728 16.26348 -4.65638 1.000 50.76969 485 SER B N 1
ATOM 4973 C CA . SER B 1 126 ? -11.44602 15.66704 -5.82288 1.000 54.52032 485 SER B CA 1
ATOM 4974 C C . SER B 1 126 ? -12.93425 15.44836 -5.59063 1.000 49.75543 485 SER B C 1
ATOM 4975 O O . SER B 1 126 ? -13.75234 15.64706 -6.49435 1.000 47.06385 485 SER B O 1
ATOM 4983 N N . LEU B 1 127 ? -13.31135 15.01770 -4.37755 1.000 46.85376 486 LEU B N 1
ATOM 4984 C CA . LEU B 1 127 ? -14.72270 14.85234 -4.05606 1.000 50.06591 486 LEU B CA 1
ATOM 4985 C C . LEU B 1 127 ? -15.45956 16.17658 -4.13350 1.000 52.56154 486 LEU B C 1
ATOM 4986 O O . LEU B 1 127 ? -16.56839 16.25690 -4.66580 1.000 55.07903 486 LEU B O 1
ATOM 5002 N N . ALA B 1 128 ? -14.83418 17.25105 -3.62743 1.000 52.62923 487 ALA B N 1
ATOM 5003 C CA . ALA B 1 128 ? -15.44727 18.57102 -3.67914 1.000 58.12221 487 ALA B CA 1
ATOM 5004 C C . ALA B 1 128 ? -15.58491 19.06946 -5.10732 1.000 56.80733 487 ALA B C 1
ATOM 5005 O O . ALA B 1 128 ? -16.55017 19.76162 -5.44586 1.000 62.10449 487 ALA B O 1
ATOM 5012 N N . ALA B 1 129 ? -14.63775 18.70868 -5.97567 1.000 56.43396 488 ALA B N 1
ATOM 5013 C CA . ALA B 1 129 ? -14.67251 19.15929 -7.36081 1.000 56.18203 488 ALA B CA 1
ATOM 5014 C C . ALA B 1 129 ? -15.58824 18.32451 -8.25055 1.000 61.74332 488 ALA B C 1
ATOM 5015 O O . ALA B 1 129 ? -15.96985 18.79286 -9.32464 1.000 57.32997 488 ALA B O 1
ATOM 5022 N N . PHE B 1 130 ? -15.93744 17.10903 -7.83354 1.000 53.62188 489 PHE B N 1
ATOM 5023 C CA . PHE B 1 130 ? -16.85989 16.25707 -8.57925 1.000 56.24584 489 PHE B CA 1
ATOM 5024 C C . PHE B 1 130 ? -18.28559 16.77705 -8.41858 1.000 55.89739 489 PHE B C 1
ATOM 5025 O O . PHE B 1 130 ? -18.65969 17.29587 -7.36301 1.000 56.46844 489 PHE B O 1
ATOM 5042 N N . ASP B 1 131 ? -19.07001 16.67401 -9.49062 1.000 57.14331 490 ASP B N 1
ATOM 5043 C CA . ASP B 1 131 ? -20.47376 17.08414 -9.49135 1.000 60.53131 490 ASP B CA 1
ATOM 5044 C C . ASP B 1 131 ? -21.33025 15.84682 -9.25538 1.000 55.38726 490 ASP B C 1
ATOM 5045 O O . ASP B 1 131 ? -21.53307 15.03762 -10.16184 1.000 58.70206 490 ASP B O 1
ATOM 5054 N N . TRP B 1 132 ? -21.83210 15.69699 -8.02988 1.000 58.76207 491 TRP B N 1
ATOM 5055 C CA . TRP B 1 132 ? -22.62789 14.52269 -7.68279 1.000 60.56512 491 TRP B CA 1
ATOM 5056 C C . TRP B 1 132 ? -24.06192 14.59753 -8.18688 1.000 61.16091 491 TRP B C 1
ATOM 5057 O O . TRP B 1 132 ? -24.76283 13.57274 -8.19537 1.000 56.09290 491 TRP B O 1
ATOM 5078 N N . LYS B 1 133 ? -24.50550 15.77304 -8.61629 1.000 56.39272 492 LYS B N 1
ATOM 5079 C CA . LYS B 1 133 ? -25.81320 15.95518 -9.24333 1.000 60.23495 492 LYS B CA 1
ATOM 5080 C C . LYS B 1 133 ? -26.96782 15.47474 -8.34510 1.000 58.19789 492 LYS B C 1
ATOM 5081 O O . LYS B 1 133 ? -28.03270 15.13081 -8.85387 1.000 69.05428 492 LYS B O 1
ATOM 5100 N N . SER B 1 134 ? -26.77723 15.49416 -7.03015 1.000 54.48999 493 SER B N 1
ATOM 5101 C CA . SER B 1 134 ? -27.77288 15.08327 -6.03870 1.000 57.26944 493 SER B CA 1
ATOM 5102 C C . SER B 1 134 ? -27.09641 15.08483 -4.65787 1.000 58.63219 493 SER B C 1
ATOM 5103 O O . SER B 1 134 ? -25.89148 15.05684 -4.51674 1.000 56.75320 493 SER B O 1
ATOM 5111 N N . GLU B 1 135 ? -27.97251 15.13379 -3.63241 1.000 55.93653 494 GLU B N 1
ATOM 5112 C CA . GLU B 1 135 ? -27.48827 15.08000 -2.24906 1.000 63.43117 494 GLU B CA 1
ATOM 5113 C C . GLU B 1 135 ? -26.99138 13.67501 -1.92146 1.000 50.32001 494 GLU B C 1
ATOM 5114 O O . GLU B 1 135 ? -27.60287 12.66679 -2.29355 1.000 49.71645 494 GLU B O 1
ATOM 5126 N N . LYS B 1 136 ? -25.85169 13.60890 -1.21847 1.000 49.71937 495 LYS B N 1
ATOM 5127 C CA . LYS B 1 136 ? -25.20642 12.35224 -0.83091 1.000 47.23057 495 LYS B CA 1
ATOM 5128 C C . LYS B 1 136 ? -24.81414 12.43120 0.64606 1.000 48.85507 495 LYS B C 1
ATOM 5129 O O . LYS B 1 136 ? -24.69994 13.51852 1.21106 1.000 46.92629 495 LYS B O 1
ATOM 5148 N N . ILE B 1 137 ? -24.64864 11.27270 1.28642 1.000 42.00784 496 ILE B N 1
ATOM 5149 C CA . ILE B 1 137 ? -24.07663 11.19275 2.63332 1.000 42.30444 496 ILE B CA 1
ATOM 5150 C C . ILE B 1 137 ? -22.59350 10.87130 2.46768 1.000 38.57800 496 ILE B C 1
ATOM 5151 O O . ILE B 1 137 ? -22.22883 9.73851 2.14391 1.000 41.63838 496 ILE B O 1
ATOM 5167 N N . PHE B 1 138 ? -21.73175 11.88660 2.65060 1.000 43.44858 497 PHE B N 1
ATOM 5168 C CA . PHE B 1 138 ? -20.28144 11.72341 2.51185 1.000 41.29295 497 PHE B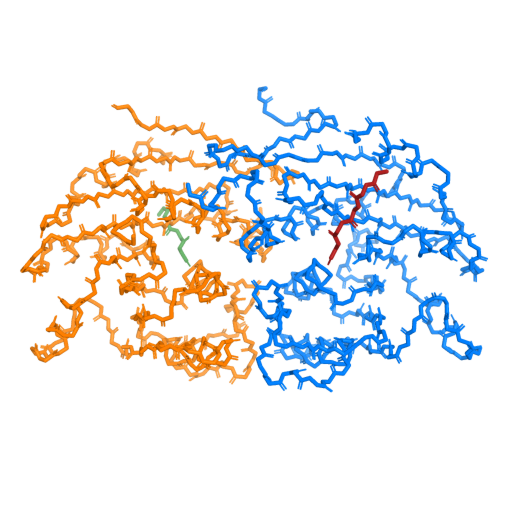 CA 1
ATOM 5169 C C . PHE B 1 138 ? -19.65716 11.39076 3.87250 1.000 43.63820 497 PHE B C 1
ATOM 5170 O O . PHE B 1 138 ? -19.93703 12.07021 4.86636 1.000 39.37484 497 PHE B O 1
ATOM 5187 N N . ILE B 1 139 ? -18.77039 10.38436 3.91068 1.000 38.41112 498 ILE B N 1
ATOM 5188 C CA . ILE B 1 139 ? -18.09309 9.96520 5.14378 1.000 34.81750 498 ILE B CA 1
ATOM 5189 C C . ILE B 1 139 ? -16.62376 9.71459 4.83593 1.000 31.92165 498 ILE B C 1
ATOM 5190 O O . ILE B 1 139 ? -16.30078 8.83268 4.04180 1.000 44.53454 498 ILE B O 1
ATOM 5206 N N . SER B 1 140 ? -15.73035 10.48495 5.46592 1.000 34.02516 499 SER B N 1
ATOM 5207 C CA . SER B 1 140 ? -14.28754 10.28670 5.33316 1.000 39.61650 499 SER B CA 1
ATOM 5208 C C . SER B 1 140 ? -13.74100 9.65228 6.60602 1.000 34.76313 499 SER B C 1
ATOM 5209 O O . SER B 1 140 ? -13.94349 10.18569 7.70546 1.000 38.04541 499 SER B O 1
ATOM 5217 N N . LEU B 1 141 ? -13.04546 8.52215 6.45877 1.000 37.93046 500 LEU B N 1
ATOM 5218 C CA . LEU B 1 141 ? -12.46326 7.80291 7.58844 1.000 34.93160 500 LEU B CA 1
ATOM 5219 C C . LEU B 1 141 ? -10.99776 7.52146 7.29106 1.000 37.27305 500 LEU B C 1
ATOM 5220 O O . LEU B 1 141 ? -10.66468 7.02476 6.20879 1.000 37.11194 500 LEU B O 1
ATOM 5236 N N . ALA B 1 142 ? -10.12303 7.88477 8.23471 1.000 33.83238 501 ALA B N 1
ATOM 5237 C CA . ALA B 1 142 ? -8.68701 7.65508 8.13027 1.000 40.81227 501 ALA B CA 1
ATOM 5238 C C . ALA B 1 142 ? -8.12785 7.49498 9.53270 1.000 41.59114 501 ALA B C 1
ATOM 5239 O O . ALA B 1 142 ? -8.76610 7.87389 10.51796 1.000 44.04188 501 ALA B O 1
ATOM 5246 N N . MET B 1 143 ? -6.93047 6.91171 9.63005 1.000 40.84631 502 MET B N 1
ATOM 5247 C CA . MET B 1 143 ? -6.25729 6.67590 10.90237 1.000 43.37323 502 MET B CA 1
ATOM 5248 C C . MET B 1 143 ? -4.98968 7.51727 10.98365 1.000 41.24731 502 MET B C 1
ATOM 5249 O O . MET B 1 143 ? -4.53118 8.06473 9.98219 1.000 41.58317 502 MET B O 1
ATOM 5263 N N . THR B 1 144 ? -4.44288 7.65566 12.19728 1.000 44.39251 503 THR B N 1
ATOM 5264 C CA . THR B 1 144 ? -3.11188 8.23905 12.35205 1.000 51.58366 503 THR B CA 1
ATOM 5265 C C . THR B 1 144 ? -2.06208 7.20596 11.93926 1.000 57.45033 503 THR B C 1
ATOM 5266 O O . THR B 1 144 ? -2.38847 6.05253 11.64134 1.000 43.62977 503 THR B O 1
ATOM 5277 N N . TRP B 1 145 ? -0.78109 7.60749 11.91424 1.000 58.44526 504 TRP B N 1
ATOM 5278 C CA . TRP B 1 145 ? 0.22362 6.77868 11.24225 1.000 71.03681 504 TRP B CA 1
ATOM 5279 C C . TRP B 1 145 ? 0.50544 5.47813 11.98827 1.000 68.89534 504 TRP B C 1
ATOM 5280 O O . TRP B 1 145 ? 0.81008 4.45663 11.36213 1.000 71.64517 504 TRP B O 1
ATOM 5301 N N . ARG B 1 146 ? 0.42114 5.48432 13.32394 1.000 56.63002 505 ARG B N 1
ATOM 5302 C CA . ARG B 1 146 ? 0.54593 4.25899 14.10728 1.000 56.07778 505 ARG B CA 1
ATOM 5303 C C . ARG B 1 146 ? -0.79989 3.75153 14.62687 1.000 52.80393 505 ARG B C 1
ATOM 5304 O O . ARG B 1 146 ? -0.85802 3.00588 15.61451 1.000 50.63685 505 ARG B O 1
ATOM 5325 N N . ALA B 1 147 ? -1.88235 4.13771 13.95271 1.000 46.99191 506 ALA B N 1
ATOM 5326 C CA . ALA B 1 147 ? -3.24596 3.73425 14.30015 1.000 39.97988 506 ALA B CA 1
ATOM 5327 C C . ALA B 1 147 ? -3.59013 4.03823 15.75597 1.000 40.21790 506 ALA B C 1
ATOM 5328 O O . ALA B 1 147 ? -4.35942 3.31592 16.38931 1.000 40.54805 506 ALA B O 1
ATOM 5335 N N . GLU B 1 148 ? -2.98551 5.08734 16.31217 1.000 40.74677 507 GLU B N 1
ATOM 5336 C CA . GLU B 1 148 ? -3.35365 5.54972 17.63880 1.000 47.88259 507 GLU B CA 1
ATOM 5337 C C . GLU B 1 148 ? -4.67844 6.30590 17.65465 1.000 47.48350 507 GLU B C 1
ATOM 5338 O O . GLU B 1 148 ? -5.30426 6.37619 18.70880 1.000 45.03489 507 GLU B O 1
ATOM 5350 N N . GLY B 1 149 ? -5.14989 6.80428 16.50449 1.000 40.47634 508 GLY B N 1
ATOM 5351 C CA . GLY B 1 149 ? -6.41116 7.51754 16.44190 1.000 45.03592 508 GLY B CA 1
ATOM 5352 C C . GLY B 1 149 ? -7.12282 7.26702 15.12394 1.000 37.88926 508 GLY B C 1
ATOM 5353 O O . GLY B 1 149 ? -6.55558 6.72077 14.17372 1.000 42.52540 508 GLY B O 1
ATOM 5357 N N . LEU B 1 150 ? -8.37927 7.72153 15.07057 1.000 36.21092 509 LEU B N 1
ATOM 5358 C CA . LEU B 1 150 ? -9.24043 7.59857 13.89260 1.000 36.43185 509 LEU B CA 1
ATOM 5359 C C . LEU B 1 150 ? -9.98923 8.90285 13.65506 1.000 39.74951 509 LEU B C 1
ATOM 5360 O O . LEU B 1 150 ? -10.76769 9.34038 14.50538 1.000 39.45453 509 LEU B O 1
ATOM 5376 N N . PHE B 1 151 ? -9.74563 9.52637 12.49772 1.000 37.26742 510 PHE B N 1
ATOM 5377 C CA . PHE B 1 151 ? -10.51760 10.69357 12.07685 1.000 38.56520 510 PHE B CA 1
ATOM 5378 C C . PHE B 1 151 ? -11.81944 10.21503 11.43082 1.000 41.56876 510 PHE B C 1
ATOM 5379 O O . PHE B 1 151 ? -11.78584 9.41262 10.48754 1.000 33.51473 510 PHE B O 1
ATOM 5396 N N . ALA B 1 152 ? -12.96822 10.71414 11.90890 1.000 34.44452 511 ALA B N 1
ATOM 5397 C CA . ALA B 1 152 ? -14.28001 10.27220 11.40795 1.000 33.42363 511 ALA B CA 1
ATOM 5398 C C . ALA B 1 152 ? -15.19752 11.45197 11.08247 1.000 40.89771 511 ALA B C 1
ATOM 5399 O O . ALA B 1 152 ? -15.92310 11.93708 11.95168 1.000 43.71470 511 ALA B O 1
ATOM 5406 N N . PHE B 1 153 ? -15.19676 11.86851 9.81604 1.000 42.53659 512 PHE B N 1
ATOM 5407 C CA . PHE B 1 153 ? -15.98698 13.00319 9.35577 1.000 35.28109 512 PHE B CA 1
ATOM 5408 C C . PHE B 1 153 ? -17.19818 12.53130 8.56093 1.000 37.69580 512 PHE B C 1
ATOM 5409 O O . PHE B 1 153 ? -17.14283 11.52541 7.84837 1.000 39.02934 512 PHE B O 1
ATOM 5426 N N . ALA B 1 154 ? -18.30460 13.28144 8.67251 1.000 38.90921 513 ALA B N 1
ATOM 5427 C CA . ALA B 1 154 ? -19.53499 12.96745 7.96378 1.000 37.87798 513 ALA B CA 1
ATOM 5428 C C . ALA B 1 154 ? -20.25577 14.24979 7.56833 1.000 43.33077 513 ALA B C 1
ATOM 5429 O O . ALA B 1 154 ? -20.07441 15.30093 8.19799 1.000 43.21615 513 ALA B O 1
ATOM 5436 N N . ALA B 1 155 ? -21.05904 14.16476 6.50832 1.000 42.63723 514 ALA B N 1
ATOM 5437 C CA . ALA B 1 155 ? -21.83231 15.29973 6.01097 1.000 47.89327 514 ALA B CA 1
ATOM 5438 C C . ALA B 1 155 ? -22.95605 14.78837 5.11846 1.000 51.94134 514 ALA B C 1
ATOM 5439 O O . ALA B 1 155 ? -22.91539 13.65799 4.62203 1.000 51.77172 514 ALA B O 1
ATOM 5446 N N . SER B 1 156 ? -23.98109 15.63987 4.93317 1.000 49.57794 515 SER B N 1
ATOM 5447 C CA . SER B 1 156 ? -25.11826 15.34819 4.04807 1.000 57.58230 515 SER B CA 1
ATOM 5448 C C . SER B 1 156 ? -25.41202 16.58920 3.19875 1.000 56.91725 515 SER B C 1
ATOM 5449 O O . SER B 1 156 ? -26.33467 17.35768 3.48890 1.000 65.97048 515 SER B O 1
ATOM 5457 N N . GLU B 1 157 ? -24.61415 16.77115 2.14442 1.000 58.78772 516 GLU B N 1
ATOM 5458 C CA . GLU B 1 157 ? -24.68202 17.93826 1.27269 1.000 60.09483 516 GLU B CA 1
ATOM 5459 C C . GLU B 1 157 ? -24.72531 17.47156 -0.17840 1.000 61.88616 516 GLU B C 1
ATOM 5460 O O . GLU B 1 157 ? -24.54504 16.28751 -0.47827 1.000 60.14255 516 GLU B O 1
ATOM 5472 N N . THR B 1 158 ? -25.02134 18.40571 -1.08908 1.000 59.60166 517 THR B N 1
ATOM 5473 C CA . THR B 1 158 ? -24.90088 18.12361 -2.51872 1.000 55.89850 517 THR B CA 1
ATOM 5474 C C . THR B 1 158 ? -23.47019 18.25303 -3.04202 1.000 60.84523 517 THR B C 1
ATOM 5475 O O . THR B 1 158 ? -23.19004 17.80351 -4.16232 1.000 66.26571 517 THR B O 1
ATOM 5486 N N . SER B 1 159 ? -22.56086 18.79883 -2.23502 1.000 63.65690 518 SER B N 1
ATOM 5487 C CA . SER B 1 159 ? -21.14069 18.92217 -2.55513 1.000 71.59185 518 SER B CA 1
ATOM 5488 C C . SER B 1 159 ? -20.33149 18.66415 -1.29110 1.000 64.56051 518 SER B C 1
ATOM 5489 O O . SER B 1 159 ? -20.68457 19.15414 -0.21818 1.000 70.06649 518 SER B O 1
ATOM 5497 N N . PHE B 1 160 ? -19.25737 17.88558 -1.41460 1.000 59.20684 519 PHE B N 1
ATOM 5498 C CA . PHE B 1 160 ? -18.44716 17.52264 -0.24939 1.000 54.54011 519 PHE B CA 1
ATOM 5499 C C . PHE B 1 160 ? -17.83536 18.76865 0.38064 1.000 57.13869 519 PHE B C 1
ATOM 5500 O O . PHE B 1 160 ? -17.16206 19.53901 -0.32173 1.000 57.05980 519 PHE B O 1
ATOM 5517 N N . PRO B 1 161 ? -18.03764 19.01434 1.68537 1.000 57.17969 520 PRO B N 1
ATOM 5518 C CA . PRO B 1 161 ? -17.38924 20.19015 2.32509 1.000 58.65305 520 PRO B CA 1
ATOM 5519 C C . PRO B 1 161 ? -15.91723 19.95522 2.62709 1.000 53.07380 520 PRO B C 1
ATOM 5520 O O . PRO B 1 161 ? -15.51682 19.58782 3.73139 1.000 53.50606 520 PRO B O 1
ATOM 5531 N N . VAL B 1 162 ? -15.06076 20.24312 1.64528 1.000 55.62150 521 VAL B N 1
ATOM 5532 C CA . VAL B 1 162 ? -13.65088 19.91238 1.79878 1.000 51.90162 521 VAL B CA 1
ATOM 5533 C C . VAL B 1 162 ? -12.95554 20.85542 2.77192 1.000 56.98295 521 VAL B C 1
ATOM 5534 O O . VAL B 1 162 ? -12.09699 20.43574 3.55461 1.000 51.49196 521 VAL B O 1
ATOM 5547 N N . THR B 1 163 ? -13.28604 22.14764 2.72117 1.000 56.34225 522 THR B N 1
ATOM 5548 C CA . THR B 1 163 ? -12.63982 23.09619 3.62055 1.000 61.37041 522 THR B CA 1
ATOM 5549 C C . THR B 1 163 ? -12.85727 22.70536 5.07863 1.000 54.81457 522 THR B C 1
ATOM 5550 O O . THR B 1 163 ? -11.90680 22.54374 5.84282 1.000 58.10918 522 THR B O 1
ATOM 5561 N N . ASP B 1 164 ? -14.11816 22.45428 5.45592 1.000 54.49459 523 ASP B N 1
ATOM 5562 C CA . ASP B 1 164 ? -14.45656 22.14814 6.84312 1.000 55.07403 523 ASP B CA 1
ATOM 5563 C C . ASP B 1 164 ? -13.86437 20.81720 7.28689 1.000 54.71738 523 ASP B C 1
ATOM 5564 O O . ASP B 1 164 ? -13.32126 20.70742 8.39068 1.000 55.18703 523 ASP B O 1
ATOM 5573 N N . ALA B 1 165 ? -13.94761 19.78719 6.44014 1.000 50.88414 524 ALA B N 1
ATOM 5574 C CA . ALA B 1 165 ? -13.36265 18.50208 6.79362 1.000 52.72508 524 ALA B CA 1
ATOM 5575 C C . ALA B 1 165 ? -11.87185 18.63459 7.05146 1.000 55.16254 524 ALA B C 1
ATOM 5576 O O . ALA B 1 165 ? -11.34303 18.11058 8.03349 1.000 46.72028 524 ALA B O 1
ATOM 5583 N N . SER B 1 166 ? -11.16377 19.33948 6.15522 1.000 55.70752 525 SER B N 1
ATOM 5584 C CA . SER B 1 166 ? -9.73589 19.55881 6.34347 1.000 54.26774 525 SER B CA 1
ATOM 5585 C C . SER B 1 166 ? -9.45343 20.29213 7.64213 1.000 52.84842 525 SER B C 1
ATOM 5586 O O . SER B 1 166 ? -8.53400 19.94372 8.38551 1.000 49.31369 525 SER B O 1
ATOM 5594 N N . SER B 1 167 ? -10.26673 21.30769 7.95420 1.000 53.86439 526 SER B N 1
ATOM 5595 C CA . SER B 1 167 ? -10.09177 22.04047 9.19948 1.000 55.25491 526 SER B CA 1
ATOM 5596 C C . SER B 1 167 ? -10.17367 21.11341 10.39647 1.000 57.83923 526 SER B C 1
ATOM 5597 O O . SER B 1 167 ? -9.29674 21.12081 11.26510 1.000 58.17235 526 SER B O 1
ATOM 5605 N N . ARG B 1 168 ? -11.21794 20.27809 10.45798 1.000 53.60956 527 ARG B N 1
ATOM 5606 C CA . ARG B 1 168 ? -11.39354 19.40674 11.61657 1.000 54.52401 527 ARG B CA 1
ATOM 5607 C C . ARG B 1 168 ? -10.30970 18.33269 11.69166 1.000 51.69493 527 ARG B C 1
ATOM 5608 O O . ARG B 1 168 ? -9.90426 17.94164 12.79440 1.000 48.67510 527 ARG B O 1
ATOM 5629 N N . PHE B 1 169 ? -9.78051 17.87658 10.54828 1.000 51.89451 528 PHE B N 1
ATOM 5630 C CA . PHE B 1 169 ? -8.65475 16.94899 10.58132 1.000 53.56977 528 PHE B CA 1
ATOM 5631 C C . PHE B 1 169 ? -7.40025 17.62735 11.12606 1.000 56.00939 528 PHE B C 1
ATOM 5632 O O . PHE B 1 169 ? -6.69792 17.07513 11.97515 1.000 57.96352 528 PHE B O 1
ATOM 5649 N N . ASN B 1 170 ? -7.09811 18.84216 10.63730 1.000 59.02640 529 ASN B N 1
ATOM 5650 C CA . ASN B 1 170 ? -5.90780 19.55714 11.09015 1.000 65.93051 529 ASN B CA 1
ATOM 5651 C C . ASN B 1 170 ? -5.99802 19.92501 12.56587 1.000 63.65841 529 ASN B C 1
ATOM 5652 O O . ASN B 1 170 ? -4.99927 19.89137 13.29013 1.000 69.84171 529 ASN B O 1
ATOM 5663 N N . ALA B 1 171 ? -7.20266 20.28106 13.03585 1.000 53.55218 530 ALA B N 1
ATOM 5664 C CA . ALA B 1 171 ? -7.38245 20.62007 14.43995 1.000 55.88181 530 ALA B CA 1
ATOM 5665 C C . ALA B 1 171 ? -7.10670 19.42628 15.33887 1.000 64.57554 530 ALA B C 1
ATOM 5666 O O . ALA B 1 171 ? -6.52648 19.56927 16.41748 1.000 71.04421 530 ALA B O 1
ATOM 5673 N N . SER B 1 172 ? -7.52247 18.23014 14.91605 1.000 68.72585 531 SER B N 1
ATOM 5674 C CA . SER B 1 172 ? -7.26167 17.02847 15.70063 1.000 75.08489 531 SER B CA 1
ATOM 5675 C C . SER B 1 172 ? -5.82672 16.54029 15.56497 1.000 83.93699 531 SER B C 1
ATOM 5676 O O . SER B 1 172 ? -5.32562 15.85172 16.46229 1.000 87.70461 531 SER B O 1
ATOM 5684 N N . ALA B 1 173 ? -5.15415 16.88535 14.47133 1.000 82.35782 532 ALA B N 1
ATOM 5685 C CA . ALA B 1 173 ? -3.77411 16.47264 14.25280 1.000 84.41931 532 ALA B CA 1
ATOM 5686 C C . ALA B 1 173 ? -2.80245 17.32093 15.06270 1.000 85.24548 532 ALA B C 1
ATOM 5687 O O . ALA B 1 173 ? -2.06368 16.80463 15.90005 1.000 87.72943 532 ALA B O 1
ATOM 5694 N N . PHE B 1 194 ? 3.86509 1.33982 17.88568 1.000 82.85051 553 PHE B N 1
ATOM 5695 C CA . PHE B 1 194 ? 4.62244 0.62751 16.86215 1.000 86.76184 553 PHE B CA 1
ATOM 5696 C C . PHE B 1 194 ? 3.82800 0.61966 15.55963 1.000 91.79926 553 PHE B C 1
ATOM 5697 O O . PHE B 1 194 ? 2.74976 1.20768 15.50374 1.000 87.77809 553 PHE B O 1
ATOM 5701 N N . PRO B 1 195 ? 4.35918 -0.01387 14.51000 1.000 95.10266 554 PRO B N 1
ATOM 5702 C CA . PRO B 1 195 ? 3.60565 -0.09630 13.25003 1.000 92.68110 554 PRO B CA 1
ATOM 5703 C C . PRO B 1 195 ? 2.21699 -0.67429 13.48034 1.000 75.42563 554 PRO B C 1
ATOM 5704 O O . PRO B 1 195 ? 2.02655 -1.58624 14.28634 1.000 71.59861 554 PRO B O 1
ATOM 5715 N N . ALA B 1 196 ? 1.23357 -0.11980 12.77751 1.000 59.90773 555 ALA B N 1
ATOM 5716 C CA . ALA B 1 196 ? -0.14260 -0.57696 12.93050 1.000 54.03924 555 ALA B CA 1
ATOM 5717 C C . ALA B 1 196 ? -0.26784 -2.04977 12.56920 1.000 46.63918 555 ALA B C 1
ATOM 5718 O O . ALA B 1 196 ? 0.19729 -2.48144 11.51123 1.000 44.02628 555 ALA B O 1
ATOM 5725 N N . ARG B 1 197 ? -0.87561 -2.82570 13.47021 1.000 38.45528 556 ARG B N 1
ATOM 5726 C CA . ARG B 1 197 ? -1.06131 -4.25675 13.27862 1.000 42.02000 556 ARG B CA 1
ATOM 5727 C C . ARG B 1 197 ? -2.50241 -4.54432 12.87111 1.000 41.98328 556 ARG B C 1
ATOM 5728 O O . ARG B 1 197 ? -3.34738 -3.64699 12.78394 1.000 37.06082 556 ARG B O 1
ATOM 5749 N N . ALA B 1 198 ? -2.79609 -5.82945 12.62656 1.000 35.78113 557 ALA B N 1
ATOM 5750 C CA . ALA B 1 198 ? -4.13719 -6.21501 12.20149 1.000 36.50142 557 ALA B CA 1
ATOM 5751 C C . ALA B 1 198 ? -5.17497 -5.93696 13.27547 1.000 37.34582 557 ALA B C 1
ATOM 5752 O O . ALA B 1 198 ? -6.33485 -5.63647 12.96203 1.000 37.34599 557 ALA B O 1
ATOM 5759 N N . ASP B 1 199 ? -4.79485 -6.03980 14.54969 1.000 34.85226 558 ASP B N 1
ATOM 5760 C CA . ASP B 1 199 ? -5.75428 -5.74360 15.60854 1.000 36.41243 558 ASP B CA 1
ATOM 5761 C C . ASP B 1 199 ? -5.97114 -4.24463 15.79373 1.000 39.24557 558 ASP B C 1
ATOM 5762 O O . ASP B 1 199 ? -7.03130 -3.83853 16.28683 1.000 37.88136 558 ASP B O 1
ATOM 5771 N N . ASP B 1 200 ? -5.00393 -3.41099 15.39640 1.000 35.99845 559 ASP B N 1
ATOM 5772 C CA . ASP B 1 200 ? -5.21788 -1.96875 15.41067 1.000 39.48697 559 ASP B CA 1
ATOM 5773 C C . ASP B 1 200 ? -6.19374 -1.52581 14.32700 1.000 36.21109 559 ASP B C 1
ATOM 5774 O O . ASP B 1 200 ? -7.07333 -0.69539 14.56634 1.000 36.27985 559 ASP B O 1
ATOM 5783 N N . VAL B 1 201 ? -6.03268 -2.04080 13.10397 1.000 34.52011 560 VAL B N 1
ATOM 5784 C CA . VAL B 1 201 ? -6.89212 -1.63458 12.00109 1.000 33.19875 560 VAL B CA 1
ATOM 5785 C C . VAL B 1 201 ? -8.27590 -2.26799 12.10650 1.000 36.52567 560 VAL B C 1
ATOM 5786 O O . VAL B 1 201 ? -9.28276 -1.63968 11.77010 1.000 35.71659 560 VAL B O 1
ATOM 5799 N N . GLN B 1 202 ? -8.36364 -3.52256 12.57642 1.000 35.61738 561 GLN B N 1
ATOM 5800 C CA . GLN B 1 202 ? -9.67444 -4.14918 12.72527 1.000 33.31870 561 GLN B CA 1
ATOM 5801 C C . GLN B 1 202 ? -10.52492 -3.41889 13.75675 1.000 37.50202 561 GLN B C 1
ATOM 5802 O O . GLN B 1 202 ? -11.72797 -3.22468 13.56327 1.000 28.44463 561 GLN B O 1
ATOM 5816 N N . LEU B 1 203 ? -9.91379 -3.00048 14.87486 1.000 33.75185 562 LEU B N 1
ATOM 5817 C CA . LEU B 1 203 ? -10.64058 -2.20775 15.85869 1.000 34.31535 562 LEU B CA 1
ATOM 5818 C C . LEU B 1 203 ? -11.22645 -0.95462 15.22960 1.000 33.81265 562 LEU B C 1
ATOM 5819 O O . LEU B 1 203 ? -12.40991 -0.64840 15.39570 1.000 32.20456 562 LEU B O 1
ATOM 5835 N N . TRP B 1 204 ? -10.41045 -0.20362 14.48518 1.000 28.35789 563 TRP B N 1
ATOM 5836 C CA . TRP B 1 204 ? -10.91559 1.01790 13.87405 1.000 33.57876 563 TRP B CA 1
ATOM 5837 C C . TRP B 1 204 ? -11.91746 0.72517 12.76771 1.000 31.10444 563 TRP B C 1
ATOM 5838 O O . TRP B 1 204 ? -12.85007 1.50838 12.56844 1.000 33.07629 563 TRP B O 1
ATOM 5859 N N . ALA B 1 205 ? -11.77819 -0.40602 12.05803 1.000 35.83481 564 ALA B N 1
ATOM 5860 C CA . ALA B 1 205 ? -12.79373 -0.79646 11.08188 1.000 32.73429 564 ALA B CA 1
ATOM 5861 C C . ALA B 1 205 ? -14.14610 -0.99052 11.74871 1.000 30.19534 564 ALA B C 1
ATOM 5862 O O . ALA B 1 205 ? -15.17739 -0.52547 11.25853 1.000 33.63692 564 ALA B O 1
ATOM 5869 N N . ALA B 1 206 ? -14.15512 -1.67658 12.89453 1.000 31.82479 565 ALA B N 1
ATOM 5870 C CA . ALA B 1 206 ? -15.38741 -1.85378 13.64912 1.000 33.58955 565 ALA B CA 1
ATOM 5871 C C . ALA B 1 206 ? -15.94872 -0.51692 14.11056 1.000 32.92853 565 ALA B C 1
ATOM 5872 O O . ALA B 1 206 ? -17.13138 -0.22811 13.93336 1.000 32.76608 565 ALA B O 1
ATOM 5879 N N . VAL B 1 207 ? -15.10929 0.31624 14.73668 1.000 30.68465 566 VAL B N 1
ATOM 5880 C CA . VAL B 1 207 ? -15.55852 1.63696 15.16918 1.000 31.23921 566 VAL B CA 1
ATOM 5881 C C . VAL B 1 207 ? -16.13631 2.41337 14.00296 1.000 34.32257 566 VAL B C 1
ATOM 5882 O O . VAL B 1 207 ? -17.18658 3.05145 14.11265 1.000 30.75002 566 VAL B O 1
ATOM 5895 N N . GLY B 1 208 ? -15.46024 2.36795 12.84407 1.000 32.27261 567 GLY B N 1
ATOM 5896 C CA . GLY B 1 208 ? -15.91157 3.12995 11.69177 1.000 33.72053 567 GLY B CA 1
ATOM 5897 C C . GLY B 1 208 ? -17.19385 2.61538 11.07472 1.000 31.42838 567 GLY B C 1
ATOM 5898 O O . GLY B 1 208 ? -18.01216 3.40519 10.58684 1.000 34.84279 567 GLY B O 1
ATOM 5902 N N . THR B 1 209 ? -17.38804 1.29637 11.05187 1.000 31.86107 568 THR B N 1
ATOM 5903 C CA . THR B 1 209 ? -18.64707 0.73233 10.58391 1.000 28.37143 568 THR B CA 1
ATOM 5904 C C . THR B 1 209 ? -19.79612 1.10129 11.50702 1.000 31.62310 568 THR B C 1
ATOM 5905 O O . THR B 1 209 ? -20.92544 1.32192 11.05162 1.000 32.17972 568 THR B O 1
ATOM 5916 N N . LYS B 1 210 ? -19.52568 1.21987 12.81385 1.000 34.82417 569 LYS B N 1
ATOM 5917 C CA . LYS B 1 210 ? -20.53462 1.71798 13.74564 1.000 40.87137 569 LYS B CA 1
ATOM 5918 C C . LYS B 1 210 ? -20.77234 3.21529 13.57559 1.000 37.27746 569 LYS B C 1
ATOM 5919 O O . LYS B 1 210 ? -21.89396 3.70409 13.75664 1.000 42.54975 569 LYS B O 1
ATOM 5938 N N . PHE B 1 211 ? -19.72099 3.97330 13.23830 1.000 37.85279 570 PHE B N 1
ATOM 5939 C CA . PHE B 1 211 ? -19.88366 5.37998 12.89323 1.000 37.08913 570 PHE B CA 1
ATOM 5940 C C . PHE B 1 211 ? -20.66463 5.55025 11.60080 1.000 35.17347 570 PHE B C 1
ATOM 5941 O O . PHE B 1 211 ? -21.53047 6.42330 11.49279 1.000 38.21517 570 PHE B O 1
ATOM 5958 N N . ILE B 1 212 ? -20.36574 4.72202 10.59070 1.000 31.60603 571 ILE B N 1
ATOM 5959 C CA . ILE B 1 212 ? -21.07330 4.79456 9.31852 1.000 33.89273 571 ILE B CA 1
ATOM 5960 C C . ILE B 1 212 ? -22.56117 4.53264 9.50887 1.000 43.45462 571 ILE B C 1
ATOM 5961 O O . ILE B 1 212 ? -23.41454 5.18556 8.89806 1.000 39.46162 571 ILE B O 1
ATOM 5977 N N . CYS B 1 213 ? -22.90079 3.58119 10.38878 1.000 36.99243 572 CYS B N 1
ATOM 5978 C CA . CYS B 1 213 ? -24.30015 3.23157 10.60591 1.000 36.77584 572 CYS B CA 1
ATOM 5979 C C . CYS B 1 213 ? -25.02825 4.27359 11.44414 1.000 44.49617 572 CYS B C 1
ATOM 5980 O O . CYS B 1 213 ? -26.23535 4.48530 11.26849 1.000 45.51101 572 CYS B O 1
ATOM 5988 N N . ARG B 1 214 ? -24.32693 4.92779 12.37111 1.000 48.44474 573 ARG B N 1
ATOM 5989 C CA . ARG B 1 214 ? -24.93885 6.02571 13.10896 1.000 45.03920 573 ARG B CA 1
ATOM 5990 C C . ARG B 1 214 ? -25.19463 7.23813 12.22001 1.000 46.37598 573 ARG B C 1
ATOM 5991 O O . ARG B 1 214 ? -26.17422 7.96202 12.42271 1.000 50.08776 573 ARG B O 1
ATOM 6012 N N . VAL B 1 215 ? -24.34438 7.46049 11.21189 1.000 43.33478 574 VAL B N 1
ATOM 6013 C CA . VAL B 1 215 ? -24.49732 8.61764 10.33503 1.000 44.27782 574 VAL B CA 1
ATOM 6014 C C . VAL B 1 215 ? -25.67534 8.43124 9.38711 1.000 47.05738 574 VAL B C 1
ATOM 6015 O O . VAL B 1 215 ? -26.48172 9.34276 9.18409 1.000 45.22308 574 VAL B O 1
ATOM 6028 N N . VAL B 1 216 ? -25.79775 7.24523 8.78016 1.000 41.14705 575 VAL B N 1
ATOM 6029 C CA . VAL B 1 216 ? -26.90308 7.00300 7.85343 1.000 45.85531 575 VAL B CA 1
ATOM 6030 C C . VAL B 1 216 ? -28.23503 6.95115 8.58360 1.000 47.69681 575 VAL B C 1
ATOM 6031 O O . VAL B 1 216 ? -29.28777 7.25778 8.00436 1.000 47.81096 575 VAL B O 1
ATOM 6044 N N . SER B 1 217 ? -28.22417 6.58026 9.86748 1.000 49.96021 576 SER B N 1
ATOM 6045 C CA . SER B 1 217 ? -29.44793 6.56118 10.65843 1.000 54.69845 576 SER B CA 1
ATOM 6046 C C . SER B 1 217 ? -29.89365 7.95354 11.08595 1.000 54.69760 576 SER B C 1
ATOM 6047 O O . SER B 1 217 ? -31.08333 8.15900 11.34221 1.000 59.84053 576 SER B O 1
ATOM 6055 N N . ALA B 1 218 ? -28.97169 8.91576 11.12338 1.000 55.69673 577 ALA B N 1
ATOM 6056 C CA . ALA B 1 218 ? -29.27867 10.29839 11.50162 1.000 58.55641 577 ALA B CA 1
ATOM 6057 C C . ALA B 1 218 ? -28.34213 11.22128 10.77015 1.000 57.27380 577 ALA B C 1
ATOM 6058 O O . ALA B 1 218 ? -27.35651 11.74554 11.34503 1.000 52.86841 577 ALA B O 1
ATOM 6065 N N . PRO B 1 219 ? -28.57106 11.49263 9.48688 1.000 54.69490 578 PRO B N 1
ATOM 6066 C CA . PRO B 1 219 ? -27.60541 12.24219 8.68833 1.000 55.88254 578 PRO B CA 1
ATOM 6067 C C . PRO B 1 219 ? -27.45527 13.68884 9.15003 1.000 52.92040 578 PRO B C 1
ATOM 6068 O O . PRO B 1 219 ? -28.41584 14.32538 9.59396 1.000 63.74289 578 PRO B O 1
ATOM 6079 N N . GLY B 1 220 ? -26.22631 14.19649 9.04529 1.000 54.08580 579 GLY B N 1
ATOM 6080 C CA . GLY B 1 220 ? -25.91880 15.56557 9.42438 1.000 56.94223 579 GLY B CA 1
ATOM 6081 C C . GLY B 1 220 ? -24.42211 15.81107 9.40826 1.000 50.63005 579 GLY B C 1
ATOM 6082 O O . GLY B 1 220 ? -23.62877 14.93562 9.05110 1.000 50.41205 579 GLY B O 1
ATOM 6086 N N . ARG B 1 221 ? -24.03920 17.03550 9.78231 1.000 49.06829 580 ARG B N 1
ATOM 6087 C CA . ARG B 1 221 ? -22.61895 17.37850 9.91019 1.000 50.10031 580 ARG B CA 1
ATOM 6088 C C . ARG B 1 221 ? -22.10423 16.86161 11.25562 1.000 49.08260 580 ARG B C 1
ATOM 6089 O O . ARG B 1 221 ? -22.48974 17.37724 12.31133 1.000 45.19813 580 ARG B O 1
ATOM 6110 N N . ILE B 1 222 ? -21.26535 15.83387 11.21339 1.000 49.29416 581 ILE B N 1
ATOM 6111 C CA . ILE B 1 222 ? -20.74200 15.16584 12.39732 1.000 50.84768 581 ILE B CA 1
ATOM 6112 C C . ILE B 1 222 ? -19.23082 15.05827 12.24538 1.000 52.77013 581 ILE B C 1
ATOM 6113 O O . ILE B 1 222 ? -18.74515 14.88291 11.11830 1.000 50.55165 581 ILE B O 1
ATOM 6129 N N . TYR B 1 223 ? -18.49441 15.25571 13.33121 1.000 53.19304 582 TYR B N 1
ATOM 6130 C CA . TYR B 1 223 ? -17.06079 14.96234 13.33566 1.000 49.64267 582 TYR B CA 1
ATOM 6131 C C . TYR B 1 223 ? -16.66437 14.40177 14.69056 1.000 51.89402 582 TYR B C 1
ATOM 6132 O O . TYR B 1 223 ? -17.07559 14.94696 15.72250 1.000 53.63164 582 TYR B O 1
ATOM 6150 N N . GLU B 1 224 ? -15.85579 13.34507 14.68844 1.000 42.09059 583 GLU B N 1
ATOM 6151 C CA . GLU B 1 224 ? -15.46939 12.66957 15.92375 1.000 50.34263 583 GLU B CA 1
ATOM 6152 C C . GLU B 1 224 ? -14.06693 12.10890 15.74473 1.000 43.11726 583 GLU B C 1
ATOM 6153 O O . GLU B 1 224 ? -13.77903 11.45707 14.73371 1.000 41.21808 583 GLU B O 1
ATOM 6165 N N . TYR B 1 225 ? -13.18002 12.39947 16.69811 1.000 45.69679 584 TYR B N 1
ATOM 6166 C CA . TYR B 1 225 ? -11.82371 11.85617 16.72114 1.000 47.24943 584 TYR B CA 1
ATOM 6167 C C . TYR B 1 225 ? -11.70862 10.86326 17.87178 1.000 40.86792 584 TYR B C 1
ATOM 6168 O O . TYR B 1 225 ? -11.88198 11.23922 19.03600 1.000 47.46068 584 TYR B O 1
ATOM 6186 N N . PHE B 1 226 ? -11.43913 9.60044 17.54367 1.000 38.95101 585 PHE B N 1
ATOM 6187 C CA . PHE B 1 226 ? -11.27907 8.53163 18.52236 1.000 42.59885 585 PHE B CA 1
ATOM 6188 C C . PHE B 1 226 ? -9.79547 8.28724 18.79929 1.000 38.58670 585 PHE B C 1
ATOM 6189 O O . PHE B 1 226 ? -8.91989 8.66236 18.01589 1.000 46.58601 585 PHE B O 1
ATOM 6206 N N . LYS B 1 227 ? -9.51762 7.67367 19.95809 1.000 42.46989 586 LYS B N 1
ATOM 6207 C CA . LYS B 1 227 ? -8.15536 7.33322 20.37410 1.000 43.73203 586 LYS B CA 1
ATOM 6208 C C . LYS B 1 227 ? -8.13562 5.95555 21.03599 1.000 45.00279 586 LYS B C 1
ATOM 6209 O O . LYS B 1 227 ? -8.89666 5.71781 21.98122 1.000 37.51131 586 LYS B O 1
ATOM 6228 N N . GLN B 1 228 ? -7.25717 5.06158 20.57135 1.000 38.38644 587 GLN B N 1
ATOM 6229 C CA . GLN B 1 228 ? -7.07496 3.72729 21.14402 1.000 48.84238 587 GLN B CA 1
ATOM 6230 C C . GLN B 1 228 ? -5.98184 3.73472 22.20758 1.000 40.97677 587 GLN B C 1
ATOM 6231 O O . GLN B 1 228 ? -4.98793 4.45212 22.08563 1.000 44.54176 587 GLN B O 1
ATOM 6245 N N . MET B 1 229 ? -6.21456 3.00052 23.29345 1.000 45.61021 588 MET B N 1
ATOM 6246 C CA . MET B 1 229 ? -5.25635 2.83106 24.37924 1.000 43.11246 588 MET B CA 1
ATOM 6247 C C . MET B 1 229 ? -4.55045 1.49299 24.24298 1.000 42.41800 588 MET B C 1
ATOM 6248 O O . MET B 1 229 ? -4.90607 0.67327 23.38993 1.000 42.55923 588 MET B O 1
ATOM 6262 N N . PRO B 1 230 ? -3.51183 1.23506 25.05061 1.000 40.53551 589 PRO B N 1
ATOM 6263 C CA . PRO B 1 230 ? -2.77940 -0.03572 24.87424 1.000 42.59583 589 PRO B CA 1
ATOM 6264 C C . PRO B 1 230 ? -3.61087 -1.27982 25.12348 1.000 43.52362 589 PRO B C 1
ATOM 6265 O O . PRO B 1 230 ? -3.29702 -2.34088 24.57007 1.000 50.20030 589 PRO B O 1
ATOM 6276 N N . ASP B 1 231 ? -4.67953 -1.18566 25.91463 1.000 40.80043 590 ASP B N 1
ATOM 6277 C CA . ASP B 1 231 ? -5.51899 -2.33171 26.22648 1.000 39.66805 590 ASP B CA 1
ATOM 6278 C C . ASP B 1 231 ? -6.76584 -2.40683 25.35322 1.000 37.07173 590 ASP B C 1
ATOM 6279 O O . ASP B 1 231 ? -7.69571 -3.15044 25.67784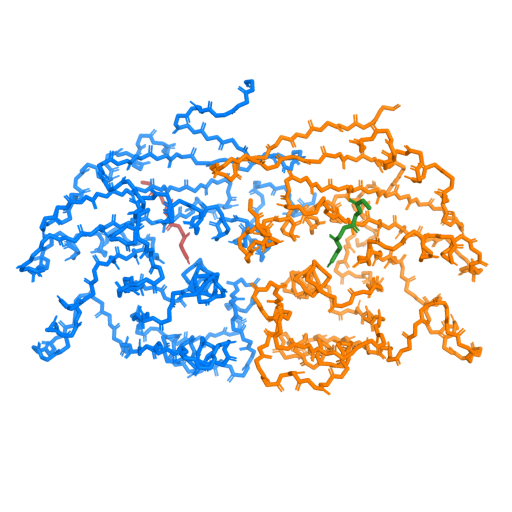 1.000 38.83687 590 ASP B O 1
ATOM 6288 N N . GLY B 1 232 ? -6.79923 -1.66265 24.25456 1.000 40.03353 591 GLY B N 1
ATOM 6289 C CA . GLY B 1 232 ? -7.91186 -1.71947 23.33860 1.000 40.11008 591 GLY B CA 1
ATOM 6290 C C . GLY B 1 232 ? -9.11071 -0.87154 23.69798 1.000 39.97776 591 GLY B C 1
ATOM 6291 O O . GLY B 1 232 ? -10.07530 -0.85198 22.92463 1.000 34.76980 591 GLY B O 1
ATOM 6295 N N . THR B 1 233 ? -9.12151 -0.22467 24.86284 1.000 37.88162 592 THR B N 1
ATOM 6296 C CA . THR B 1 233 ? -10.19889 0.70664 25.17953 1.000 36.69342 592 THR B CA 1
ATOM 6297 C C . THR B 1 233 ? -10.11214 1.92329 24.25874 1.000 40.45365 592 THR B C 1
ATOM 6298 O O . THR B 1 233 ? -9.04517 2.24927 23.73014 1.000 37.42415 592 THR B O 1
ATOM 6309 N N . VAL B 1 234 ? -11.26355 2.56322 24.02166 1.000 36.40544 593 VAL B N 1
ATOM 6310 C CA . VAL B 1 234 ? -11.38089 3.67083 23.07090 1.000 38.70204 593 VAL B CA 1
ATOM 6311 C C . VAL B 1 234 ? -12.01976 4.87078 23.75611 1.000 40.47226 593 VAL B C 1
ATOM 6312 O O . VAL B 1 234 ? -12.98839 4.71989 24.50827 1.000 37.87587 593 VAL B O 1
ATOM 6325 N N . GLU B 1 235 ? -11.46327 6.06536 23.50479 1.000 43.53819 594 GLU B N 1
ATOM 6326 C CA . GLU B 1 235 ? -12.00075 7.33635 23.98413 1.000 40.42412 594 GLU B CA 1
ATOM 6327 C C . GLU B 1 235 ? -12.39994 8.19178 22.78297 1.000 40.21999 594 GLU B C 1
ATOM 6328 O O . GLU B 1 235 ? -11.92120 7.97700 21.66403 1.000 43.19074 594 GLU B O 1
ATOM 6340 N N . LYS B 1 236 ? -13.30616 9.15951 23.00508 1.000 39.56593 595 LYS B N 1
ATOM 6341 C CA . LYS B 1 236 ? -13.85835 9.96604 21.91691 1.000 53.40783 595 LYS B CA 1
ATOM 6342 C C . LYS B 1 236 ? -13.90061 11.44159 22.29675 1.000 58.36927 595 LYS B C 1
ATOM 6343 O O . LYS B 1 236 ? -14.11047 11.79657 23.46178 1.000 62.58300 595 LYS B O 1
ATOM 6362 N N . GLU B 1 237 ? -13.72886 12.30632 21.29177 1.000 67.10594 596 GLU B N 1
ATOM 6363 C CA . GLU B 1 237 ? -13.85527 13.75979 21.44860 1.000 76.93656 596 GLU B CA 1
ATOM 6364 C C . GLU B 1 237 ? -14.57788 14.33228 20.24681 1.000 74.93637 596 GLU B C 1
ATOM 6365 O O . GLU B 1 237 ? -13.95633 14.60931 19.19620 1.000 75.19841 596 GLU B O 1
ATOM 6377 N N . PRO B 1 238 ? -15.89882 14.55361 20.31854 1.000 78.45447 597 PRO B N 1
ATOM 6378 C CA . PRO B 1 238 ? -16.63423 15.09818 19.17149 1.000 74.72318 597 PRO B CA 1
ATOM 6379 C C . PRO B 1 238 ? -16.51100 16.61495 19.05297 1.000 79.65082 597 PRO B C 1
ATOM 6380 O O . PRO B 1 238 ? -16.31997 17.33161 20.03939 1.000 83.71622 597 PRO B O 1
ATOM 6391 N N . HIS B 1 239 ? -16.62907 17.10437 17.81163 1.000 72.37496 598 HIS B N 1
ATOM 6392 C CA . HIS B 1 239 ? -16.63152 18.53888 17.54861 1.000 79.56032 598 HIS B CA 1
ATOM 6393 C C . HIS B 1 239 ? -18.03091 19.10324 17.76417 1.000 83.28092 598 HIS B C 1
ATOM 6394 O O . HIS B 1 239 ? -19.03468 18.44456 17.47316 1.000 78.50987 598 HIS B O 1
ATOM 6408 N N . GLU B 1 240 ? -18.09212 20.32101 18.30141 1.000 80.38518 599 GLU B N 1
ATOM 6409 C CA . GLU B 1 240 ? -19.36869 20.96674 18.59966 1.000 79.65611 599 GLU B CA 1
ATOM 6410 C C . GLU B 1 240 ? -19.79807 21.91899 17.48780 1.000 82.38042 599 GLU B C 1
ATOM 6411 O O . GLU B 1 240 ? -19.23027 23.00049 17.33338 1.000 83.57141 599 GLU B O 1
ATOM 6415 N N . GLY C 2 9 ? -0.43527 12.89644 7.14941 1.000 78.14776 378 GLY C N 1
ATOM 6416 C CA . GLY C 2 9 ? -0.93288 12.75946 8.50352 1.000 81.11648 378 GLY C CA 1
ATOM 6417 C C . GLY C 2 9 ? -1.95135 11.65266 8.70831 1.000 71.28861 378 GLY C C 1
ATOM 6418 O O . GLY C 2 9 ? -2.11930 11.17092 9.83160 1.000 72.01934 378 GLY C O 1
ATOM 6421 N N . ARG C 2 10 ? -2.61973 11.24296 7.63465 1.000 76.48209 379 ARG C N 1
ATOM 6422 C CA . ARG C 2 10 ? -3.69656 10.26038 7.70400 1.000 66.35990 379 ARG C CA 1
ATOM 6423 C C . ARG C 2 10 ? -3.37289 9.05433 6.83165 1.000 70.13378 379 ARG C C 1
ATOM 6424 O O . ARG C 2 10 ? -2.86501 9.19500 5.71386 1.000 72.82685 379 ARG C O 1
ATOM 6445 N N . PHE C 2 11 ? -3.70328 7.86171 7.34522 1.000 55.36911 380 PHE C N 1
ATOM 6446 C CA . PHE C 2 11 ? -3.32668 6.57578 6.74991 1.000 60.68773 380 PHE C CA 1
ATOM 6447 C C . PHE C 2 11 ? -4.55425 5.67462 6.74935 1.000 56.72430 380 PHE C C 1
ATOM 6448 O O . PHE C 2 11 ? -5.06940 5.29200 7.80412 1.000 52.79757 380 PHE C O 1
ATOM 6465 N N . ALA C 2 12 ? -5.05695 5.36956 5.55955 1.000 52.10819 381 ALA C N 1
ATOM 6466 C CA . ALA C 2 12 ? -6.10958 4.40679 5.38332 1.000 56.90513 381 ALA C CA 1
ATOM 6467 C C . ALA C 2 12 ? -5.55270 3.11462 4.82119 1.000 63.90460 381 ALA C C 1
ATOM 6468 O O . ALA C 2 12 ? -6.23078 2.10521 4.66874 1.000 54.79521 381 ALA C O 1
ATOM 6475 N N . THR D 2 8 ? -23.65722 -16.88536 34.20355 1.000 77.71676 377 THR D N 1
ATOM 6476 C CA . THR D 2 8 ? -23.21069 -15.90409 33.22074 1.000 93.23296 377 THR D CA 1
ATOM 6477 C C . THR D 2 8 ? -23.29378 -16.46524 31.80378 1.000 90.75772 377 THR D C 1
ATOM 6478 O O . THR D 2 8 ? -22.53542 -17.35909 31.44976 1.000 87.57988 377 THR D O 1
ATOM 6481 N N . GLY D 2 9 ? -24.22552 -15.93617 31.00790 1.000 75.79403 378 GLY D N 1
ATOM 6482 C CA . GLY D 2 9 ? -24.35856 -16.36527 29.62546 1.000 73.01462 378 GLY D CA 1
ATOM 6483 C C . GLY D 2 9 ? -23.24883 -15.77544 28.77336 1.000 68.25932 378 GLY D C 1
ATOM 6484 O O . GLY D 2 9 ? -22.99206 -14.57064 28.81381 1.000 64.22172 378 GLY D O 1
ATOM 6488 N N . ARG D 2 10 ? -22.58726 -16.63800 27.99119 1.000 60.05425 379 ARG D N 1
ATOM 6489 C CA . ARG D 2 10 ? -21.42990 -16.24017 27.19277 1.000 49.21142 379 ARG D CA 1
ATOM 6490 C C . ARG D 2 10 ? -21.56576 -16.79196 25.78138 1.000 52.46432 379 ARG D C 1
ATOM 6491 O O . ARG D 2 10 ? -21.88716 -17.97249 25.59461 1.000 54.22696 379 ARG D O 1
ATOM 6512 N N . PHE D 2 11 ? -21.32459 -15.92498 24.78925 1.000 46.97690 380 PHE D N 1
ATOM 6513 C CA . PHE D 2 11 ? -21.50926 -16.22167 23.36944 1.000 48.84946 380 PHE D CA 1
ATOM 6514 C C . PHE D 2 11 ? -20.18448 -16.01089 22.65688 1.000 51.90386 380 PHE D C 1
ATOM 6515 O O . PHE D 2 11 ? -19.65752 -14.89073 22.61543 1.000 53.28942 380 PHE D O 1
ATOM 6532 N N . ALA D 2 12 ? -19.64905 -17.07452 22.07785 1.000 48.64191 381 ALA D N 1
ATOM 6533 C CA . ALA D 2 12 ? -18.45226 -16.95063 21.26376 1.000 53.09389 381 ALA D CA 1
ATOM 6534 C C . ALA D 2 12 ? -18.75818 -17.29813 19.80822 1.000 54.28880 381 ALA D C 1
ATOM 6535 O O . ALA D 2 12 ? -17.87911 -17.34248 18.92616 1.000 47.50845 381 ALA D O 1
#

Solvent-accessible surface area: 16498 Å² total; per-residue (Å²): 110,88,77,50,40,8,138,82,47,87,0,0,0,4,7,0,13,14,0,0,0,2,0,0,12,2,0,0,8,20,17,0,34,38,1,0,0,3,22,53,78,95,1,120,86,65,49,0,45,77,1,7,9,18,59,86,13,50,49,102,22,21,0,34,4,0,12,103,29,0,47,111,0,40,104,109,17,43,1,139,51,29,67,41,63,17,65,6,175,60,99,112,22,41,66,42,0,35,108,17,56,0,2,0,2,2,40,13,73,68,29,18,1,127,28,2,27,88,16,82,2,129,51,117,10,19,2,1,1,1,0,0,21,192,69,0,71,0,0,4,0,0,0,0,28,76,72,57,6,22,35,111,56,0,36,64,70,4,86,90,37,89,48,40,47,53,2,75,89,68,11,34,0,0,3,0,7,2,0,0,0,0,0,0,14,1,0,15,68,1,0,69,66,58,25,92,47,34,10,23,0,73,8,60,56,54,9,14,4,85,9,90,77,116,98,80,49,139,91,88,87,42,8,138,72,45,95,0,0,0,4,6,0,12,13,0,0,0,3,0,0,15,2,0,0,5,21,19,0,35,40,1,0,0,4,20,45,95,100,3,115,87,59,35,3,46,70,1,6,6,16,64,90,14,48,49,102,23,32,0,32,4,0,12,105,30,0,56,134,0,32,99,111,17,37,2,132,49,31,72,44,65,20,59,5,173,68,100,118,23,54,65,40,0,28,100,17,52,0,2,0,1,2,42,13,73,100,25,18,3,140,28,3,28,90,16,83,1,126,51,110,13,18,2,2,1,0,0,0,25,158,164,0,114,0,0,5,0,0,0,0,27,76,88,57,5,23,38,112,39,0,36,64,45,8,110,77,37,103,106,107,6,92,0,0,17,0,6,0,0,0,0,2,0,0,8,1,0,6,40,1,1,36,66,70,25,98,47,4,11,25,0,79,22,31,86,1,0,11,3,63,45,106,76,96,146,73,19,25,14,51,60,24,48,15

Secondary structure (DSSP, 8-state):
-GGG-GGGS-EEEE--SHHHHHHHHHHHHHT---EEEE--PBP-GGGGGG-S--GGGTTSBHHHHHHHHHTTT-TT---EEE-SPSSPSSHHHHHHHTT-SEEEE-S--HHHHHHHHHS---S-EEEEEEEE-TTSSEEEEEEEEESS--HHHHHHHHHHH--TTSTTSPP-HHHHHHHHHHHHHHHHHHHHS-S-EEEEEEE-TTS-EEEES--S--/-TT-GGGS-EEEE--SHHHHHHHHHHHHHT--EEEEE--SBP-GGGGGGSSS-GGGTTSBHHHHHHHHHHTTSTT-EEEEE-SPSSPSSHHHHHHHTT-SEEEE-S--HHHHHHHHHS--SS-EEEEEEEE-TTSSEEEEEEEEESS--HHHHHHHHHHH-----HHHHHHHHHHHHHHHHHHHHS-S-EEEEEEE-TTS-EEEEE--/--B-/---B-

Organism: Enterobacter cloacae (NCBI:txid550)